Protein AF-0000000086682538 (afdb_homodimer)

Foldseek 3Di:
DWFWFLDPDQDTDIDDDDQDDEEAQKFKFQFFKFFDDLLQVVCSVVCHDVQEDPRAAGTFKGWGFTCGHYHPHDQDDGGFTKIFGFPPPHGQRSLARMGMHRPLRIEGAQPPDDSQQRRLDHQLLLQLCCQVCVPLVDAAAAEEEEELLQEANNVQNLLVCVVRRYQYEYEDAPVCVVVCVVLPHNHYDDVVVDPVLVVAAQHQEYEDADDDPVLLSVLSRHAAAHEYEYAHDAQDPVSCVSQVVRNYHYGYDDGDRGNVSVVVVSVCVNVPSGGFDEQEEAASNCVSVLNVVVVVSPGRHIYMHGYD/DWAWFLDPDQDTDIDDDDQDDEAAQKFKFQFFKFFDDLCQRVCSVVVHDVQEDPRAAGTFKGWGFTCGHYHPHDQDDGGFTKIFGFPPPHGQRSLARMGMHRPLRIEGAFPPDDSQQRRLDHQLLLQLCCQVCVPLVDAAAAEEEEELLQEANNVQNQLVCVVRNYQYEYEDAPVCVVVCVVLPHNHYDDVVVDPVLVVAAQHQEYEDADDDPVLLSVLSRHAAAHEYEYAHDAQDPVSCVSQVVRNYHYGYDDGDRGNVSVVVVSVCVNVVSGGFDEQDEAASNCVSVLNVVVVVSPGRHTYMHGYD

Structure (mmCIF, N/CA/C/O backbone):
data_AF-0000000086682538-model_v1
#
loop_
_entity.id
_entity.type
_entity.pdbx_description
1 polymer 'NADPH:quinone reductase'
#
loop_
_atom_site.group_PDB
_atom_site.id
_atom_site.type_symbol
_atom_site.label_atom_id
_atom_site.label_alt_id
_atom_site.label_comp_id
_atom_site.label_asym_id
_atom_site.label_entity_id
_atom_site.label_seq_id
_atom_site.pdbx_PDB_ins_code
_atom_site.Cartn_x
_atom_site.Cartn_y
_atom_site.Cartn_z
_atom_site.occupancy
_atom_site.B_iso_or_equiv
_atom_site.auth_seq_id
_atom_site.auth_comp_id
_atom_site.auth_asym_id
_atom_site.auth_atom_id
_atom_site.pdbx_PDB_model_num
ATOM 1 N N . MET A 1 1 ? 23.344 -2.311 16.422 1 96.94 1 MET A N 1
ATOM 2 C CA . MET A 1 1 ? 23.359 -1.083 15.633 1 96.94 1 MET A CA 1
ATOM 3 C C . MET A 1 1 ? 23.094 0.134 16.516 1 96.94 1 MET A C 1
ATOM 5 O O . MET A 1 1 ? 22.453 0.018 17.562 1 96.94 1 MET A O 1
ATOM 9 N N . ARG A 1 2 ? 23.688 1.232 16.125 1 97.44 2 ARG A N 1
ATOM 10 C CA . ARG A 1 2 ? 23.375 2.488 16.812 1 97.44 2 ARG A CA 1
ATOM 11 C C . ARG A 1 2 ? 21.938 2.92 16.547 1 97.44 2 ARG A C 1
ATOM 13 O O . ARG A 1 2 ? 21.453 2.832 15.43 1 97.44 2 ARG A O 1
ATOM 20 N N . ALA A 1 3 ? 21.156 3.385 17.578 1 97.38 3 ALA A N 1
ATOM 21 C CA . ALA A 1 3 ? 19.797 3.896 17.469 1 97.38 3 ALA A CA 1
ATOM 22 C C . ALA A 1 3 ? 19.516 4.922 18.562 1 97.38 3 ALA A C 1
ATOM 24 O O . ALA A 1 3 ? 20.266 5.012 19.547 1 97.38 3 ALA A O 1
ATOM 25 N N . ILE A 1 4 ? 18.594 5.746 18.344 1 96.12 4 ILE A N 1
ATOM 26 C CA . ILE A 1 4 ? 18.109 6.664 19.359 1 96.12 4 ILE A CA 1
ATOM 27 C C . ILE A 1 4 ? 16.781 6.156 19.922 1 96.12 4 ILE A C 1
ATOM 29 O O . ILE A 1 4 ? 15.836 5.898 19.172 1 96.12 4 ILE A O 1
ATOM 33 N N . SER A 1 5 ? 16.703 5.938 21.203 1 93 5 SER A N 1
ATOM 34 C CA . SER A 1 5 ? 15.492 5.445 21.844 1 93 5 SER A CA 1
ATOM 35 C C . SER A 1 5 ? 14.859 6.516 22.734 1 93 5 SER A C 1
ATOM 37 O O . SER A 1 5 ? 15.555 7.395 23.234 1 93 5 SER A O 1
ATOM 39 N N . LEU A 1 6 ? 13.469 6.297 22.812 1 86.88 6 LEU A N 1
ATOM 40 C CA . LEU A 1 6 ? 12.766 7.148 23.766 1 86.88 6 LEU A CA 1
ATOM 41 C C . LEU A 1 6 ? 13.102 6.754 25.203 1 86.88 6 LEU A C 1
ATOM 43 O O . LEU A 1 6 ? 13.094 5.566 25.531 1 86.88 6 LEU A O 1
ATOM 47 N N . GLY A 1 7 ? 13.781 7.441 26.031 1 73.31 7 GLY A N 1
ATOM 48 C CA . GLY A 1 7 ? 14.148 7.156 27.406 1 73.31 7 GLY A CA 1
ATOM 49 C C . GLY A 1 7 ? 13.32 7.922 28.406 1 73.31 7 GLY A C 1
ATOM 50 O O . GLY A 1 7 ? 12.43 8.688 28.031 1 73.31 7 GLY A O 1
ATOM 51 N N . ASP A 1 8 ? 13.234 7.316 29.641 1 59.53 8 ASP A N 1
ATOM 52 C CA . ASP A 1 8 ? 12.617 8.031 30.75 1 59.53 8 ASP A CA 1
ATOM 53 C C . ASP A 1 8 ? 13.352 9.336 31.047 1 59.53 8 ASP A C 1
ATOM 55 O O . ASP A 1 8 ? 14.578 9.398 30.938 1 59.53 8 ASP A O 1
ATOM 59 N N . PRO A 1 9 ? 12.312 10.047 31.531 1 53.22 9 PRO A N 1
ATOM 60 C CA . PRO A 1 9 ? 11.242 11.008 31.234 1 53.22 9 PRO A CA 1
ATOM 61 C C . PRO A 1 9 ? 11.508 11.812 29.969 1 53.22 9 PRO A C 1
ATOM 63 O O . PRO A 1 9 ? 10.609 11.977 29.141 1 53.22 9 PRO A O 1
ATOM 66 N N . ASP A 1 10 ? 12.5 12.695 29.922 1 55 10 ASP A N 1
ATOM 67 C CA . ASP A 1 10 ? 12.578 13.766 28.938 1 55 10 ASP A CA 1
ATOM 68 C C . ASP A 1 10 ? 13.617 13.438 27.859 1 55 10 ASP A C 1
ATOM 70 O O . ASP A 1 10 ? 13.953 14.297 27.031 1 55 10 ASP A O 1
ATOM 74 N N . GLY A 1 11 ? 14.164 12.148 27.703 1 76.12 11 GLY A N 1
ATOM 75 C CA . GLY A 1 11 ? 15.344 12.352 26.875 1 76.12 11 GLY A CA 1
ATOM 76 C C . GLY A 1 11 ? 15.562 11.25 25.859 1 76.12 11 GLY A C 1
ATOM 77 O O . GLY A 1 11 ? 15.055 10.133 26.031 1 76.12 11 GLY A O 1
ATOM 78 N N . LEU A 1 12 ? 15.695 11.531 24.594 1 89.62 12 LEU A N 1
ATOM 79 C CA . LEU A 1 12 ? 16.25 10.672 23.547 1 89.62 12 LEU A CA 1
ATOM 80 C C . LEU A 1 12 ? 17.656 10.211 23.938 1 89.62 12 LEU A C 1
ATOM 82 O O . LEU A 1 12 ? 18.5 11.031 24.312 1 89.62 12 LEU A O 1
ATOM 86 N N . VAL A 1 13 ? 17.844 8.883 24.016 1 91.88 13 VAL A N 1
ATOM 87 C CA . VAL A 1 13 ? 19.141 8.328 24.406 1 91.88 13 VAL A CA 1
ATOM 88 C C . VAL A 1 13 ? 19.688 7.438 23.281 1 91.88 13 VAL A C 1
ATOM 90 O O . VAL A 1 13 ? 18.938 6.68 22.672 1 91.88 13 VAL A O 1
ATOM 93 N N . GLU A 1 14 ? 20.906 7.562 23.062 1 94.31 14 GLU A N 1
ATOM 94 C CA . GLU A 1 14 ? 21.547 6.648 22.125 1 94.31 14 GLU A CA 1
ATOM 95 C C . GLU A 1 14 ? 21.719 5.258 22.734 1 94.31 14 GLU A C 1
ATOM 97 O O . GLU A 1 14 ? 22.141 5.121 23.875 1 94.31 14 GLU A O 1
ATOM 102 N N . ILE A 1 15 ? 21.312 4.25 21.984 1 94.94 15 ILE A N 1
ATOM 103 C CA . ILE A 1 15 ? 21.438 2.873 22.453 1 94.94 15 ILE A CA 1
ATOM 104 C C . ILE A 1 15 ? 22.078 2.014 21.375 1 94.94 15 ILE A C 1
ATOM 106 O O . ILE A 1 15 ? 22.219 2.443 20.219 1 94.94 15 ILE A O 1
ATOM 110 N N . THR A 1 16 ? 22.578 0.886 21.844 1 96.75 16 THR A N 1
ATOM 111 C CA . THR A 1 16 ? 22.938 -0.184 20.906 1 96.75 16 THR A CA 1
ATOM 112 C C . THR A 1 16 ? 21.781 -1.181 20.781 1 96.75 16 THR A C 1
ATOM 114 O O . THR A 1 16 ? 21.391 -1.827 21.75 1 96.75 16 THR A O 1
ATOM 117 N N . ALA A 1 17 ? 21.203 -1.236 19.641 1 95.69 17 ALA A N 1
ATOM 118 C CA . ALA A 1 17 ? 20.078 -2.131 19.391 1 95.69 17 ALA A CA 1
ATOM 119 C C . ALA A 1 17 ? 20.469 -3.264 18.438 1 95.69 17 ALA A C 1
ATOM 121 O O . ALA A 1 17 ? 21.516 -3.199 17.797 1 95.69 17 ALA A O 1
ATOM 122 N N . THR A 1 18 ? 19.703 -4.293 18.469 1 95.81 18 THR A N 1
ATOM 123 C CA . THR A 1 18 ? 19.922 -5.398 17.531 1 95.81 18 THR A CA 1
ATOM 124 C C . THR A 1 18 ? 19.609 -4.98 16.109 1 95.81 18 THR A C 1
ATOM 126 O O . THR A 1 18 ? 18.594 -4.352 15.852 1 95.81 18 THR A O 1
ATOM 129 N N . ARG A 1 19 ? 20.5 -5.215 15.211 1 97.62 19 ARG A N 1
ATOM 130 C CA . ARG A 1 19 ? 20.234 -4.984 13.797 1 97.62 19 ARG A CA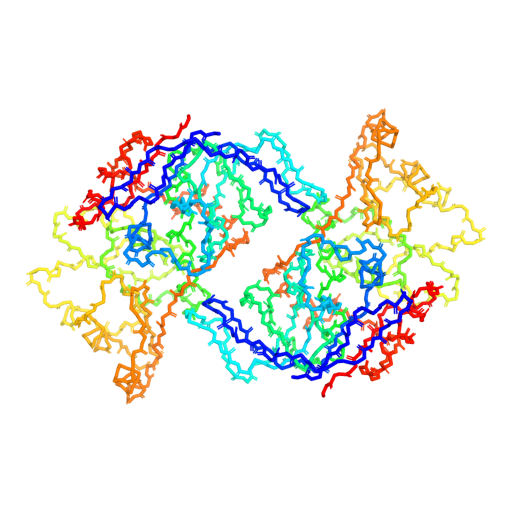 1
ATOM 131 C C . ARG A 1 19 ? 19.109 -5.887 13.297 1 97.62 19 ARG A C 1
ATOM 133 O O . ARG A 1 19 ? 19.156 -7.109 13.461 1 97.62 19 ARG A O 1
ATOM 140 N N . PRO A 1 20 ? 18.062 -5.316 12.711 1 97.56 20 PRO A N 1
ATOM 141 C CA . PRO A 1 20 ? 16.969 -6.164 12.25 1 97.56 20 PRO A CA 1
ATOM 142 C C . PRO A 1 20 ? 17.328 -6.969 11 1 97.56 20 PRO A C 1
ATOM 144 O O . PRO A 1 20 ? 18.281 -6.633 10.305 1 97.56 20 PRO A O 1
ATOM 147 N N . GLU A 1 21 ? 16.656 -8.055 10.781 1 97.94 21 GLU A N 1
ATOM 148 C CA . GLU A 1 21 ? 16.719 -8.875 9.578 1 97.94 21 GLU A CA 1
ATOM 149 C C . GLU A 1 21 ? 15.391 -8.859 8.828 1 97.94 21 GLU A C 1
ATOM 151 O O . GLU A 1 21 ? 14.328 -8.914 9.438 1 97.94 21 GLU A O 1
ATOM 156 N N . PRO A 1 22 ? 15.461 -8.734 7.57 1 98.06 22 PRO A N 1
ATOM 157 C CA . PRO A 1 22 ? 14.203 -8.656 6.832 1 98.06 22 PRO A CA 1
ATOM 158 C C . PRO A 1 22 ? 13.445 -9.984 6.801 1 98.06 22 PRO A C 1
ATOM 160 O O . PRO A 1 22 ? 14.039 -11.023 6.516 1 98.06 22 PRO A O 1
ATOM 163 N N . LEU A 1 23 ? 12.234 -9.953 7.113 1 96.44 23 LEU A N 1
ATOM 164 C CA . LEU A 1 23 ? 11.297 -11.062 6.938 1 96.44 23 LEU A CA 1
ATOM 165 C C . LEU A 1 23 ? 10.852 -11.172 5.484 1 96.44 23 LEU A C 1
ATOM 167 O O . LEU A 1 23 ? 11.211 -10.328 4.656 1 96.44 23 LEU A O 1
ATOM 171 N N . PRO A 1 24 ? 10.094 -12.289 5.098 1 95.56 24 PRO A N 1
ATOM 172 C CA . PRO A 1 24 ? 9.547 -12.336 3.74 1 95.56 24 PRO A CA 1
ATOM 173 C C . PRO A 1 24 ? 8.812 -11.047 3.361 1 95.56 24 PRO A C 1
ATOM 175 O O . PRO A 1 24 ? 8.086 -10.484 4.184 1 95.56 24 PRO A O 1
ATOM 178 N N . THR A 1 25 ? 9.055 -10.531 2.156 1 97.56 25 THR A N 1
ATOM 179 C CA . THR A 1 25 ? 8.461 -9.367 1.516 1 97.56 25 THR A CA 1
ATOM 180 C C . THR A 1 25 ? 9.031 -8.078 2.096 1 97.56 25 THR A C 1
ATOM 182 O O . THR A 1 25 ? 8.711 -6.98 1.635 1 97.56 25 THR A O 1
ATOM 185 N N . GLU A 1 26 ? 9.93 -8.18 3.068 1 98.5 26 GLU A N 1
ATOM 186 C CA . GLU A 1 26 ? 10.539 -6.992 3.654 1 98.5 26 GLU A CA 1
ATOM 187 C C . GLU A 1 26 ? 11.898 -6.699 3.029 1 98.5 26 GLU A C 1
ATOM 189 O O . GLU A 1 26 ? 12.5 -7.574 2.398 1 98.5 26 GLU A O 1
ATOM 194 N N . ILE A 1 27 ? 12.344 -5.453 3.172 1 98.88 27 ILE A N 1
ATOM 195 C CA . ILE A 1 27 ? 13.711 -5.09 2.828 1 98.88 27 ILE A CA 1
ATOM 196 C C . ILE A 1 27 ? 14.414 -4.5 4.051 1 98.88 27 ILE A C 1
ATOM 198 O O . ILE A 1 27 ? 13.766 -3.926 4.926 1 98.88 27 ILE A O 1
ATOM 202 N N . LEU A 1 28 ? 15.688 -4.723 4.109 1 98.94 28 LEU A N 1
ATOM 203 C CA . LEU A 1 28 ? 16.578 -4.047 5.051 1 98.94 28 LEU A CA 1
ATOM 204 C C . LEU A 1 28 ? 17.219 -2.828 4.406 1 98.94 28 LEU A C 1
ATOM 206 O O . LEU A 1 28 ? 17.891 -2.949 3.379 1 98.94 28 LEU A O 1
ATOM 210 N N . VAL A 1 29 ? 17.031 -1.71 4.973 1 98.94 29 VAL A N 1
ATOM 211 C CA . VAL A 1 29 ? 17.578 -0.466 4.434 1 98.94 29 VAL A CA 1
ATOM 212 C C . VAL A 1 29 ? 18.641 0.087 5.375 1 98.94 29 VAL A C 1
ATOM 214 O O . VAL A 1 29 ? 18.406 0.227 6.578 1 98.94 29 VAL A O 1
ATOM 217 N N . LYS A 1 30 ? 19.797 0.267 4.875 1 98.94 30 LYS A N 1
ATOM 218 C CA . LYS A 1 30 ? 20.766 1.106 5.566 1 98.94 30 LYS A CA 1
ATOM 219 C C . LYS A 1 30 ? 20.359 2.576 5.52 1 98.94 30 LYS A C 1
ATOM 221 O O . LYS A 1 30 ? 20.391 3.197 4.453 1 98.94 30 LYS A O 1
ATOM 226 N N . VAL A 1 31 ? 20.047 3.09 6.691 1 98.94 31 VAL A N 1
ATOM 227 C CA . VAL A 1 31 ? 19.469 4.426 6.762 1 98.94 31 VAL A CA 1
ATOM 228 C C . VAL A 1 31 ? 20.578 5.473 6.605 1 98.94 31 VAL A C 1
ATOM 230 O O . VAL A 1 31 ? 21.562 5.449 7.332 1 98.94 31 VAL A O 1
ATOM 233 N N . HIS A 1 32 ? 20.391 6.348 5.656 1 98.94 32 HIS A N 1
ATOM 234 C CA . HIS A 1 32 ? 21.312 7.465 5.484 1 98.94 32 HIS A CA 1
ATOM 235 C C . HIS A 1 32 ? 20.766 8.734 6.113 1 98.94 32 HIS A C 1
ATOM 237 O O . HIS A 1 32 ? 21.531 9.555 6.637 1 98.94 32 HIS A O 1
ATOM 243 N N . ALA A 1 33 ? 19.5 8.891 6.074 1 98.94 33 ALA A N 1
ATOM 244 C CA . ALA A 1 33 ? 18.844 10.047 6.68 1 98.94 33 ALA A CA 1
ATOM 245 C C . ALA A 1 33 ? 17.438 9.695 7.145 1 98.94 33 ALA A C 1
ATOM 247 O O . ALA A 1 33 ? 16.812 8.773 6.609 1 98.94 33 ALA A O 1
ATOM 248 N N . ALA A 1 34 ? 16.953 10.367 8.148 1 98.88 34 ALA A N 1
ATOM 249 C CA . ALA A 1 34 ? 15.609 10.219 8.703 1 98.88 34 ALA A CA 1
ATOM 250 C C . ALA A 1 34 ? 14.938 11.578 8.867 1 98.88 34 ALA A C 1
ATOM 252 O O . ALA A 1 34 ? 15.562 12.539 9.328 1 98.88 34 ALA A O 1
ATOM 253 N N . GLY A 1 35 ? 13.719 11.68 8.414 1 98.81 35 GLY A N 1
ATOM 254 C CA . GLY A 1 35 ? 12.969 12.906 8.648 1 98.81 35 GLY A CA 1
ATOM 255 C C . GLY A 1 35 ? 12.5 13.055 10.078 1 98.81 35 GLY A C 1
ATOM 256 O O . GLY A 1 35 ? 12.359 12.062 10.797 1 98.81 35 GLY A O 1
ATOM 257 N N . VAL A 1 36 ? 12.297 14.25 10.523 1 98.19 36 VAL A N 1
ATOM 258 C CA . VAL A 1 36 ? 11.781 14.562 11.852 1 98.19 36 VAL A CA 1
ATOM 259 C C . VAL A 1 36 ? 10.359 15.102 11.742 1 98.19 36 VAL A C 1
ATOM 261 O O . VAL A 1 36 ? 10.094 16.031 10.969 1 98.19 36 VAL A O 1
ATOM 264 N N . ASN A 1 37 ? 9.453 14.484 12.438 1 97.25 37 ASN A N 1
ATOM 265 C CA . ASN A 1 37 ? 8.039 14.859 12.398 1 97.25 37 ASN A CA 1
ATOM 266 C C . ASN A 1 37 ? 7.477 15.07 13.805 1 97.25 37 ASN A C 1
ATOM 268 O O . ASN A 1 37 ? 7.988 14.5 14.773 1 97.25 37 ASN A O 1
ATOM 272 N N . PRO A 1 38 ? 6.414 15.852 13.906 1 94.44 38 PRO A N 1
ATOM 273 C CA . PRO A 1 38 ? 5.777 16.031 15.219 1 94.44 38 PRO A CA 1
ATOM 274 C C . PRO A 1 38 ? 5.387 14.703 15.867 1 94.44 38 PRO A C 1
ATOM 276 O O . PRO A 1 38 ? 5.484 14.562 17.094 1 94.44 38 PRO A O 1
ATOM 279 N N . THR A 1 39 ? 4.969 13.719 15.086 1 92.81 39 THR A N 1
ATOM 280 C CA . THR A 1 39 ? 4.566 12.414 15.609 1 92.81 39 THR A CA 1
ATOM 281 C C . THR A 1 39 ? 5.738 11.734 16.312 1 92.81 39 THR A C 1
ATOM 283 O O . THR A 1 39 ? 5.539 10.859 17.156 1 92.81 39 THR A O 1
ATOM 286 N N . ASP A 1 40 ? 6.941 12.094 15.984 1 92.62 40 ASP A N 1
ATOM 287 C CA . ASP A 1 40 ? 8.117 11.516 16.625 1 92.62 40 ASP A CA 1
ATOM 288 C C . ASP A 1 40 ? 8.203 11.93 18.094 1 92.62 40 ASP A C 1
ATOM 290 O O . ASP A 1 40 ? 8.531 11.109 18.953 1 92.62 40 ASP A O 1
ATOM 294 N N . TRP A 1 41 ? 7.949 13.203 18.359 1 87.75 41 TRP A N 1
ATOM 295 C CA . TRP A 1 41 ? 8.078 13.633 19.75 1 87.75 41 TRP A CA 1
ATOM 296 C C . TRP A 1 41 ? 6.734 13.539 20.469 1 87.75 41 TRP A C 1
ATOM 298 O O . TRP A 1 41 ? 6.688 13.492 21.703 1 87.75 41 TRP A O 1
ATOM 308 N N . LYS A 1 42 ? 5.605 13.5 19.766 1 83.88 42 LYS A N 1
ATOM 309 C CA . LYS A 1 42 ? 4.316 13.297 20.406 1 83.88 42 LYS A CA 1
ATOM 310 C C . LYS A 1 42 ? 4.152 11.852 20.875 1 83.88 42 LYS A C 1
ATOM 312 O O . LYS A 1 42 ? 3.439 11.586 21.844 1 83.88 42 LYS A O 1
ATOM 317 N N . SER A 1 43 ? 4.727 10.961 20.172 1 76.31 43 SER A N 1
ATOM 318 C CA . SER A 1 43 ? 4.719 9.562 20.578 1 76.31 43 SER A CA 1
ATOM 319 C C . SER A 1 43 ? 5.484 9.367 21.891 1 76.31 43 SER A C 1
ATOM 321 O O . SER A 1 43 ? 5.25 8.398 22.609 1 76.31 43 SER A O 1
ATOM 323 N N . ARG A 1 44 ? 6.438 10.203 22.188 1 61.28 44 ARG A N 1
ATOM 324 C CA . ARG A 1 44 ? 7.207 10.195 23.422 1 61.28 44 ARG A CA 1
ATOM 325 C C . ARG A 1 44 ? 6.297 10.352 24.625 1 61.28 44 ARG A C 1
ATOM 327 O O . ARG A 1 44 ? 6.496 9.695 25.656 1 61.28 44 ARG A O 1
ATOM 334 N N . ARG A 1 45 ? 5.461 11.195 24.375 1 58.72 45 ARG A N 1
ATOM 335 C CA . ARG A 1 45 ? 4.582 11.562 25.484 1 58.72 45 ARG A CA 1
ATOM 336 C C . ARG A 1 45 ? 3.582 10.453 25.781 1 58.72 45 ARG A C 1
ATOM 338 O O . ARG A 1 45 ? 3.062 10.352 26.891 1 58.72 45 ARG A O 1
ATOM 345 N N . THR A 1 46 ? 3.418 9.75 24.781 1 58.25 46 THR A N 1
ATOM 346 C CA . THR A 1 46 ? 2.482 8.648 24.984 1 58.25 46 THR A CA 1
ATOM 347 C C . THR A 1 46 ? 3.227 7.32 25.078 1 58.25 46 THR A C 1
ATOM 349 O O . THR A 1 46 ? 2.625 6.289 25.391 1 58.25 46 THR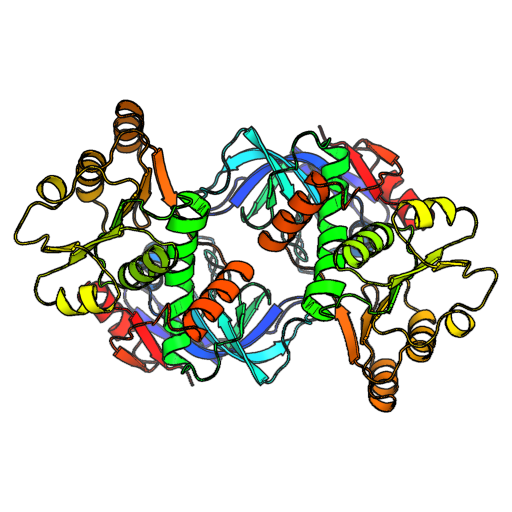 A O 1
ATOM 352 N N . ALA A 1 47 ? 4.215 7.109 26.031 1 50.53 47 ALA A N 1
ATOM 353 C CA . ALA A 1 47 ? 5.031 5.906 26.188 1 50.53 47 ALA A CA 1
ATOM 354 C C . ALA A 1 47 ? 4.832 4.961 25 1 50.53 47 ALA A C 1
ATOM 356 O O . ALA A 1 47 ? 4.184 3.92 25.125 1 50.53 47 ALA A O 1
ATOM 357 N N . GLY A 1 48 ? 5.062 5.566 23.812 1 53.66 48 GLY A N 1
ATOM 358 C CA . GLY A 1 48 ? 4.891 4.766 22.609 1 53.66 48 GLY A CA 1
ATOM 359 C C . GLY A 1 48 ? 3.551 4.059 22.547 1 53.66 48 GLY A C 1
ATOM 360 O O . GLY A 1 48 ? 2.932 3.799 23.578 1 53.66 48 GLY A O 1
ATOM 361 N N . SER A 1 49 ? 2.789 4.188 21.516 1 61.22 49 SER A N 1
ATOM 362 C CA . SER A 1 49 ? 1.533 3.467 21.344 1 61.22 49 SER A CA 1
ATOM 363 C C . SER A 1 49 ? 1.7 1.981 21.641 1 61.22 49 SER A C 1
ATOM 365 O O . SER A 1 49 ? 2.816 1.459 21.609 1 61.22 49 SER A O 1
ATOM 367 N N . LYS A 1 50 ? 0.854 1.372 22.375 1 71.81 50 LYS A N 1
ATOM 368 C CA . LYS A 1 50 ? 0.822 -0.078 22.547 1 71.81 50 LYS A CA 1
ATOM 369 C C . LYS A 1 50 ? 1.269 -0.792 21.281 1 71.81 50 LYS A C 1
ATOM 371 O O . LYS A 1 50 ? 1.511 -2 21.281 1 71.81 50 LYS A O 1
ATOM 376 N N . LEU A 1 51 ? 1.669 0.071 20.297 1 83.69 51 LEU A N 1
ATOM 377 C CA . LEU A 1 51 ? 2.018 -0.5 19 1 83.69 51 LEU A CA 1
ATOM 378 C C . LEU A 1 51 ? 3.529 -0.528 18.797 1 83.69 51 LEU A C 1
ATOM 380 O O . LEU A 1 51 ? 4.02 -1.046 17.797 1 83.69 51 LEU A O 1
ATOM 384 N N . TRP A 1 52 ? 4.301 -0.031 19.812 1 86.38 52 TRP A N 1
ATOM 385 C CA . TRP A 1 52 ? 5.746 0.054 19.625 1 86.38 52 TRP A CA 1
ATOM 386 C C . TRP A 1 52 ? 6.457 -1.033 20.438 1 86.38 52 TRP A C 1
ATOM 388 O O . TRP A 1 52 ? 5.949 -1.488 21.453 1 86.38 52 TRP A O 1
ATOM 398 N N . SER A 1 53 ? 7.582 -1.399 19.938 1 84.75 53 SER A N 1
ATOM 399 C CA . SER A 1 53 ? 8.414 -2.393 20.609 1 84.75 53 SER A CA 1
ATOM 400 C C . SER A 1 53 ? 9.266 -1.754 21.703 1 84.75 53 SER A C 1
ATOM 402 O O . SER A 1 53 ? 9.336 -0.528 21.812 1 84.75 53 SER A O 1
ATOM 404 N N . ASP A 1 54 ? 9.898 -2.592 22.516 1 85.94 54 ASP A N 1
ATOM 405 C CA . ASP A 1 54 ? 10.883 -2.186 23.5 1 85.94 54 ASP A CA 1
ATOM 406 C C . ASP A 1 54 ? 12.297 -2.572 23.062 1 85.94 54 ASP A C 1
ATOM 408 O O . ASP A 1 54 ? 12.57 -3.746 22.812 1 85.94 54 ASP A O 1
ATOM 412 N N . PRO A 1 55 ? 13.125 -1.65 23.078 1 88.94 55 PRO A N 1
ATOM 413 C CA . PRO A 1 55 ? 13.008 -0.217 23.359 1 88.94 55 PRO A CA 1
ATOM 414 C C . PRO A 1 55 ? 12.328 0.548 22.234 1 88.94 55 PRO A C 1
ATOM 416 O O . PRO A 1 55 ? 12.5 0.206 21.062 1 88.94 55 PRO A O 1
ATOM 419 N N . PRO A 1 56 ? 11.625 1.566 22.609 1 91.19 56 PRO A N 1
ATOM 420 C CA . PRO A 1 56 ? 10.961 2.369 21.578 1 91.19 56 PRO A CA 1
ATOM 421 C C . PRO A 1 56 ? 11.93 3.246 20.797 1 91.19 56 PRO A C 1
ATOM 423 O O . PRO A 1 56 ? 12.695 4.012 21.391 1 91.19 56 PRO A O 1
ATOM 426 N N . ILE A 1 57 ? 11.992 3.113 19.562 1 94 57 ILE A N 1
ATOM 427 C CA . ILE A 1 57 ? 12.828 3.902 18.656 1 94 57 ILE A CA 1
ATOM 428 C C . ILE A 1 57 ? 11.938 4.742 17.734 1 94 57 ILE A C 1
ATOM 430 O O . ILE A 1 57 ? 11.172 4.195 16.938 1 94 57 ILE A O 1
ATOM 434 N N . PRO A 1 58 ? 12.016 6.082 17.781 1 94.75 58 PRO A N 1
ATOM 435 C CA . PRO A 1 58 ? 11.156 6.945 16.969 1 94.75 58 PRO A CA 1
ATOM 436 C C . PRO A 1 58 ? 11.625 7.047 15.516 1 94.75 58 PRO A C 1
ATOM 438 O O . PRO A 1 58 ? 12.656 6.477 15.156 1 94.75 58 PRO A O 1
ATOM 441 N N . GLY A 1 59 ? 10.852 7.812 14.742 1 96.62 59 GLY A N 1
ATOM 442 C CA . GLY A 1 59 ? 11.156 8.086 13.344 1 96.62 59 GLY A CA 1
ATOM 443 C C . GLY A 1 59 ? 10.328 7.25 12.383 1 96.62 59 GLY A C 1
ATOM 444 O O . GLY A 1 59 ? 10.281 6.023 12.5 1 96.62 59 GLY A O 1
ATOM 445 N N . PHE A 1 60 ? 9.805 7.957 11.375 1 97.69 60 PHE A N 1
ATOM 446 C CA . PHE A 1 60 ? 8.922 7.273 10.445 1 97.69 60 PHE A CA 1
ATOM 447 C C . PHE A 1 60 ? 9.352 7.523 9 1 97.69 60 PHE A C 1
ATOM 449 O O . PHE A 1 60 ? 8.82 6.91 8.078 1 97.69 60 PHE A O 1
ATOM 456 N N . ASP A 1 61 ? 10.305 8.391 8.805 1 98.62 61 ASP A N 1
ATOM 457 C CA . ASP A 1 61 ? 10.836 8.711 7.484 1 98.62 61 ASP A CA 1
ATOM 458 C C . ASP A 1 61 ? 12.219 8.086 7.281 1 98.62 61 ASP A C 1
ATOM 460 O O . ASP A 1 61 ? 13.117 8.289 8.102 1 98.62 61 ASP A O 1
ATOM 464 N N . VAL A 1 62 ? 12.344 7.488 6.141 1 98.75 62 VAL A N 1
ATOM 465 C CA . VAL A 1 62 ? 13.617 6.836 5.875 1 98.75 62 VAL A CA 1
ATOM 466 C C . VAL A 1 62 ? 14.07 7.137 4.449 1 98.75 62 VAL A C 1
ATOM 468 O O . VAL A 1 62 ? 13.266 7.102 3.518 1 98.75 62 VAL A O 1
ATOM 471 N N . ALA A 1 63 ? 15.266 7.48 4.238 1 98.94 63 ALA A N 1
ATOM 472 C CA . ALA A 1 63 ? 15.969 7.406 2.957 1 98.94 63 ALA A CA 1
ATOM 473 C C . ALA A 1 63 ? 17.312 6.688 3.109 1 98.94 63 ALA A C 1
ATOM 475 O O . ALA A 1 63 ? 18.047 6.945 4.059 1 98.94 63 ALA A O 1
ATOM 476 N N . GLY A 1 64 ? 17.562 5.789 2.26 1 98.94 64 GLY A N 1
ATOM 477 C CA . GLY A 1 64 ? 18.797 5.023 2.352 1 98.94 64 GLY A CA 1
ATOM 478 C C . GLY A 1 64 ? 18.984 4.055 1.202 1 98.94 64 GLY A C 1
ATOM 479 O O . GLY A 1 64 ? 18.5 4.305 0.09 1 98.94 64 GLY A O 1
ATOM 480 N N . VAL A 1 65 ? 19.797 3.096 1.484 1 98.94 65 VAL A N 1
ATOM 481 C CA . VAL A 1 65 ? 20.156 2.117 0.466 1 98.94 65 VAL A CA 1
ATOM 482 C C . VAL A 1 65 ? 19.734 0.721 0.914 1 98.94 65 VAL A C 1
ATOM 484 O O . VAL A 1 65 ? 19.953 0.335 2.064 1 98.94 65 VAL A O 1
ATOM 487 N N . VAL A 1 66 ? 19.078 -0.039 0.007 1 98.94 66 VAL A N 1
ATOM 488 C CA . VAL A 1 66 ? 18.703 -1.418 0.31 1 98.94 66 VAL A CA 1
ATOM 489 C C . VAL A 1 66 ? 19.969 -2.25 0.54 1 98.94 66 VAL A C 1
ATOM 491 O O . VAL A 1 66 ? 20.844 -2.314 -0.327 1 98.94 66 VAL A O 1
ATOM 494 N N . GLU A 1 67 ? 20.047 -2.811 1.701 1 98.81 67 GLU A N 1
ATOM 495 C CA . GLU A 1 67 ? 21.172 -3.656 2.059 1 98.81 67 GLU A CA 1
ATOM 496 C C . GLU A 1 67 ? 20.875 -5.125 1.778 1 98.81 67 GLU A C 1
ATOM 498 O O . GLU A 1 67 ? 21.766 -5.867 1.336 1 98.81 67 GLU A O 1
ATOM 503 N N . GLU A 1 68 ? 19.719 -5.562 2.094 1 98.75 68 GLU A N 1
ATOM 504 C CA . GLU A 1 68 ? 19.234 -6.93 1.911 1 98.75 68 GLU A CA 1
ATOM 505 C C . GLU A 1 68 ? 17.734 -6.945 1.563 1 98.75 68 GLU A C 1
ATOM 507 O O . GLU A 1 68 ? 17 -6.039 1.942 1 98.75 68 GLU A O 1
ATOM 512 N N . VAL A 1 69 ? 17.359 -7.969 0.803 1 98.69 69 VAL A N 1
ATOM 513 C CA . VAL A 1 69 ? 15.938 -8.156 0.525 1 98.69 69 VAL A CA 1
ATOM 514 C C . VAL A 1 69 ? 15.477 -9.5 1.084 1 98.69 69 VAL A C 1
ATOM 516 O O . VAL A 1 69 ? 16.219 -10.477 1.072 1 98.69 69 VAL A O 1
ATOM 519 N N . GLY A 1 70 ? 14.289 -9.492 1.65 1 98.12 70 GLY A N 1
ATOM 520 C CA . GLY A 1 70 ? 13.695 -10.719 2.148 1 98.12 70 GLY A CA 1
ATOM 521 C C . GLY A 1 70 ? 13.133 -11.602 1.047 1 98.12 70 GLY A C 1
ATOM 522 O O . GLY A 1 70 ? 13.086 -11.195 -0.116 1 98.12 70 GLY A O 1
ATOM 523 N N . PHE A 1 71 ? 12.711 -12.766 1.493 1 96.5 71 PHE A N 1
ATOM 524 C CA . PHE A 1 71 ? 12.172 -13.773 0.586 1 96.5 71 PHE A CA 1
ATOM 525 C C . PHE A 1 71 ? 11 -13.227 -0.21 1 96.5 71 PHE A C 1
ATOM 527 O O . PHE A 1 71 ? 10.062 -12.672 0.364 1 96.5 71 PHE A O 1
ATOM 534 N N . GLY A 1 72 ? 11.086 -13.25 -1.609 1 97.88 72 GLY A N 1
ATOM 535 C CA . GLY A 1 72 ? 9.953 -12.922 -2.463 1 97.88 72 GLY A CA 1
ATOM 536 C C . GLY A 1 72 ? 9.992 -11.5 -2.99 1 97.88 72 GLY A C 1
ATOM 537 O O . GLY A 1 72 ? 9.195 -11.133 -3.855 1 97.88 72 GLY A O 1
ATOM 538 N N . VAL A 1 73 ? 10.922 -10.688 -2.488 1 98.62 73 VAL A N 1
ATOM 539 C CA . VAL A 1 73 ? 10.992 -9.297 -2.918 1 98.62 73 VAL A CA 1
ATOM 540 C C . VAL A 1 73 ? 11.562 -9.227 -4.332 1 98.62 73 VAL A C 1
ATOM 542 O O . VAL A 1 73 ? 12.617 -9.805 -4.613 1 98.62 73 VAL A O 1
ATOM 545 N N . THR A 1 74 ? 10.875 -8.492 -5.191 1 98.5 74 THR A N 1
ATOM 546 C CA . THR A 1 74 ? 11.375 -8.328 -6.555 1 98.5 74 THR A CA 1
ATOM 547 C C . THR A 1 74 ? 11.398 -6.852 -6.945 1 98.5 74 THR A C 1
ATOM 549 O O . THR A 1 74 ? 11.984 -6.484 -7.965 1 98.5 74 THR A O 1
ATOM 552 N N . LEU A 1 75 ? 10.82 -5.977 -6.125 1 98.19 75 LEU A N 1
ATOM 553 C CA . LEU A 1 75 ? 10.719 -4.555 -6.441 1 98.19 75 LEU A CA 1
ATOM 554 C C . LEU A 1 75 ? 12.086 -3.879 -6.336 1 98.19 75 LEU A C 1
ATOM 556 O O . LEU A 1 75 ? 12.359 -2.914 -7.055 1 98.19 75 LEU A O 1
ATOM 560 N N . PHE A 1 76 ? 12.852 -4.387 -5.422 1 98.69 76 PHE A N 1
ATOM 561 C CA . PHE A 1 76 ? 14.141 -3.77 -5.125 1 98.69 76 PHE A CA 1
ATOM 562 C C . PHE A 1 76 ? 15.242 -4.82 -5.062 1 98.69 76 PHE A C 1
ATOM 564 O O . PHE A 1 76 ? 14.961 -6.016 -4.969 1 98.69 76 PHE A O 1
ATOM 571 N N . ARG A 1 77 ? 16.469 -4.418 -5.141 1 98.25 77 ARG A N 1
ATOM 572 C CA . ARG A 1 77 ? 17.672 -5.23 -4.934 1 98.25 77 ARG A CA 1
ATOM 573 C C . ARG A 1 77 ? 18.703 -4.484 -4.094 1 98.25 77 ARG A C 1
ATOM 575 O O . ARG A 1 77 ? 18.656 -3.256 -3.994 1 98.25 77 ARG A O 1
ATOM 582 N N . PRO A 1 78 ? 19.594 -5.211 -3.414 1 98.75 78 PRO A N 1
ATOM 583 C CA . PRO A 1 78 ? 20.656 -4.516 -2.699 1 98.75 78 PRO A CA 1
ATOM 584 C C . PRO A 1 78 ? 21.375 -3.473 -3.562 1 98.75 78 PRO A C 1
ATOM 586 O O . PRO A 1 78 ? 21.672 -3.732 -4.73 1 98.75 78 PRO A O 1
ATOM 589 N N . GLY A 1 79 ? 21.562 -2.283 -3.023 1 98.81 79 GLY A N 1
ATOM 590 C CA . GLY A 1 79 ? 22.203 -1.195 -3.746 1 98.81 79 GLY A CA 1
ATOM 591 C C . GLY A 1 79 ? 21.219 -0.132 -4.211 1 98.81 79 GLY A C 1
ATOM 592 O O . GLY A 1 79 ? 21.625 0.993 -4.52 1 98.81 79 GLY A O 1
ATOM 593 N N . ASP A 1 80 ? 19.984 -0.474 -4.289 1 98.81 80 ASP A N 1
ATOM 594 C CA . ASP A 1 80 ? 18.969 0.492 -4.711 1 98.81 80 ASP A CA 1
ATOM 595 C C . ASP A 1 80 ? 18.781 1.588 -3.664 1 98.81 80 ASP A C 1
ATOM 597 O O . ASP A 1 80 ? 18.766 1.309 -2.463 1 98.81 80 ASP A O 1
ATOM 601 N N . GLU A 1 81 ? 18.656 2.875 -4.074 1 98.94 81 GLU A N 1
ATOM 602 C CA . GLU A 1 81 ? 18.297 3.982 -3.197 1 98.94 81 GLU A CA 1
ATOM 603 C C . GLU A 1 81 ? 16.781 4.09 -3.049 1 98.94 81 GLU A C 1
ATOM 605 O O . GLU A 1 81 ? 16.062 4.176 -4.043 1 98.94 81 GLU A O 1
ATOM 610 N N . VAL A 1 82 ? 16.312 4.039 -1.816 1 98.94 82 VAL A N 1
ATOM 611 C CA . VAL A 1 82 ? 14.875 4.062 -1.57 1 98.94 82 VAL A CA 1
ATOM 612 C C . VAL A 1 82 ? 14.547 5.129 -0.525 1 98.94 82 VAL A C 1
ATOM 614 O O . VAL A 1 82 ? 15.422 5.547 0.236 1 98.94 82 VAL A O 1
ATOM 617 N N . PHE A 1 83 ? 13.406 5.656 -0.51 1 98.94 83 PHE A N 1
ATOM 618 C CA . PHE A 1 83 ? 12.797 6.457 0.545 1 98.94 83 PHE A CA 1
ATOM 619 C C . PHE A 1 83 ? 11.398 5.945 0.88 1 98.94 83 PHE A C 1
ATOM 621 O O . PHE A 1 83 ? 10.734 5.336 0.038 1 98.94 83 PHE A O 1
ATOM 628 N N . GLY A 1 84 ? 11 6.059 2.098 1 98.94 84 GLY A N 1
ATOM 629 C CA . GLY A 1 84 ? 9.695 5.531 2.463 1 98.94 84 GLY A CA 1
ATOM 630 C C . GLY A 1 84 ? 9.289 5.875 3.881 1 98.94 84 GLY A C 1
ATOM 631 O O . GLY A 1 84 ? 10.023 6.559 4.598 1 98.94 84 GLY A O 1
ATOM 632 N N . MET A 1 85 ? 8.055 5.535 4.254 1 98.88 85 MET A N 1
ATOM 633 C CA . MET A 1 85 ? 7.434 5.664 5.566 1 98.88 85 MET A CA 1
ATOM 634 C C . MET A 1 85 ? 7 4.301 6.102 1 98.88 85 MET A C 1
ATOM 636 O O . MET A 1 85 ? 5.824 3.945 6.02 1 98.88 85 MET A O 1
ATOM 640 N N . PRO A 1 86 ? 7.914 3.633 6.703 1 98.06 86 PRO A N 1
ATOM 641 C CA . PRO A 1 86 ? 7.586 2.262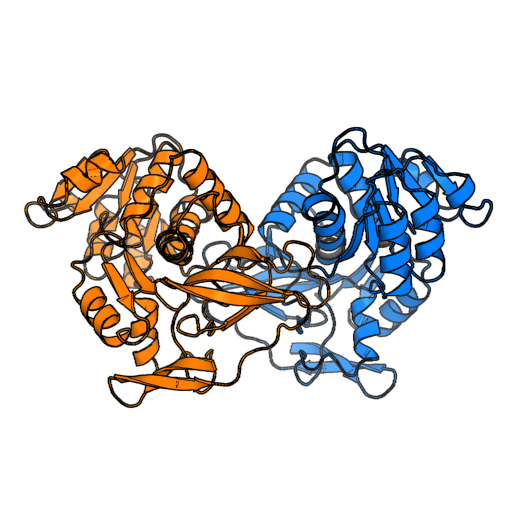 7.102 1 98.06 86 PRO A CA 1
ATOM 642 C C . PRO A 1 86 ? 6.648 2.205 8.305 1 98.06 86 PRO A C 1
ATOM 644 O O . PRO A 1 86 ? 6.719 3.061 9.195 1 98.06 86 PRO A O 1
ATOM 647 N N . TRP A 1 87 ? 5.703 1.244 8.328 1 96.5 87 TRP A N 1
ATOM 648 C CA . TRP A 1 87 ? 5.02 0.603 9.445 1 96.5 87 TRP A CA 1
ATOM 649 C C . TRP A 1 87 ? 4.047 1.566 10.117 1 96.5 87 TRP A C 1
ATOM 651 O O . TRP A 1 87 ? 3.236 1.16 10.953 1 96.5 87 TRP A O 1
ATOM 661 N N . PHE A 1 88 ? 4.051 2.918 9.758 1 95.81 88 PHE A N 1
ATOM 662 C CA . PHE A 1 88 ? 3.178 3.865 10.445 1 95.81 88 PHE A CA 1
ATOM 663 C C . PHE A 1 88 ? 1.74 3.357 10.469 1 95.81 88 PHE A C 1
ATOM 665 O O . PHE A 1 88 ? 1.212 2.928 9.438 1 95.81 88 PHE A O 1
ATOM 672 N N . PRO A 1 89 ? 1.092 3.346 11.688 1 93.44 89 PRO A N 1
ATOM 673 C CA . PRO A 1 89 ? 1.488 4.02 12.93 1 93.44 89 PRO A CA 1
ATOM 674 C C . PRO A 1 89 ? 2.236 3.096 13.891 1 93.44 89 PRO A C 1
ATOM 676 O O . PRO A 1 89 ? 2.514 3.479 15.031 1 93.44 89 PRO A O 1
ATOM 679 N N . ARG A 1 90 ? 2.576 1.89 13.508 1 92.81 90 ARG A N 1
ATOM 680 C CA . ARG A 1 90 ? 3.453 1.059 14.328 1 92.81 90 ARG A CA 1
ATOM 681 C C . ARG A 1 90 ? 4.887 1.573 14.289 1 92.81 90 ARG A C 1
ATOM 683 O O . ARG A 1 90 ? 5.195 2.52 13.562 1 92.81 90 ARG A O 1
ATOM 690 N N . GLN A 1 91 ? 5.758 0.964 15.078 1 92.44 91 GLN A N 1
ATOM 691 C CA . GLN A 1 91 ? 7.137 1.439 15.172 1 92.44 91 GLN A CA 1
ATOM 692 C C . GLN A 1 91 ? 7.914 1.121 13.898 1 92.44 91 GLN A C 1
ATOM 694 O O . GLN A 1 91 ? 8.055 -0.046 13.523 1 92.44 91 GLN A O 1
ATOM 699 N N . ALA A 1 92 ? 8.406 2.148 13.273 1 93.88 92 ALA A N 1
ATOM 700 C CA . ALA A 1 92 ? 9.344 1.983 12.164 1 93.88 92 ALA A CA 1
ATOM 701 C C . ALA A 1 92 ? 10.789 1.95 12.664 1 93.88 92 ALA A C 1
ATOM 703 O O . ALA A 1 92 ? 11.555 1.055 12.305 1 93.88 92 ALA A O 1
ATOM 704 N N . GLY A 1 93 ? 11.078 2.975 13.586 1 96.06 93 GLY A N 1
ATOM 705 C CA . GLY A 1 93 ? 12.398 3.035 14.188 1 96.06 93 GLY A CA 1
ATOM 706 C C . GLY A 1 93 ? 13.453 3.582 13.242 1 96.06 93 GLY A C 1
ATOM 707 O O . GLY A 1 93 ? 14.547 3.018 13.133 1 96.06 93 GLY A O 1
ATOM 708 N N . ALA A 1 94 ? 13.156 4.66 12.578 1 97.75 94 ALA A N 1
ATOM 709 C CA . ALA A 1 94 ? 14.039 5.211 11.555 1 97.75 94 ALA A CA 1
ATOM 710 C C . ALA A 1 94 ? 15.234 5.926 12.18 1 97.75 94 ALA A C 1
ATOM 712 O O . ALA A 1 94 ? 16.219 6.223 11.5 1 97.75 94 ALA A O 1
ATOM 713 N N . TYR A 1 95 ? 15.094 6.309 13.484 1 97.81 95 TYR A N 1
ATOM 714 C CA . TYR A 1 95 ? 16.25 6.883 14.172 1 97.81 95 TYR A CA 1
ATOM 715 C C . TYR A 1 95 ? 17.281 5.809 14.508 1 97.81 95 TYR A C 1
ATOM 717 O O . TYR A 1 95 ? 17.625 5.629 15.672 1 97.81 95 TYR A O 1
ATOM 725 N N . ALA A 1 96 ? 17.75 5.094 13.547 1 98.5 96 ALA A N 1
ATOM 726 C CA . ALA A 1 96 ? 18.672 3.975 13.672 1 98.5 96 ALA A CA 1
ATOM 727 C C . ALA A 1 96 ? 19.438 3.75 12.375 1 98.5 96 ALA A C 1
ATOM 729 O O . ALA A 1 96 ? 19.078 4.281 11.328 1 98.5 96 ALA A O 1
ATOM 730 N N . GLU A 1 97 ? 20.453 2.967 12.414 1 98.81 97 GLU A N 1
ATOM 731 C CA . GLU A 1 97 ? 21.328 2.734 11.266 1 98.81 97 GLU A CA 1
ATOM 732 C C . GLU A 1 97 ? 20.641 1.858 10.227 1 98.81 97 GLU A C 1
ATOM 734 O O . GLU A 1 97 ? 20.969 1.917 9.039 1 98.81 97 GLU A O 1
ATOM 739 N N . TYR A 1 98 ? 19.672 0.996 10.695 1 98.81 98 TYR A N 1
ATOM 740 C CA . TYR A 1 98 ? 18.969 0.093 9.797 1 98.81 98 TYR A CA 1
ATOM 741 C C . TYR A 1 98 ? 17.484 0.006 10.156 1 98.81 98 TYR A C 1
ATOM 743 O O . TYR A 1 98 ? 17.125 0.099 11.336 1 98.81 98 TYR A O 1
ATOM 751 N N . VAL A 1 99 ? 16.672 -0.2 9.195 1 98.56 99 VAL A N 1
ATOM 752 C CA . VAL A 1 99 ? 15.258 -0.504 9.398 1 98.56 99 VAL A CA 1
ATOM 753 C C . VAL A 1 99 ? 14.828 -1.624 8.461 1 98.56 99 VAL A C 1
ATOM 755 O O . VAL A 1 99 ? 15.43 -1.819 7.402 1 98.56 99 VAL A O 1
ATOM 758 N N . THR A 1 100 ? 13.875 -2.404 8.867 1 98.56 100 THR A N 1
ATOM 759 C CA . THR A 1 100 ? 13.18 -3.324 7.969 1 98.56 100 THR A CA 1
ATOM 760 C C . THR A 1 100 ? 11.703 -2.969 7.867 1 98.56 100 THR A C 1
ATOM 762 O O . THR A 1 100 ? 11.109 -2.463 8.82 1 98.56 100 THR A O 1
ATOM 765 N N . ALA A 1 101 ? 11.164 -3.145 6.766 1 98.69 101 ALA A N 1
ATOM 766 C CA . ALA A 1 101 ? 9.734 -2.998 6.523 1 98.69 101 ALA A CA 1
ATOM 767 C C . ALA A 1 101 ? 9.328 -3.648 5.203 1 98.69 101 ALA A C 1
ATOM 769 O O . ALA A 1 101 ? 10.188 -3.979 4.379 1 98.69 101 ALA A O 1
ATOM 770 N N . PRO A 1 102 ? 8.016 -3.914 5.035 1 98.62 102 PRO A N 1
ATOM 771 C CA . PRO A 1 102 ? 7.562 -4.391 3.727 1 98.62 102 PRO A CA 1
ATOM 772 C C . PRO A 1 102 ? 8.086 -3.537 2.572 1 98.62 102 PRO A C 1
ATOM 774 O O . PRO A 1 102 ? 8.148 -2.311 2.688 1 98.62 102 PRO A O 1
ATOM 777 N N . SER A 1 103 ? 8.477 -4.188 1.499 1 98.88 103 SER A N 1
ATOM 778 C CA . SER A 1 103 ? 9.078 -3.479 0.373 1 98.88 103 SER A CA 1
ATOM 779 C C . SER A 1 103 ? 8.156 -2.383 -0.147 1 98.88 103 SER A C 1
ATOM 781 O O . SER A 1 103 ? 8.617 -1.32 -0.568 1 98.88 103 SER A O 1
ATOM 783 N N . ARG A 1 104 ? 6.855 -2.59 0.046 1 98.75 104 ARG A N 1
ATOM 784 C CA . ARG A 1 104 ? 5.887 -1.679 -0.556 1 98.75 104 ARG A CA 1
ATOM 785 C C . ARG A 1 104 ? 5.578 -0.514 0.378 1 98.75 104 ARG A C 1
ATOM 787 O O . ARG A 1 104 ? 4.605 0.214 0.168 1 98.75 104 ARG A O 1
ATOM 794 N N . HIS A 1 105 ? 6.379 -0.323 1.392 1 98.88 105 HIS A N 1
ATOM 795 C CA . HIS A 1 105 ? 6.375 0.899 2.188 1 98.88 105 HIS A CA 1
ATOM 796 C C . HIS A 1 105 ? 7.414 1.893 1.677 1 98.88 105 HIS A C 1
ATOM 798 O O . HIS A 1 105 ? 7.566 2.98 2.236 1 98.88 105 HIS A O 1
ATOM 804 N N . PHE A 1 106 ? 8.094 1.51 0.591 1 98.88 106 PHE A N 1
ATOM 805 C CA . PHE A 1 106 ? 9.172 2.305 0.014 1 98.88 106 PHE A CA 1
ATOM 806 C C . PHE A 1 106 ? 8.922 2.549 -1.471 1 98.88 106 PHE A C 1
ATOM 808 O O . PHE A 1 106 ? 8.086 1.889 -2.084 1 98.88 106 PHE A O 1
ATOM 815 N N . ALA A 1 107 ? 9.602 3.477 -1.995 1 98.88 107 ALA A N 1
ATOM 816 C CA . ALA A 1 107 ? 9.766 3.715 -3.426 1 98.88 107 ALA A CA 1
ATOM 817 C C . ALA A 1 107 ? 11.219 4.047 -3.76 1 98.88 107 ALA A C 1
ATOM 819 O O . ALA A 1 107 ? 12.023 4.328 -2.863 1 98.88 107 ALA A O 1
ATOM 820 N N . ARG A 1 108 ? 11.57 3.977 -4.996 1 98.81 108 ARG A N 1
ATOM 821 C CA . ARG A 1 108 ? 12.898 4.387 -5.426 1 98.81 108 ARG A CA 1
ATOM 822 C C . ARG A 1 108 ? 13.086 5.891 -5.258 1 98.81 108 ARG A C 1
ATOM 824 O O . ARG A 1 108 ? 12.18 6.672 -5.535 1 98.81 108 ARG A O 1
ATOM 831 N N . THR A 1 109 ? 14.203 6.234 -4.77 1 98.81 109 THR A N 1
ATOM 832 C CA . THR A 1 109 ? 14.523 7.652 -4.637 1 98.81 109 THR A CA 1
ATOM 833 C C . THR A 1 109 ? 14.641 8.312 -6.008 1 98.81 109 THR A C 1
ATOM 835 O O . THR A 1 109 ? 15.258 7.754 -6.918 1 98.81 109 THR A O 1
ATOM 838 N N . PRO A 1 110 ? 13.984 9.477 -6.168 1 98.19 110 PRO A N 1
ATOM 839 C CA . PRO A 1 110 ? 14.211 10.203 -7.422 1 98.19 110 PRO A CA 1
ATOM 840 C C . PRO A 1 110 ? 15.695 10.383 -7.734 1 98.19 110 PRO A C 1
ATOM 842 O O . PRO A 1 110 ? 16.5 10.641 -6.832 1 98.19 110 PRO A O 1
ATOM 845 N N . ALA A 1 111 ? 16.031 10.297 -8.984 1 95.19 111 ALA A N 1
ATOM 846 C CA . ALA A 1 111 ? 17.422 10.375 -9.414 1 95.19 111 ALA A CA 1
ATOM 847 C C . ALA A 1 111 ? 18.047 11.695 -8.984 1 95.19 111 ALA A C 1
ATOM 849 O O . ALA A 1 111 ? 17.484 12.766 -9.203 1 95.19 111 ALA A O 1
ATOM 850 N N . GLY A 1 112 ? 19.109 11.57 -8.32 1 95.56 112 GLY A N 1
ATOM 851 C CA . GLY A 1 112 ? 19.891 12.75 -7.988 1 95.56 112 GLY A CA 1
ATOM 852 C C . GLY A 1 112 ? 19.438 13.438 -6.715 1 95.56 112 GLY A C 1
ATOM 853 O O . GLY A 1 112 ? 20.047 14.398 -6.262 1 95.56 112 GLY A O 1
ATOM 854 N N . LEU A 1 113 ? 18.375 13.047 -6.164 1 98.38 113 LEU A N 1
ATOM 855 C CA . LEU A 1 113 ? 17.891 13.641 -4.926 1 98.38 113 LEU A CA 1
ATOM 856 C C . LEU A 1 113 ? 18.734 13.203 -3.738 1 98.38 113 LEU A C 1
ATOM 858 O O . LEU A 1 113 ? 18.875 12.008 -3.475 1 98.38 113 LEU A O 1
ATOM 862 N N . PRO A 1 114 ? 19.344 14.156 -3.01 1 98.69 114 PRO A N 1
ATOM 863 C CA . PRO A 1 114 ? 20.125 13.773 -1.83 1 98.69 114 PRO A CA 1
ATOM 864 C C . PRO A 1 114 ? 19.297 13.016 -0.793 1 98.69 114 PRO A C 1
ATOM 866 O O . PRO A 1 114 ? 18.094 13.273 -0.651 1 98.69 114 PRO A O 1
ATOM 869 N N . PHE A 1 115 ? 19.922 12.133 -0.068 1 98.88 115 PHE A N 1
ATOM 870 C CA . PHE A 1 115 ? 19.234 11.336 0.937 1 98.88 115 PHE A CA 1
ATOM 871 C C . PHE A 1 115 ? 18.531 12.227 1.949 1 98.88 115 PHE A C 1
ATOM 873 O O . PHE A 1 115 ? 17.453 11.883 2.445 1 98.88 115 PHE A O 1
ATOM 880 N N . THR A 1 116 ? 19.141 13.383 2.293 1 98.88 116 THR A N 1
ATOM 881 C CA . THR A 1 116 ? 18.531 14.273 3.27 1 98.88 116 THR A CA 1
ATOM 882 C C . THR A 1 116 ? 17.203 14.82 2.744 1 98.88 116 THR A C 1
ATOM 884 O O . THR A 1 116 ? 16.203 14.867 3.477 1 98.88 116 THR A O 1
ATOM 887 N N . ASP A 1 117 ? 17.188 15.203 1.488 1 98.88 117 ASP A N 1
ATOM 888 C CA . ASP A 1 117 ? 15.945 15.672 0.881 1 98.88 117 ASP A CA 1
ATOM 889 C C . ASP A 1 117 ? 14.93 14.539 0.753 1 98.88 117 ASP A C 1
ATOM 891 O O . ASP A 1 117 ? 13.742 14.727 1.035 1 98.88 117 ASP A O 1
ATOM 895 N N . ALA A 1 118 ? 15.367 13.375 0.337 1 98.94 118 ALA A N 1
ATOM 896 C CA . ALA A 1 118 ? 14.484 12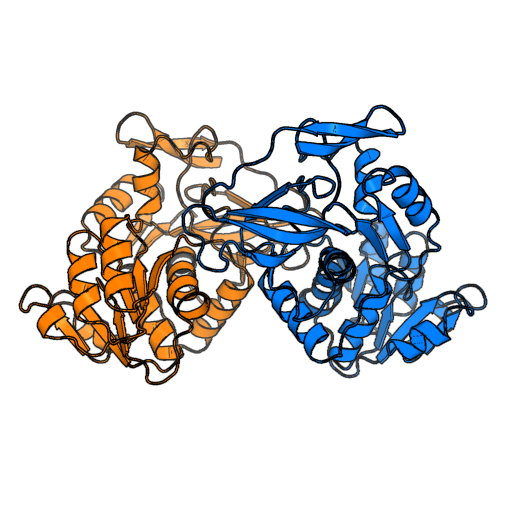.227 0.165 1 98.94 118 ALA A CA 1
ATOM 897 C C . ALA A 1 118 ? 13.82 11.836 1.484 1 98.94 118 ALA A C 1
ATOM 899 O O . ALA A 1 118 ? 12.625 11.555 1.523 1 98.94 118 ALA A O 1
ATOM 900 N N . ALA A 1 119 ? 14.57 11.883 2.566 1 98.88 119 ALA A N 1
ATOM 901 C CA . ALA A 1 119 ? 14.07 11.484 3.879 1 98.88 119 ALA A CA 1
ATOM 902 C C . ALA A 1 119 ? 13.039 12.477 4.406 1 98.88 119 ALA A C 1
ATOM 904 O O . ALA A 1 119 ? 12.258 12.156 5.305 1 98.88 119 ALA A O 1
ATOM 905 N N . ALA A 1 120 ? 13.07 13.656 3.867 1 98.88 120 ALA A N 1
ATOM 906 C CA . ALA A 1 120 ? 12.18 14.727 4.324 1 98.88 120 ALA A CA 1
ATOM 907 C C . ALA A 1 120 ? 10.797 14.594 3.697 1 98.88 120 ALA A C 1
ATOM 909 O O . ALA A 1 120 ? 9.859 15.297 4.094 1 98.88 120 ALA A O 1
ATOM 910 N N . LEU A 1 121 ? 10.555 13.641 2.807 1 98.88 121 LEU A N 1
ATOM 911 C CA . LEU A 1 121 ? 9.391 13.68 1.931 1 98.88 121 LEU A CA 1
ATOM 912 C C . LEU A 1 121 ? 8.32 12.711 2.412 1 98.88 121 LEU A C 1
ATOM 914 O O . LEU A 1 121 ? 7.129 13.031 2.389 1 98.88 121 LEU A O 1
ATOM 918 N N . PRO A 1 122 ? 8.633 11.523 2.873 1 98.88 122 PRO A N 1
ATOM 919 C CA . PRO A 1 122 ? 7.641 10.445 2.865 1 98.88 122 PRO A CA 1
ATOM 920 C C . PRO A 1 122 ? 6.406 10.781 3.703 1 98.88 122 PRO A C 1
ATOM 922 O O . PRO A 1 122 ? 5.297 10.859 3.168 1 98.88 122 PRO A O 1
ATOM 925 N N . LEU A 1 123 ? 6.543 11.031 4.973 1 98.88 123 LEU A N 1
ATOM 926 C CA . LEU A 1 123 ? 5.383 11.188 5.844 1 98.88 123 LEU A CA 1
ATOM 927 C C . LEU A 1 123 ? 4.555 12.398 5.43 1 98.88 123 LEU A C 1
ATOM 929 O O . LEU A 1 123 ? 3.332 12.305 5.301 1 98.88 123 LEU A O 1
ATOM 933 N N . VAL A 1 124 ? 5.16 13.508 5.156 1 98.88 124 VAL A N 1
ATOM 934 C CA . VAL A 1 124 ? 4.418 14.742 4.898 1 98.88 124 VAL A CA 1
ATOM 935 C C . VAL A 1 124 ? 3.762 14.664 3.52 1 98.88 124 VAL A C 1
ATOM 937 O O . VAL A 1 124 ? 2.645 15.148 3.33 1 98.88 124 VAL A O 1
ATOM 940 N N . SER A 1 125 ? 4.438 14.078 2.535 1 98.94 125 SER A N 1
ATOM 941 C CA . SER A 1 125 ? 3.852 13.984 1.202 1 98.94 125 SER A CA 1
ATOM 942 C C . SER A 1 125 ? 2.695 12.992 1.174 1 98.94 125 SER A C 1
ATOM 944 O O . SER A 1 125 ? 1.671 13.242 0.535 1 98.94 125 SER A O 1
ATOM 946 N N . LEU A 1 126 ? 2.859 11.867 1.851 1 98.94 126 LEU A N 1
ATOM 947 C CA . LEU A 1 126 ? 1.761 10.906 1.935 1 98.94 126 LEU A CA 1
ATOM 948 C C . LEU A 1 126 ? 0.576 11.508 2.684 1 98.94 126 LEU A C 1
ATOM 950 O O . LEU A 1 126 ? -0.578 11.281 2.309 1 98.94 126 LEU A O 1
ATOM 954 N N . THR A 1 127 ? 0.874 12.219 3.777 1 98.88 127 THR A N 1
ATOM 955 C CA . THR A 1 127 ? -0.195 12.891 4.508 1 98.88 127 THR A CA 1
ATOM 956 C C . THR A 1 127 ? -0.964 13.836 3.59 1 98.88 127 THR A C 1
ATOM 958 O O . THR A 1 127 ? -2.195 13.781 3.529 1 98.88 127 THR A O 1
ATOM 961 N N . ALA A 1 128 ? -0.256 14.672 2.887 1 98.94 128 ALA A N 1
ATOM 962 C CA . ALA A 1 128 ? -0.873 15.633 1.972 1 98.94 128 ALA A CA 1
ATOM 963 C C . ALA A 1 128 ? -1.647 14.914 0.869 1 98.94 128 ALA A C 1
ATOM 965 O O . ALA A 1 128 ? -2.781 15.289 0.555 1 98.94 128 ALA A O 1
ATOM 966 N N . TRP A 1 129 ? -1.014 13.906 0.278 1 98.94 129 TRP A N 1
ATOM 967 C CA . TRP A 1 129 ? -1.624 13.148 -0.807 1 98.94 129 TRP A CA 1
ATOM 968 C C . TRP A 1 129 ? -2.912 12.477 -0.342 1 98.94 129 TRP A C 1
ATOM 970 O O . TRP A 1 129 ? -3.947 12.578 -1.006 1 98.94 129 TRP A O 1
ATOM 980 N N . GLN A 1 130 ? -2.871 11.836 0.755 1 98.88 130 GLN A N 1
ATOM 981 C CA . GLN A 1 130 ? -4.023 11.094 1.254 1 98.88 130 GLN A CA 1
ATOM 982 C C . GLN A 1 130 ? -5.137 12.039 1.696 1 98.88 130 GLN A C 1
ATOM 984 O O . GLN A 1 130 ? -6.32 11.734 1.538 1 98.88 130 GLN A O 1
ATOM 989 N N . ALA A 1 131 ? -4.793 13.203 2.189 1 98.88 131 ALA A N 1
ATOM 990 C CA . ALA A 1 131 ? -5.797 14.195 2.557 1 98.88 131 ALA A CA 1
ATOM 991 C C . ALA A 1 131 ? -6.418 14.836 1.317 1 98.88 131 ALA A C 1
ATOM 993 O O . ALA A 1 131 ? -7.633 14.773 1.125 1 98.88 131 ALA A O 1
ATOM 994 N N . LEU A 1 132 ? -5.613 15.328 0.404 1 98.94 132 LEU A N 1
ATOM 995 C CA . LEU A 1 132 ? -6.09 16.188 -0.674 1 98.94 132 LEU A CA 1
ATOM 996 C C . LEU A 1 132 ? -6.555 15.352 -1.865 1 98.94 132 LEU A C 1
ATOM 998 O O . LEU A 1 132 ? -7.523 15.711 -2.537 1 98.94 132 LEU A O 1
ATOM 1002 N N . VAL A 1 133 ? -5.836 14.281 -2.145 1 98.75 133 VAL A N 1
ATOM 1003 C CA . VAL A 1 133 ? -6.125 13.508 -3.346 1 98.75 133 VAL A CA 1
ATOM 1004 C C . VAL A 1 133 ? -7.082 12.367 -3.008 1 98.75 133 VAL A C 1
ATOM 1006 O O . VAL A 1 133 ? -8.188 12.289 -3.555 1 98.75 133 VAL A O 1
ATOM 1009 N N . ASP A 1 134 ? -6.734 11.547 -2.07 1 98.56 134 ASP A N 1
ATOM 1010 C CA . ASP A 1 134 ? -7.523 10.352 -1.812 1 98.56 134 ASP A CA 1
ATOM 1011 C C . ASP A 1 134 ? -8.836 10.695 -1.107 1 98.56 134 ASP A C 1
ATOM 1013 O O . ASP A 1 134 ? -9.859 10.055 -1.349 1 98.56 134 ASP A O 1
ATOM 1017 N N . THR A 1 135 ? -8.789 11.688 -0.174 1 98.62 135 THR A N 1
ATOM 1018 C CA . THR A 1 135 ? -9.945 11.961 0.669 1 98.62 135 THR A CA 1
ATOM 1019 C C . THR A 1 135 ? -10.805 13.07 0.061 1 98.62 135 THR A C 1
ATOM 1021 O O . THR A 1 135 ? -11.984 12.867 -0.204 1 98.62 135 THR A O 1
ATOM 1024 N N . ALA A 1 136 ? -10.18 14.188 -0.268 1 98.75 136 ALA A N 1
ATOM 1025 C CA . ALA A 1 136 ? -10.945 15.336 -0.758 1 98.75 136 ALA A CA 1
ATOM 1026 C C . ALA A 1 136 ? -11.148 15.25 -2.268 1 98.75 136 ALA A C 1
ATOM 1028 O O . ALA A 1 136 ? -12.023 15.922 -2.82 1 98.75 136 ALA A O 1
ATOM 1029 N N . ASP A 1 137 ? -10.258 14.461 -2.963 1 98.38 137 ASP A N 1
ATOM 1030 C CA . ASP A 1 137 ? -10.32 14.352 -4.418 1 98.38 137 ASP A CA 1
ATOM 1031 C C . ASP A 1 137 ? -10.375 15.727 -5.074 1 98.38 137 ASP A C 1
ATOM 1033 O O . ASP A 1 137 ? -11.297 16.016 -5.84 1 98.38 137 ASP A O 1
ATOM 1037 N N . ILE A 1 138 ? -9.422 16.531 -4.707 1 98.69 138 ILE A N 1
ATOM 1038 C CA . ILE A 1 138 ? -9.43 17.906 -5.195 1 98.69 138 ILE A CA 1
ATOM 1039 C C . ILE A 1 138 ? -9.375 17.922 -6.719 1 98.69 138 ILE A C 1
ATOM 1041 O O . ILE A 1 138 ? -8.703 17.078 -7.328 1 98.69 138 ILE A O 1
ATOM 1045 N N . GLN A 1 139 ? -10.047 18.844 -7.32 1 98.5 139 GLN A N 1
ATOM 1046 C CA . GLN A 1 139 ? -10.18 19.016 -8.766 1 98.5 139 GLN A CA 1
ATOM 1047 C C . GLN A 1 139 ? -9.562 20.344 -9.227 1 98.5 139 GLN A C 1
ATOM 1049 O O . GLN A 1 139 ? -9.422 21.266 -8.43 1 98.5 139 GLN A O 1
ATOM 1054 N N . PRO A 1 140 ? -9.188 20.375 -10.531 1 98.69 140 PRO A N 1
ATOM 1055 C CA . PRO A 1 140 ? -8.672 21.656 -11.047 1 98.69 140 PRO A CA 1
ATOM 1056 C C . PRO A 1 140 ? -9.641 22.812 -10.828 1 98.69 140 PRO A C 1
ATOM 1058 O O . PRO A 1 140 ? -10.852 22.656 -11.016 1 98.69 140 PRO A O 1
ATOM 1061 N N . GLY A 1 141 ? -9.086 23.891 -10.391 1 98.62 141 GLY A N 1
ATOM 1062 C CA . GLY A 1 141 ? -9.883 25.094 -10.219 1 98.62 141 GLY A CA 1
ATOM 1063 C C . GLY A 1 141 ? -10.453 25.25 -8.82 1 98.62 141 GLY A C 1
ATOM 1064 O O . GLY A 1 141 ? -10.875 26.328 -8.43 1 98.62 141 GLY A O 1
ATOM 1065 N N . GLN A 1 142 ? -10.492 24.188 -8.039 1 98.88 142 GLN A N 1
ATOM 1066 C CA . GLN A 1 142 ? -11.008 24.266 -6.676 1 98.88 142 GLN A CA 1
ATOM 1067 C C . GLN A 1 142 ? -10.078 25.094 -5.781 1 98.88 142 GLN A C 1
ATOM 1069 O O . GLN A 1 142 ? -8.859 25.078 -5.965 1 98.88 142 GLN A O 1
ATOM 1074 N N . ARG A 1 143 ? -10.672 25.766 -4.855 1 98.88 143 ARG A N 1
ATOM 1075 C CA . ARG A 1 143 ? -9.945 26.578 -3.877 1 98.88 143 ARG A CA 1
ATOM 1076 C C . ARG A 1 143 ? -9.578 25.75 -2.648 1 98.88 143 ARG A C 1
ATOM 1078 O O . ARG A 1 143 ? -10.453 25.172 -2.004 1 98.88 143 ARG A O 1
ATOM 1085 N N . VAL A 1 144 ? -8.328 25.688 -2.354 1 98.94 144 VAL A N 1
ATOM 1086 C CA . VAL A 1 144 ? -7.812 24.906 -1.237 1 98.94 144 VAL A CA 1
ATOM 1087 C C . VAL A 1 144 ? -7.062 25.812 -0.265 1 98.94 144 VAL A C 1
ATOM 1089 O O . VAL A 1 144 ? -6.117 26.5 -0.653 1 98.94 144 VAL A O 1
ATOM 1092 N N . LEU A 1 145 ? -7.504 25.859 0.987 1 98.94 145 LEU A N 1
ATOM 1093 C CA . LEU A 1 145 ? -6.809 26.594 2.035 1 98.94 145 LEU A CA 1
ATOM 1094 C C . LEU A 1 145 ? -5.941 25.656 2.873 1 98.94 145 LEU A C 1
ATOM 1096 O O . LEU A 1 145 ? -6.441 24.688 3.457 1 98.94 145 LEU A O 1
ATOM 1100 N N . ILE A 1 146 ? -4.719 25.953 2.92 1 98.94 146 ILE A N 1
ATOM 1101 C CA . ILE A 1 146 ? -3.756 25.172 3.688 1 98.94 146 ILE A CA 1
ATOM 1102 C C . ILE A 1 146 ? -3.223 26 4.852 1 98.94 146 ILE A C 1
ATOM 1104 O O . ILE A 1 146 ? -2.551 27.016 4.637 1 98.94 146 ILE A O 1
ATOM 1108 N N . HIS A 1 147 ? -3.547 25.578 6.043 1 98.81 147 HIS A N 1
ATOM 1109 C CA . HIS A 1 147 ? -3.01 26.266 7.219 1 98.81 147 HIS A CA 1
ATOM 1110 C C . HIS A 1 147 ? -1.564 25.859 7.48 1 98.81 147 HIS A C 1
ATOM 1112 O O . HIS A 1 147 ? -1.199 24.688 7.289 1 98.81 147 HIS A O 1
ATOM 1118 N N . ALA A 1 148 ? -0.752 26.828 8.047 1 98.44 148 ALA A N 1
ATOM 1119 C CA . ALA A 1 148 ? 0.679 26.625 8.25 1 98.44 148 ALA A CA 1
ATOM 1120 C C . ALA A 1 148 ? 1.344 26.094 6.98 1 98.44 148 ALA A C 1
ATOM 1122 O O . ALA A 1 148 ? 2.039 25.078 7.012 1 98.44 148 ALA A O 1
ATOM 1123 N N . ALA A 1 149 ? 1.161 26.891 5.875 1 98.81 149 ALA A N 1
ATOM 1124 C CA . ALA A 1 149 ? 1.51 26.438 4.531 1 98.81 149 ALA A CA 1
ATOM 1125 C C . ALA A 1 149 ? 3.023 26.344 4.359 1 98.81 149 ALA A C 1
ATOM 1127 O O . ALA A 1 149 ? 3.51 25.719 3.418 1 98.81 149 ALA A O 1
ATOM 1128 N N . ALA A 1 150 ? 3.74 26.969 5.246 1 98.62 150 ALA A N 1
ATOM 1129 C CA . ALA A 1 150 ? 5.199 26.953 5.141 1 98.62 150 ALA A CA 1
ATOM 1130 C C . ALA A 1 150 ? 5.793 25.797 5.949 1 98.62 150 ALA A C 1
ATOM 1132 O O . ALA A 1 150 ? 6.996 25.547 5.883 1 98.62 150 ALA A O 1
ATOM 1133 N N . GLY A 1 151 ? 4.98 25.109 6.73 1 98.19 151 GLY A N 1
ATOM 1134 C CA . GLY A 1 151 ? 5.457 24.047 7.594 1 98.19 151 GLY A CA 1
ATOM 1135 C C . GLY A 1 151 ? 5.742 22.75 6.848 1 98.19 151 GLY A C 1
ATOM 1136 O O . GLY A 1 151 ? 5.828 22.75 5.617 1 98.19 151 GLY A O 1
ATOM 1137 N N . GLY A 1 152 ? 5.953 21.672 7.625 1 98.06 152 GLY A N 1
ATOM 1138 C CA . GLY A 1 152 ? 6.328 20.391 7.055 1 98.06 152 GLY A CA 1
ATOM 1139 C C . GLY A 1 152 ? 5.312 19.859 6.059 1 98.06 152 GLY A C 1
ATOM 1140 O O . GLY A 1 152 ? 5.609 19.719 4.871 1 98.06 152 GLY A O 1
ATOM 1141 N N . VAL A 1 153 ? 4.082 19.625 6.512 1 98.75 153 VAL A N 1
ATOM 1142 C CA . VAL A 1 153 ? 3.031 19.094 5.645 1 98.75 153 VAL A CA 1
ATOM 1143 C C . VAL A 1 153 ? 2.555 20.188 4.691 1 98.75 153 VAL A C 1
ATOM 1145 O O . VAL A 1 153 ? 2.324 19.938 3.508 1 98.75 153 VAL A O 1
ATOM 1148 N N . GLY A 1 154 ? 2.488 21.438 5.156 1 98.81 154 GLY A N 1
ATOM 1149 C CA . GLY A 1 154 ? 1.904 22.531 4.406 1 98.81 154 GLY A CA 1
ATOM 1150 C C . GLY A 1 154 ? 2.621 22.812 3.096 1 98.81 154 GLY A C 1
ATOM 1151 O O . GLY A 1 154 ? 1.983 22.953 2.053 1 98.81 154 GLY A O 1
ATOM 1152 N N . HIS A 1 155 ? 3.926 22.875 3.137 1 98.88 155 HIS A N 1
ATOM 1153 C CA . HIS A 1 155 ? 4.652 23.297 1.942 1 98.88 155 HIS A CA 1
ATOM 1154 C C . HIS A 1 155 ? 4.578 22.234 0.854 1 98.88 155 HIS A C 1
ATOM 1156 O O . HIS A 1 155 ? 4.617 22.547 -0.336 1 98.88 155 HIS A O 1
ATOM 1162 N N . VAL A 1 156 ? 4.465 20.984 1.273 1 98.88 156 VAL A N 1
ATOM 1163 C CA . VAL A 1 156 ? 4.312 19.891 0.315 1 98.88 156 VAL A CA 1
ATOM 1164 C C . VAL A 1 156 ? 2.873 19.844 -0.191 1 98.88 156 VAL A C 1
ATOM 1166 O O . VAL A 1 156 ? 2.637 19.672 -1.389 1 98.88 156 VAL A O 1
ATOM 1169 N N . ALA A 1 157 ? 1.932 20.062 0.704 1 98.94 157 ALA A N 1
ATOM 1170 C CA . ALA A 1 157 ? 0.511 20.047 0.362 1 98.94 157 ALA A CA 1
ATOM 1171 C C . ALA A 1 157 ? 0.19 21.125 -0.672 1 98.94 157 ALA A C 1
ATOM 1173 O O . ALA A 1 157 ? -0.572 20.891 -1.611 1 98.94 157 ALA A O 1
ATOM 1174 N N . ALA A 1 158 ? 0.764 22.312 -0.506 1 98.94 158 ALA A N 1
ATOM 1175 C CA . ALA A 1 158 ? 0.544 23.406 -1.453 1 98.94 158 ALA A CA 1
ATOM 1176 C C . ALA A 1 158 ? 0.971 23.016 -2.861 1 98.94 158 ALA A C 1
ATOM 1178 O O . ALA A 1 158 ? 0.24 23.234 -3.828 1 98.94 158 ALA A O 1
ATOM 1179 N N . GLN A 1 159 ? 2.109 22.375 -2.936 1 98.94 159 GLN A N 1
ATOM 1180 C CA . GLN A 1 159 ? 2.66 22 -4.234 1 98.94 159 GLN A CA 1
ATOM 1181 C C . GLN A 1 159 ? 1.861 20.859 -4.867 1 98.94 159 GLN A C 1
ATOM 1183 O O . GLN A 1 159 ? 1.63 20.859 -6.078 1 98.94 159 GLN A O 1
ATOM 1188 N N . ILE A 1 160 ? 1.406 19.875 -4.051 1 98.94 160 ILE A N 1
ATOM 1189 C CA . ILE A 1 160 ? 0.576 18.781 -4.555 1 98.94 160 ILE A CA 1
ATOM 1190 C C . ILE A 1 160 ? -0.761 19.344 -5.043 1 98.94 160 ILE A C 1
ATOM 1192 O O . ILE A 1 160 ? -1.253 18.953 -6.105 1 98.94 160 ILE A O 1
ATOM 1196 N N . ALA A 1 161 ? -1.341 20.25 -4.273 1 98.94 161 ALA A N 1
ATOM 1197 C CA . ALA A 1 161 ? -2.59 20.891 -4.691 1 98.94 161 ALA A CA 1
ATOM 1198 C C . ALA A 1 161 ? -2.414 21.625 -6.012 1 98.94 161 ALA A C 1
ATOM 1200 O O . ALA A 1 161 ? -3.26 21.531 -6.906 1 98.94 161 ALA A O 1
ATOM 1201 N N . LYS A 1 162 ? -1.29 22.344 -6.137 1 98.94 162 LYS A N 1
ATOM 1202 C CA . LYS A 1 162 ? -1.004 23.078 -7.367 1 98.94 162 LYS A CA 1
ATOM 1203 C C . LYS A 1 162 ? -0.843 22.109 -8.547 1 98.94 162 LYS A C 1
ATOM 1205 O O . LYS A 1 162 ? -1.355 22.375 -9.641 1 98.94 162 LYS A O 1
ATOM 1210 N N . ALA A 1 163 ? -0.146 21.062 -8.32 1 98.81 163 ALA A N 1
ATOM 1211 C CA . ALA A 1 163 ? 0.07 20.062 -9.367 1 98.81 163 ALA A CA 1
ATOM 1212 C C . ALA A 1 163 ? -1.254 19.469 -9.844 1 98.81 163 ALA A C 1
ATOM 1214 O O . ALA A 1 163 ? -1.355 18.984 -10.969 1 98.81 163 ALA A O 1
ATOM 1215 N N . ARG A 1 164 ? -2.277 19.547 -8.984 1 98.56 164 ARG A N 1
ATOM 1216 C CA . ARG A 1 164 ? -3.604 19.031 -9.32 1 98.56 164 ARG A CA 1
ATOM 1217 C C . ARG A 1 164 ? -4.473 20.125 -9.922 1 98.56 164 ARG A C 1
ATOM 1219 O O . ARG A 1 164 ? -5.652 19.906 -10.211 1 98.56 164 ARG A O 1
ATOM 1226 N N . GLY A 1 165 ? -3.939 21.328 -10.031 1 98.75 165 GLY A N 1
ATOM 1227 C CA . GLY A 1 165 ? -4.617 22.406 -10.719 1 98.75 165 GLY A CA 1
ATOM 1228 C C . GLY A 1 165 ? -5.469 23.266 -9.797 1 98.75 165 GLY A C 1
ATOM 1229 O O . GLY A 1 165 ? -6.297 24.047 -10.258 1 98.75 165 GLY A O 1
ATOM 1230 N N . ALA A 1 166 ? -5.297 23.141 -8.523 1 98.88 166 ALA A N 1
ATOM 1231 C CA . ALA A 1 166 ? -6.109 23.875 -7.562 1 98.88 166 ALA A CA 1
ATOM 1232 C C . ALA A 1 166 ? -5.629 25.312 -7.418 1 98.88 166 ALA A C 1
ATOM 1234 O O . ALA A 1 166 ? -4.504 25.641 -7.801 1 98.88 166 ALA A O 1
ATOM 1235 N N . TYR A 1 167 ? -6.539 26.234 -6.996 1 98.88 167 TYR A N 1
ATOM 1236 C CA . TYR A 1 167 ? -6.199 27.562 -6.492 1 98.88 167 TYR A CA 1
ATOM 1237 C C . TYR A 1 167 ? -5.883 27.516 -5 1 98.88 167 TYR A C 1
ATOM 1239 O O . TYR A 1 167 ? -6.758 27.219 -4.184 1 98.88 167 TYR A O 1
ATOM 1247 N N . VAL A 1 168 ? -4.645 27.828 -4.586 1 98.94 168 VAL A N 1
ATOM 1248 C CA . VAL A 1 168 ? -4.184 27.516 -3.238 1 98.94 168 VAL A CA 1
ATOM 1249 C C . VAL A 1 168 ? -4.066 28.812 -2.42 1 98.94 168 VAL A C 1
ATOM 1251 O O . VAL A 1 168 ? -3.389 29.75 -2.832 1 98.94 168 VAL A O 1
ATOM 1254 N N . LEU A 1 169 ? -4.766 28.891 -1.327 1 98.94 169 LEU A N 1
ATOM 1255 C CA . LEU A 1 169 ? -4.531 29.844 -0.255 1 98.94 169 LEU A CA 1
ATOM 1256 C C . LEU A 1 169 ? -3.695 29.234 0.858 1 98.94 169 LEU A C 1
ATOM 1258 O O . LEU A 1 169 ? -3.889 28.062 1.209 1 98.94 169 LEU A O 1
ATOM 1262 N N . GLY A 1 170 ? -2.752 29.953 1.361 1 98.88 170 GLY A N 1
ATOM 1263 C CA . GLY A 1 170 ? -1.9 29.438 2.42 1 98.88 170 GLY A CA 1
ATOM 1264 C C . GLY A 1 170 ? -1.664 30.438 3.537 1 98.88 170 GLY A C 1
ATOM 1265 O O . GLY A 1 170 ? -1.375 31.609 3.277 1 98.88 170 GLY A O 1
ATOM 1266 N N . THR A 1 171 ? -1.856 30 4.754 1 98.81 171 THR A N 1
ATOM 1267 C CA . THR A 1 171 ? -1.58 30.906 5.863 1 98.81 171 THR A CA 1
ATOM 1268 C C . THR A 1 171 ? -0.137 30.766 6.34 1 98.81 171 THR A C 1
ATOM 1270 O O . THR A 1 171 ? 0.387 29.641 6.406 1 98.81 171 THR A O 1
ATOM 1273 N N . ALA A 1 172 ? 0.526 31.781 6.57 1 98.44 172 ALA A N 1
ATOM 1274 C CA . ALA A 1 172 ? 1.853 31.922 7.168 1 98.44 172 ALA A CA 1
ATOM 1275 C C . ALA A 1 172 ? 2.139 33.375 7.559 1 98.44 172 ALA A C 1
ATOM 1277 O O . ALA A 1 172 ? 1.425 34.281 7.141 1 98.44 172 ALA A O 1
ATOM 1278 N N . ARG A 1 173 ? 3.125 33.562 8.398 1 97.75 173 ARG A N 1
ATOM 1279 C CA . ARG A 1 173 ? 3.564 34.906 8.672 1 97.75 173 ARG A CA 1
ATOM 1280 C C . ARG A 1 173 ? 4.082 35.594 7.406 1 97.75 173 ARG A C 1
ATOM 1282 O O . ARG A 1 173 ? 4.598 34.938 6.508 1 97.75 173 ARG A O 1
ATOM 1289 N N . ALA A 1 174 ? 4.004 36.875 7.418 1 98 174 ALA A N 1
ATOM 1290 C CA . ALA A 1 174 ? 4.355 37.656 6.242 1 98 174 ALA A CA 1
ATOM 1291 C C . ALA A 1 174 ? 5.781 37.375 5.789 1 98 174 ALA A C 1
ATOM 1293 O O . ALA A 1 174 ? 6.07 37.375 4.59 1 98 174 ALA A O 1
ATOM 1294 N N . ALA A 1 175 ? 6.656 37.125 6.684 1 97.75 175 ALA A N 1
ATOM 1295 C CA . ALA A 1 175 ? 8.062 36.875 6.391 1 97.75 175 ALA A CA 1
ATOM 1296 C C . ALA A 1 175 ? 8.234 35.656 5.496 1 97.75 175 ALA A C 1
ATOM 1298 O O . ALA A 1 175 ? 9.258 35.5 4.832 1 97.75 175 ALA A O 1
ATOM 1299 N N . LYS A 1 176 ? 7.176 34.812 5.438 1 98.25 176 LYS A N 1
ATOM 1300 C CA . LYS A 1 176 ? 7.281 33.562 4.68 1 98.25 176 LYS A CA 1
ATOM 1301 C C . LYS A 1 176 ? 6.492 33.656 3.377 1 98.25 176 LYS A C 1
ATOM 1303 O O . LYS A 1 176 ? 6.379 32.656 2.648 1 98.25 176 LYS A O 1
ATOM 1308 N N . HIS A 1 177 ? 5.957 34.812 3.008 1 98.69 177 HIS A N 1
ATOM 1309 C CA . HIS A 1 177 ? 5.047 34.906 1.872 1 98.69 177 HIS A CA 1
ATOM 1310 C C . HIS A 1 177 ? 5.789 34.719 0.552 1 98.69 177 HIS A C 1
ATOM 1312 O O . HIS A 1 177 ? 5.238 34.156 -0.398 1 98.69 177 HIS A O 1
ATOM 1318 N N . ASP A 1 178 ? 6.977 35.188 0.483 1 98.69 178 ASP A N 1
ATOM 1319 C CA . ASP A 1 178 ? 7.746 34.969 -0.74 1 98.69 178 ASP A CA 1
ATOM 1320 C C . ASP A 1 17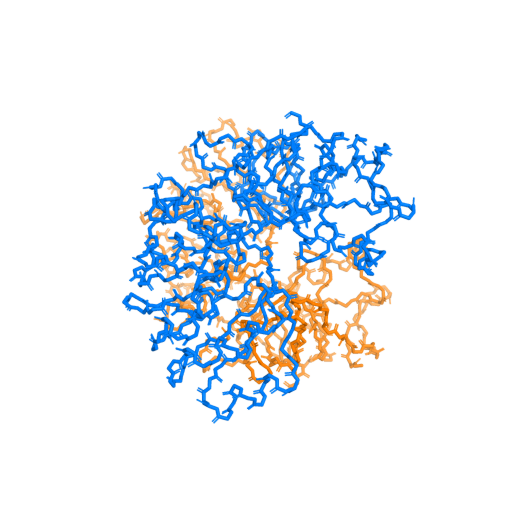8 ? 8.023 33.5 -0.964 1 98.69 178 ASP A C 1
ATOM 1322 O O . ASP A 1 178 ? 7.926 33 -2.09 1 98.69 178 ASP A O 1
ATOM 1326 N N . PHE A 1 179 ? 8.359 32.875 0.172 1 98.56 179 PHE A N 1
ATOM 1327 C CA . PHE A 1 179 ? 8.531 31.422 0.1 1 98.56 179 PHE A CA 1
ATOM 1328 C C . PHE A 1 179 ? 7.266 30.75 -0.414 1 98.56 179 PHE A C 1
ATOM 1330 O O . PHE A 1 179 ? 7.328 29.906 -1.306 1 98.56 179 PHE A O 1
ATOM 1337 N N . LEU A 1 180 ? 6.113 31.109 0.09 1 98.88 180 LEU A N 1
ATOM 1338 C CA . LEU A 1 180 ? 4.836 30.531 -0.31 1 98.88 180 LEU A CA 1
ATOM 1339 C C . LEU A 1 180 ? 4.582 30.75 -1.798 1 98.88 180 LEU A C 1
ATOM 1341 O O . LEU A 1 180 ? 4.168 29.828 -2.504 1 98.88 180 LEU A O 1
ATOM 1345 N N . ARG A 1 181 ? 4.793 31.984 -2.264 1 98.75 181 ARG A N 1
ATOM 1346 C CA . ARG A 1 181 ? 4.609 32.281 -3.684 1 98.75 181 ARG A CA 1
ATOM 1347 C C . ARG A 1 181 ? 5.543 31.422 -4.535 1 98.75 181 ARG A C 1
ATOM 1349 O O . ARG A 1 181 ? 5.152 30.938 -5.605 1 98.75 181 ARG A O 1
ATOM 1356 N N . GLY A 1 182 ? 6.73 31.188 -3.996 1 98.5 182 GLY A N 1
ATOM 1357 C CA . GLY A 1 182 ? 7.727 30.391 -4.695 1 98.5 182 GLY A CA 1
ATOM 1358 C C . GLY A 1 182 ? 7.305 28.938 -4.895 1 98.5 182 GLY A C 1
ATOM 1359 O O . GLY A 1 182 ? 7.711 28.297 -5.863 1 98.5 182 GLY A O 1
ATOM 1360 N N . ILE A 1 183 ? 6.434 28.5 -3.984 1 98.56 183 ILE A N 1
ATOM 1361 C CA . ILE A 1 183 ? 6.031 27.109 -4.102 1 98.56 183 ILE A CA 1
ATOM 1362 C C . ILE A 1 183 ? 4.617 27.016 -4.68 1 98.56 183 ILE A C 1
ATOM 1364 O O . ILE A 1 183 ? 3.979 25.969 -4.629 1 98.56 183 ILE A O 1
ATOM 1368 N N . GLY A 1 184 ? 4.105 28.062 -5.164 1 98.5 184 GLY A N 1
ATOM 1369 C CA . GLY A 1 184 ? 2.918 28.031 -6 1 98.5 184 GLY A CA 1
ATOM 1370 C C . GLY A 1 184 ? 1.67 28.5 -5.285 1 98.5 184 GLY A C 1
ATOM 1371 O O . GLY A 1 184 ? 0.583 28.516 -5.867 1 98.5 184 GLY A O 1
ATOM 1372 N N . VAL A 1 185 ? 1.792 28.938 -4.062 1 98.88 185 VAL A N 1
ATOM 1373 C CA . VAL A 1 185 ? 0.626 29.453 -3.357 1 98.88 185 VAL A CA 1
ATOM 1374 C C . VAL A 1 185 ? 0.115 30.703 -4.059 1 98.88 185 VAL A C 1
ATOM 1376 O O . VAL A 1 185 ? 0.876 31.656 -4.297 1 98.88 185 VAL A O 1
ATOM 1379 N N . ASP A 1 186 ? -1.119 30.703 -4.367 1 98.81 186 ASP A N 1
ATOM 1380 C CA . ASP A 1 186 ? -1.722 31.812 -5.113 1 98.81 186 ASP A CA 1
ATOM 1381 C C . ASP A 1 186 ? -2.012 33 -4.199 1 98.81 186 ASP A C 1
ATOM 1383 O O . ASP A 1 186 ? -1.856 34.156 -4.602 1 98.81 186 ASP A O 1
ATOM 1387 N N . GLU A 1 187 ? -2.451 32.75 -3.018 1 98.69 187 GLU A N 1
ATOM 1388 C CA . GLU A 1 187 ? -2.861 33.781 -2.08 1 98.69 187 GLU A CA 1
ATOM 1389 C C . GLU A 1 187 ? -2.307 33.5 -0.683 1 98.69 187 GLU A C 1
ATOM 1391 O O . GLU A 1 187 ? -2.965 32.875 0.14 1 98.69 187 GLU A O 1
ATOM 1396 N N . PRO A 1 188 ? -1.153 34.062 -0.42 1 98.81 188 PRO A N 1
ATOM 1397 C CA . PRO A 1 188 ? -0.664 33.969 0.959 1 98.81 188 PRO A CA 1
ATOM 1398 C C . PRO A 1 188 ? -1.462 34.875 1.917 1 98.81 188 PRO A C 1
ATOM 1400 O O . PRO A 1 188 ? -1.839 35.969 1.562 1 98.81 188 PRO A O 1
ATOM 1403 N N . ILE A 1 189 ? -1.764 34.344 3.072 1 98.81 189 ILE A N 1
ATOM 1404 C CA . ILE A 1 189 ? -2.521 35.062 4.086 1 98.81 189 ILE A CA 1
ATOM 1405 C C . ILE A 1 189 ? -1.706 35.156 5.375 1 98.81 189 ILE A C 1
ATOM 1407 O O . ILE A 1 189 ? -1.349 34.125 5.961 1 98.81 189 ILE A O 1
ATOM 1411 N N . ASP A 1 190 ? -1.402 36.375 5.832 1 98.69 190 ASP A N 1
ATOM 1412 C CA . ASP A 1 190 ? -0.746 36.562 7.125 1 98.69 190 ASP A CA 1
ATOM 1413 C C . ASP A 1 190 ? -1.747 36.438 8.273 1 98.69 190 ASP A C 1
ATOM 1415 O O . ASP A 1 190 ? -2.408 37.406 8.625 1 98.69 190 ASP A O 1
ATOM 1419 N N . TYR A 1 191 ? -1.747 35.281 8.867 1 96.75 191 TYR A N 1
ATOM 1420 C CA . TYR A 1 191 ? -2.752 34.938 9.875 1 96.75 191 TYR A CA 1
ATOM 1421 C C . TYR A 1 191 ? -2.582 35.812 11.109 1 96.75 191 TYR A C 1
ATOM 1423 O O . TYR A 1 191 ? -3.475 35.875 11.961 1 96.75 191 TYR A O 1
ATOM 1431 N N . THR A 1 192 ? -1.416 36.5 11.273 1 96.88 192 THR A N 1
ATOM 1432 C CA . THR A 1 192 ? -1.175 37.375 12.414 1 96.88 192 THR A CA 1
ATOM 1433 C C . THR A 1 192 ? -1.753 38.781 12.156 1 96.88 192 THR A C 1
ATOM 1435 O O . THR A 1 192 ? -2.006 39.531 13.102 1 96.88 192 THR A O 1
ATOM 1438 N N . ALA A 1 193 ? -1.895 39.062 10.969 1 97.69 193 ALA A N 1
ATOM 1439 C CA . ALA A 1 193 ? -2.328 40.406 10.602 1 97.69 193 ALA A CA 1
ATOM 1440 C C . ALA A 1 193 ? -3.832 40.469 10.352 1 97.69 193 ALA A C 1
ATOM 1442 O O . ALA A 1 193 ? -4.484 41.469 10.594 1 97.69 193 ALA A O 1
ATOM 1443 N N . VAL A 1 194 ? -4.383 39.406 9.797 1 97.56 194 VAL A N 1
ATOM 1444 C CA . VAL A 1 194 ? -5.805 39.375 9.469 1 97.56 194 VAL A CA 1
ATOM 1445 C C . VAL A 1 194 ? -6.402 38.062 9.938 1 97.56 194 VAL A C 1
ATOM 1447 O O . VAL A 1 194 ? -5.695 37.062 10.047 1 97.56 194 VAL A O 1
ATOM 1450 N N . ASP A 1 195 ? -7.699 38.094 10.227 1 97.31 195 ASP A N 1
ATOM 1451 C CA . ASP A 1 195 ? -8.445 36.875 10.414 1 97.31 195 ASP A CA 1
ATOM 1452 C C . ASP A 1 195 ? -8.602 36.094 9.094 1 97.31 195 ASP A C 1
ATOM 1454 O O . ASP A 1 195 ? -9.258 36.594 8.172 1 97.31 195 ASP A O 1
ATOM 1458 N N . PHE A 1 196 ? -7.977 34.906 9 1 97.88 196 PHE A N 1
ATOM 1459 C CA . PHE A 1 196 ? -8.016 34.188 7.742 1 97.88 196 PHE A CA 1
ATOM 1460 C C . PHE A 1 196 ? -9.461 33.875 7.336 1 97.88 196 PHE A C 1
ATOM 1462 O O . PHE A 1 196 ? -9.758 33.719 6.148 1 97.88 196 PHE A O 1
ATOM 1469 N N . ALA A 1 197 ? -10.375 33.75 8.336 1 97 197 ALA A N 1
ATOM 1470 C CA . ALA A 1 197 ? -11.766 33.438 8.047 1 97 197 ALA A CA 1
ATOM 1471 C C . ALA A 1 197 ? -12.469 34.594 7.371 1 97 197 ALA A C 1
ATOM 1473 O O . ALA A 1 197 ? -13.516 34.438 6.742 1 97 197 ALA A O 1
ATOM 1474 N N . ALA A 1 198 ? -11.977 35.75 7.559 1 96.12 198 ALA A N 1
ATOM 1475 C CA . ALA A 1 198 ? -12.492 36.938 6.867 1 96.12 198 ALA A CA 1
ATOM 1476 C C . ALA A 1 198 ? -11.836 37.094 5.5 1 96.12 198 ALA A C 1
ATOM 1478 O O . ALA A 1 198 ? -12.461 37.594 4.559 1 96.12 198 ALA A O 1
ATOM 1479 N N . ALA A 1 199 ? -10.633 36.688 5.41 1 97 199 ALA A N 1
ATOM 1480 C CA . ALA A 1 199 ? -9.828 36.906 4.207 1 97 199 ALA A CA 1
ATOM 1481 C C . ALA A 1 199 ? -10.133 35.844 3.15 1 97 199 ALA A C 1
ATOM 1483 O O . ALA A 1 199 ? -10.047 36.125 1.95 1 97 199 ALA A O 1
ATOM 1484 N N . ALA A 1 200 ? -10.422 34.594 3.555 1 97.31 200 ALA A N 1
ATOM 1485 C CA . ALA A 1 200 ? -10.688 33.5 2.652 1 97.31 200 ALA A CA 1
ATOM 1486 C C . ALA A 1 200 ? -12.18 33.156 2.615 1 97.31 200 ALA A C 1
ATOM 1488 O O . ALA A 1 200 ? -12.836 33.094 3.658 1 97.31 200 ALA A O 1
ATOM 1489 N N . ARG A 1 201 ? -12.727 33 1.455 1 94.81 201 ARG A N 1
ATOM 1490 C CA . ARG A 1 201 ? -14.125 32.656 1.275 1 94.81 201 ARG A CA 1
ATOM 1491 C C . ARG A 1 201 ? -14.297 31.656 0.138 1 94.81 201 ARG A C 1
ATOM 1493 O O . ARG A 1 201 ? -13.406 31.516 -0.708 1 94.81 201 ARG A O 1
ATOM 1500 N N . ASP A 1 202 ? -15.398 30.938 0.229 1 97.5 202 ASP A N 1
ATOM 1501 C CA . ASP A 1 202 ? -15.828 30.016 -0.826 1 97.5 202 ASP A CA 1
ATOM 1502 C C . ASP A 1 202 ? -14.758 28.969 -1.119 1 97.5 202 ASP A C 1
ATOM 1504 O O . ASP A 1 202 ? -14.414 28.734 -2.279 1 97.5 202 ASP A O 1
ATOM 1508 N N . VAL A 1 203 ? -14.195 28.484 -0.077 1 98.81 203 VAL A N 1
ATOM 1509 C CA . VAL A 1 203 ? -13.148 27.469 -0.176 1 98.81 203 VAL A CA 1
ATOM 1510 C C . VAL A 1 203 ? -13.773 26.094 -0.31 1 98.81 203 VAL A C 1
ATOM 1512 O O . VAL A 1 203 ? -14.773 25.781 0.346 1 98.81 203 VAL A O 1
ATOM 1515 N N . ASP A 1 204 ? -13.203 25.266 -1.187 1 98.94 204 ASP A N 1
ATOM 1516 C CA . ASP A 1 204 ? -13.719 23.922 -1.401 1 98.94 204 ASP A CA 1
ATOM 1517 C C . ASP A 1 204 ? -13.164 22.953 -0.36 1 98.94 204 ASP A C 1
ATOM 1519 O O . ASP A 1 204 ? -13.883 22.078 0.121 1 98.94 204 ASP A O 1
ATOM 1523 N N . VAL A 1 205 ? -11.906 23.078 -0.007 1 98.94 205 VAL A N 1
ATOM 1524 C CA . VAL A 1 205 ? -11.227 22.156 0.896 1 98.94 205 VAL A CA 1
ATOM 1525 C C . VAL A 1 205 ? -10.297 22.922 1.826 1 98.94 205 VAL A C 1
ATOM 1527 O O . VAL A 1 205 ? -9.562 23.812 1.381 1 98.94 205 VAL A O 1
ATOM 1530 N N . VAL A 1 206 ? -10.344 22.688 3.102 1 98.94 206 VAL A N 1
ATOM 1531 C CA . VAL A 1 206 ? -9.375 23.172 4.078 1 98.94 206 VAL A CA 1
ATOM 1532 C C . VAL A 1 206 ? -8.531 22.016 4.609 1 98.94 206 VAL A C 1
ATOM 1534 O O . VAL A 1 206 ? -9.07 20.984 5.008 1 98.94 206 VAL A O 1
ATOM 1537 N N . LEU A 1 207 ? -7.262 22.156 4.5 1 98.94 207 LEU A N 1
ATOM 1538 C CA . LEU A 1 207 ? -6.34 21.281 5.227 1 98.94 207 LEU A CA 1
ATOM 1539 C C . LEU A 1 207 ? -5.797 21.984 6.469 1 98.94 207 LEU A C 1
ATOM 1541 O O . LEU A 1 207 ? -5.023 22.938 6.359 1 98.94 207 LEU A O 1
ATOM 1545 N N . ASP A 1 208 ? -6.184 21.469 7.586 1 98.81 208 ASP A N 1
ATOM 1546 C CA . ASP A 1 208 ? -5.84 22.078 8.867 1 98.81 208 ASP A CA 1
ATOM 1547 C C . ASP A 1 208 ? -4.703 21.328 9.547 1 98.81 208 ASP A C 1
ATOM 1549 O O . ASP A 1 208 ? -4.895 20.203 10.023 1 98.81 208 ASP A O 1
ATOM 1553 N N . THR A 1 209 ? -3.568 21.953 9.656 1 98.06 209 THR A N 1
ATOM 1554 C CA . THR A 1 209 ? -2.391 21.375 10.289 1 98.06 209 THR A CA 1
ATOM 1555 C C . THR A 1 209 ? -2.127 22.016 11.648 1 98.06 209 THR A C 1
ATOM 1557 O O . THR A 1 209 ? -1.042 21.859 12.211 1 98.06 209 THR A O 1
ATOM 1560 N N . ILE A 1 210 ? -3.074 22.781 12.172 1 96.81 210 ILE A N 1
ATOM 1561 C CA . ILE A 1 210 ? -2.867 23.547 13.391 1 96.81 210 ILE A CA 1
ATOM 1562 C C . ILE A 1 210 ? -3.797 23.031 14.492 1 96.81 210 ILE A C 1
ATOM 1564 O O . ILE A 1 210 ? -3.35 22.734 15.602 1 96.81 210 ILE A O 1
ATOM 1568 N N . GLY A 1 211 ? -5.059 22.953 14.227 1 96 211 GLY A N 1
ATOM 1569 C CA . GLY A 1 211 ? -6.051 22.516 15.195 1 96 211 GLY A CA 1
ATOM 1570 C C . GLY A 1 211 ? -6.562 23.656 16.062 1 96 211 GLY A C 1
ATOM 1571 O O . GLY A 1 211 ? -6.512 24.812 15.672 1 96 211 GLY A O 1
ATOM 1572 N N . GLY A 1 212 ? -7.148 23.266 17.234 1 95.06 212 GLY A N 1
ATOM 1573 C CA . GLY A 1 212 ? -7.695 24.25 18.141 1 95.06 212 GLY A CA 1
ATOM 1574 C C . GLY A 1 212 ? -8.82 25.078 17.531 1 95.06 212 GLY A C 1
ATOM 1575 O O . GLY A 1 212 ? -9.742 24.516 16.938 1 95.06 212 GLY A O 1
ATOM 1576 N N . ASP A 1 213 ? -8.742 26.375 17.688 1 95.06 213 ASP A N 1
ATOM 1577 C CA . ASP A 1 213 ? -9.828 27.25 17.25 1 95.06 213 ASP A CA 1
ATOM 1578 C C . ASP A 1 213 ? -9.852 27.391 15.734 1 95.06 213 ASP A C 1
ATOM 1580 O O . ASP A 1 213 ? -10.812 27.891 15.164 1 95.06 213 ASP A O 1
ATOM 1584 N N . TYR A 1 214 ? -8.836 26.922 15.078 1 97.56 214 TYR A N 1
ATOM 1585 C CA . TYR A 1 214 ? -8.812 26.969 13.617 1 97.56 214 TYR A CA 1
ATOM 1586 C C . TYR A 1 214 ? -9.93 26.109 13.031 1 97.56 214 TYR A C 1
ATOM 1588 O O . TYR A 1 214 ? -10.43 26.391 11.945 1 97.56 214 TYR A O 1
ATOM 1596 N N . ALA A 1 215 ? -10.273 25.078 13.711 1 97.56 215 ALA A N 1
ATOM 1597 C CA . ALA A 1 215 ? -11.266 24.141 13.195 1 97.56 215 ALA A CA 1
ATOM 1598 C C . ALA A 1 215 ? -12.594 24.828 12.938 1 97.56 215 ALA A C 1
ATOM 1600 O O . ALA A 1 215 ? -13.062 24.891 11.797 1 97.56 215 ALA A O 1
ATOM 1601 N N . GLU A 1 216 ? -13.148 25.453 13.93 1 96.44 216 GLU A N 1
ATOM 1602 C CA . GLU A 1 216 ? -14.445 26.125 13.789 1 96.44 216 GLU A CA 1
ATOM 1603 C C . GLU A 1 216 ? -14.375 27.281 12.805 1 96.44 216 GLU A C 1
ATOM 1605 O O . GLU A 1 216 ? -15.297 27.484 12.016 1 96.44 216 GLU A O 1
ATOM 1610 N N . ARG A 1 217 ? -13.312 28.031 12.891 1 97.62 217 ARG A N 1
ATOM 1611 C CA . ARG A 1 217 ? -13.133 29.156 11.977 1 97.62 217 ARG A CA 1
ATOM 1612 C C . ARG A 1 217 ? -13.016 28.672 10.531 1 97.62 217 ARG A C 1
ATOM 1614 O O . ARG A 1 217 ? -13.5 29.328 9.609 1 97.62 217 ARG A O 1
ATOM 1621 N N . SER A 1 218 ? -12.375 27.516 10.32 1 98.5 218 SER A N 1
ATOM 1622 C CA . SER A 1 218 ? -12.203 26.953 8.984 1 98.5 218 SER A CA 1
ATOM 1623 C C . SER A 1 218 ? -13.539 26.531 8.391 1 98.5 218 SER A C 1
ATOM 1625 O O . SER A 1 218 ? -13.734 26.594 7.176 1 98.5 218 SER A O 1
ATOM 1627 N N . LEU A 1 219 ? -14.477 26.094 9.227 1 98.06 219 LEU A N 1
ATOM 1628 C CA . LEU A 1 219 ? -15.797 25.734 8.734 1 98.06 219 LEU A CA 1
ATOM 1629 C C . LEU A 1 219 ? -16.484 26.938 8.102 1 98.06 219 LEU A C 1
ATOM 1631 O O . LEU A 1 219 ? -17.266 26.797 7.156 1 98.06 219 LEU A O 1
ATOM 1635 N N . ARG A 1 220 ? -16.141 28.125 8.562 1 96.81 220 ARG A N 1
ATOM 1636 C CA . ARG A 1 220 ? -16.812 29.344 8.117 1 96.81 220 ARG A CA 1
ATOM 1637 C C . ARG A 1 220 ? -16.344 29.734 6.723 1 96.81 220 ARG A C 1
ATOM 1639 O O . ARG A 1 220 ? -17.062 30.453 6.004 1 96.81 220 ARG A O 1
ATOM 1646 N N . VAL A 1 221 ? -15.203 29.297 6.398 1 98.12 221 VAL A N 1
ATOM 1647 C CA . VAL A 1 221 ? -14.641 29.734 5.125 1 98.12 221 VAL A CA 1
ATOM 1648 C C . VAL A 1 221 ? -15.109 28.812 4.008 1 98.12 221 VAL A C 1
ATOM 1650 O O . VAL A 1 221 ? -15.016 29.141 2.826 1 98.12 221 VAL A O 1
ATOM 1653 N N . LEU A 1 222 ? -15.602 27.625 4.336 1 98.75 222 LEU A N 1
ATOM 1654 C CA . LEU A 1 222 ? -15.945 26.594 3.365 1 98.75 222 LEU A CA 1
ATOM 1655 C C . LEU A 1 222 ? -17.281 26.906 2.699 1 98.75 222 LEU A C 1
ATOM 1657 O O . LEU A 1 222 ? -18.219 27.359 3.357 1 98.75 222 LEU A O 1
ATOM 1661 N N . ARG A 1 223 ? -17.406 26.688 1.457 1 98.12 223 ARG A N 1
ATOM 1662 C CA . ARG A 1 223 ? -18.703 26.734 0.772 1 98.12 223 ARG A CA 1
ATOM 1663 C C . ARG A 1 223 ? -19.531 25.484 1.09 1 98.12 223 ARG A C 1
ATOM 1665 O O . ARG A 1 223 ? -18.984 24.484 1.552 1 98.12 223 ARG A O 1
ATOM 1672 N N . PRO A 1 224 ? -20.875 25.609 0.778 1 96.75 224 PRO A N 1
ATOM 1673 C CA . PRO A 1 224 ? -21.672 24.391 0.95 1 96.75 224 PRO A CA 1
ATOM 1674 C C . PRO A 1 224 ? -21.109 23.203 0.169 1 96.75 224 PRO A C 1
ATOM 1676 O O . PRO A 1 224 ? -20.703 23.344 -0.987 1 96.75 224 PRO A O 1
ATOM 1679 N N . GLY A 1 225 ? -21 22.078 0.837 1 97.94 225 GLY A N 1
ATOM 1680 C CA . GLY A 1 225 ? -20.453 20.891 0.218 1 97.94 225 GLY A CA 1
ATOM 1681 C C . GLY A 1 225 ? -18.953 20.766 0.359 1 97.94 225 GLY A C 1
ATOM 1682 O O . GLY A 1 225 ? -18.359 19.781 -0.073 1 97.94 225 GLY A O 1
ATOM 1683 N N . GLY A 1 226 ? -18.344 21.766 1.001 1 98.75 226 GLY A N 1
ATOM 1684 C CA . GLY A 1 226 ? -16.891 21.781 1.174 1 98.75 226 GLY A CA 1
ATOM 1685 C C . GLY A 1 226 ? -16.406 20.734 2.168 1 98.75 226 GLY A C 1
ATOM 1686 O O . GLY A 1 226 ? -17.219 20.078 2.828 1 98.75 226 GLY A O 1
ATOM 1687 N N . THR A 1 227 ? -15.117 20.562 2.246 1 98.88 227 THR A N 1
ATOM 1688 C CA . THR A 1 227 ? -14.5 19.531 3.082 1 98.88 227 THR A CA 1
ATOM 1689 C C . THR A 1 227 ? -13.453 20.141 4.008 1 98.88 227 THR A C 1
ATOM 1691 O O . THR A 1 227 ? -12.578 20.875 3.557 1 98.88 227 THR A O 1
ATOM 1694 N N . TYR A 1 228 ? -13.609 19.891 5.281 1 98.88 228 TYR A N 1
ATOM 1695 C CA . TYR A 1 228 ? -12.609 20.203 6.297 1 98.88 228 TYR A CA 1
ATOM 1696 C C . TYR A 1 228 ? -11.797 18.969 6.668 1 98.88 228 TYR A C 1
ATOM 1698 O O . TYR A 1 228 ? -12.359 17.969 7.125 1 98.88 228 TYR A O 1
ATOM 1706 N N . LEU A 1 229 ? -10.484 19.047 6.508 1 98.94 229 LEU A N 1
ATOM 1707 C CA . LEU A 1 229 ? -9.594 17.938 6.84 1 98.94 229 LEU A CA 1
ATOM 1708 C C . LEU A 1 229 ? -8.602 18.344 7.922 1 98.94 229 LEU A C 1
ATOM 1710 O O . LEU A 1 229 ? -7.859 19.312 7.754 1 98.94 229 LEU A O 1
ATOM 1714 N N . SER A 1 230 ? -8.586 17.641 9.023 1 98.75 230 SER A N 1
ATOM 1715 C CA . SER A 1 230 ? -7.59 17.812 10.078 1 98.75 230 SER A CA 1
ATOM 1716 C C . SER A 1 230 ? -6.539 16.703 10.031 1 98.75 230 SER A C 1
ATOM 1718 O O . SER A 1 230 ? -6.855 15.555 9.711 1 98.75 230 SER A O 1
ATOM 1720 N N . ILE A 1 231 ? -5.293 17.062 10.359 1 98.19 231 ILE A N 1
ATOM 1721 C CA . ILE A 1 231 ? -4.258 16.047 10.508 1 98.19 231 ILE A CA 1
ATOM 1722 C C . ILE A 1 231 ? -3.609 16.156 11.883 1 98.19 231 ILE A C 1
ATOM 1724 O O . ILE A 1 231 ? -2.543 15.578 12.125 1 98.19 231 ILE A O 1
ATOM 1728 N N . VAL A 1 232 ? -4.176 16.859 12.828 1 95.38 232 VAL A N 1
ATOM 1729 C CA . VAL A 1 232 ? -3.562 17.078 14.133 1 95.38 232 VAL A CA 1
ATOM 1730 C C . VAL A 1 232 ? -4.527 16.656 15.234 1 95.38 232 VAL A C 1
ATOM 1732 O O . VAL A 1 232 ? -4.102 16.203 16.297 1 95.38 232 VAL A O 1
ATOM 1735 N N . ALA A 1 233 ? -5.797 16.906 14.977 1 91 233 ALA A N 1
ATOM 1736 C CA . ALA A 1 233 ? -6.789 16.562 15.992 1 91 233 ALA A CA 1
ATOM 1737 C C . ALA A 1 233 ? -7.98 15.844 15.375 1 91 233 ALA A C 1
ATOM 1739 O O . ALA A 1 233 ? -8.422 16.188 14.273 1 91 233 ALA A O 1
ATOM 1740 N N . GLY A 1 234 ? -8.531 14.938 16.125 1 94.19 234 GLY A N 1
ATOM 1741 C CA . GLY A 1 234 ? -9.742 14.258 15.703 1 94.19 234 GLY A CA 1
ATOM 1742 C C . GLY A 1 234 ? -10.953 15.18 15.641 1 94.19 234 GLY A C 1
ATOM 1743 O O . GLY A 1 234 ? -10.914 16.297 16.156 1 94.19 234 GLY A O 1
ATOM 1744 N N . ILE A 1 235 ? -11.992 14.688 14.93 1 96.75 235 ILE A N 1
ATOM 1745 C CA . ILE A 1 235 ? -13.242 15.43 14.836 1 96.75 235 ILE A CA 1
ATOM 1746 C C . ILE A 1 235 ? -14.141 15.055 16.016 1 96.75 235 ILE A C 1
ATOM 1748 O O . ILE A 1 235 ? -14.68 13.945 16.078 1 96.75 235 ILE A O 1
ATOM 1752 N N . ASP A 1 236 ? -14.328 15.938 16.938 1 95.69 236 ASP A N 1
ATOM 1753 C CA . ASP A 1 236 ? -15.203 15.633 18.062 1 95.69 236 ASP A CA 1
ATOM 1754 C C . ASP A 1 236 ? -16.672 15.836 17.688 1 95.69 236 ASP A C 1
ATOM 1756 O O . ASP A 1 236 ? -16.984 16.281 16.594 1 95.69 236 ASP A O 1
ATOM 1760 N N . ASP A 1 237 ? -17.562 15.547 18.594 1 96 237 ASP A N 1
ATOM 1761 C CA . ASP A 1 237 ? -19 15.578 18.312 1 96 237 ASP A CA 1
ATOM 1762 C C . ASP A 1 237 ? -19.469 17 17.984 1 96 237 ASP A C 1
ATOM 1764 O O . ASP A 1 237 ? -20.312 17.188 17.109 1 96 237 ASP A O 1
ATOM 1768 N N . GLY A 1 238 ? -18.938 17.922 18.688 1 96.62 238 GLY A N 1
ATOM 1769 C CA . GLY A 1 238 ? -19.312 19.312 18.438 1 96.62 238 GLY A CA 1
ATOM 1770 C C . GLY A 1 238 ? -18.953 19.781 17.047 1 96.62 238 GLY A C 1
ATOM 1771 O O . GLY A 1 238 ? -19.781 20.344 16.344 1 96.62 238 GLY A O 1
ATOM 1772 N N . LEU A 1 239 ? -17.703 19.531 16.688 1 97.25 239 LEU A N 1
ATOM 1773 C CA . LEU A 1 239 ? -17.234 19.922 15.367 1 97.25 239 LEU A CA 1
ATOM 1774 C C . LEU A 1 239 ? -18 19.172 14.281 1 97.25 239 LEU A C 1
ATOM 1776 O O . LEU A 1 239 ? -18.344 19.734 13.242 1 97.25 239 LEU A O 1
ATOM 1780 N N . SER A 1 240 ? -18.203 17.891 14.516 1 97.31 240 SER A N 1
ATOM 1781 C CA . SER A 1 240 ? -18.969 17.078 13.586 1 97.31 240 SER A CA 1
ATOM 1782 C C . SER A 1 240 ? -20.359 17.641 13.367 1 97.31 240 SER A C 1
ATOM 1784 O O . SER A 1 240 ? -20.828 17.75 12.234 1 97.31 240 SER A O 1
ATOM 1786 N N . ALA A 1 241 ? -21.016 18 14.398 1 97.62 241 ALA A N 1
ATOM 1787 C CA . ALA A 1 241 ? -22.359 18.562 14.328 1 97.62 241 ALA A CA 1
ATOM 1788 C C . ALA A 1 241 ? -22.359 19.906 13.594 1 97.62 241 ALA A C 1
ATOM 1790 O O . ALA A 1 241 ? -23.234 20.172 12.773 1 97.62 241 ALA A O 1
ATOM 1791 N N . ALA A 1 242 ? -21.422 20.688 13.914 1 97.62 242 ALA A N 1
ATOM 1792 C CA . ALA A 1 242 ? -21.297 22 13.281 1 97.62 242 ALA A CA 1
ATOM 1793 C C . ALA A 1 242 ? -21.109 21.875 11.773 1 97.62 242 ALA A C 1
ATOM 1795 O O . ALA A 1 242 ? -21.703 22.609 10.992 1 97.62 242 ALA A O 1
ATOM 1796 N N . ALA A 1 243 ? -20.266 20.938 11.359 1 98.38 243 ALA A N 1
ATOM 1797 C CA . ALA A 1 243 ? -20.016 20.688 9.938 1 98.38 243 ALA A CA 1
ATOM 1798 C C . ALA A 1 243 ? -21.281 20.203 9.242 1 98.38 243 ALA A C 1
ATOM 1800 O O . ALA A 1 243 ? -21.672 20.703 8.188 1 98.38 243 ALA A O 1
ATOM 1801 N N . SER A 1 244 ? -21.906 19.234 9.914 1 97.5 244 SER A N 1
ATOM 1802 C CA . SER A 1 244 ? -23.109 18.641 9.344 1 97.5 244 SER A CA 1
ATOM 1803 C C . SER A 1 244 ? -24.203 19.688 9.172 1 97.5 244 SER A C 1
ATOM 1805 O O . SER A 1 244 ? -24.922 19.688 8.156 1 97.5 244 SER A O 1
ATOM 1807 N N . ALA A 1 245 ? -24.359 20.516 10.102 1 97.44 245 ALA A N 1
ATOM 1808 C CA . ALA A 1 245 ? -25.375 21.562 10.078 1 97.44 245 ALA A CA 1
ATOM 1809 C C . ALA A 1 245 ? -25.172 22.484 8.891 1 97.44 245 ALA A C 1
ATOM 1811 O O . ALA A 1 245 ? -26.141 23.078 8.391 1 97.44 245 ALA A O 1
ATOM 1812 N N . ARG A 1 246 ? -24.031 22.578 8.438 1 96.81 246 ARG A N 1
ATOM 1813 C CA . ARG A 1 246 ? -23.703 23.469 7.336 1 96.81 246 ARG A CA 1
ATOM 1814 C C . ARG A 1 246 ? -23.578 22.703 6.023 1 96.81 246 ARG A C 1
ATOM 1816 O O . ARG A 1 246 ? -23.188 23.281 5.004 1 96.81 246 ARG A O 1
ATOM 1823 N N . GLY A 1 247 ? -23.781 21.359 6.07 1 97.88 247 GLY A N 1
ATOM 1824 C CA . GLY A 1 247 ? -23.672 20.531 4.883 1 97.88 247 GLY A CA 1
ATOM 1825 C C . GLY A 1 247 ? -22.234 20.281 4.465 1 97.88 247 GLY A C 1
ATOM 1826 O O . GLY A 1 247 ? -21.953 20.125 3.275 1 97.88 247 GLY A O 1
ATOM 1827 N N . LEU A 1 248 ? -21.328 20.375 5.402 1 98.62 248 LEU A N 1
ATOM 1828 C CA . LEU A 1 248 ? -19.906 20.188 5.137 1 98.62 248 LEU A CA 1
ATOM 1829 C C . LEU A 1 248 ? -19.469 18.781 5.531 1 98.62 248 LEU A C 1
ATOM 1831 O O . LEU A 1 248 ? -20.125 18.125 6.328 1 98.62 248 LEU A O 1
ATOM 1835 N N . ARG A 1 249 ? -18.438 18.312 4.914 1 97.81 249 ARG A N 1
ATOM 1836 C CA . ARG A 1 249 ? -17.75 17.109 5.359 1 97.81 249 ARG A CA 1
ATOM 1837 C C . ARG A 1 249 ? -16.562 17.453 6.25 1 97.81 249 ARG A C 1
ATOM 1839 O O . ARG A 1 249 ? -15.781 18.359 5.934 1 97.81 249 ARG A O 1
ATOM 1846 N N . ALA A 1 250 ? -16.422 16.844 7.406 1 98.62 250 ALA A N 1
ATOM 1847 C CA . ALA A 1 250 ? -15.266 16.984 8.289 1 98.62 250 ALA A CA 1
ATOM 1848 C C . ALA A 1 250 ? -14.633 15.625 8.594 1 98.62 250 ALA A C 1
ATOM 1850 O O . ALA A 1 250 ? -15.336 14.672 8.922 1 98.62 250 ALA A O 1
ATOM 1851 N N . ALA A 1 251 ? -13.305 15.57 8.461 1 98.44 251 ALA A N 1
ATOM 1852 C CA . ALA A 1 251 ? -12.648 14.297 8.742 1 98.44 251 ALA A CA 1
ATOM 1853 C C . ALA A 1 251 ? -11.234 14.508 9.266 1 98.44 251 ALA A C 1
ATOM 1855 O O . ALA A 1 251 ? -10.609 15.539 8.992 1 98.44 251 ALA A O 1
ATOM 1856 N N . PHE A 1 252 ? -10.789 13.648 10.086 1 98.56 252 PHE A N 1
ATOM 1857 C CA . PHE A 1 252 ? -9.398 13.523 10.5 1 98.56 252 PHE A CA 1
ATOM 1858 C C . PHE A 1 252 ? -8.68 12.453 9.68 1 98.56 252 PHE A C 1
ATOM 1860 O O . PHE A 1 252 ? -9.18 11.336 9.539 1 98.56 252 PHE A O 1
ATOM 1867 N N . VAL A 1 253 ? -7.535 12.797 9.125 1 98.69 253 VAL A N 1
ATOM 1868 C CA . VAL A 1 253 ? -6.781 11.891 8.273 1 98.69 253 VAL A CA 1
ATOM 1869 C C . VAL A 1 253 ? -5.516 11.438 8.992 1 98.69 253 VAL A C 1
ATOM 1871 O O . VAL A 1 253 ? -4.684 12.266 9.375 1 98.69 253 VAL A O 1
ATOM 1874 N N . LEU A 1 254 ? -5.348 10.156 9.234 1 98.31 254 LEU A N 1
ATOM 1875 C CA . LEU A 1 254 ? -4.094 9.57 9.695 1 98.31 254 LEU A CA 1
ATOM 1876 C C . LEU A 1 254 ? -3.408 8.797 8.578 1 98.31 254 LEU A C 1
ATOM 1878 O O . LEU A 1 254 ? -3.982 7.852 8.031 1 98.31 254 LEU A O 1
ATOM 1882 N N . VAL A 1 255 ? -2.262 9.18 8.289 1 98.5 255 VAL A N 1
ATOM 1883 C CA . VAL A 1 255 ? -1.534 8.742 7.102 1 98.5 255 VAL A CA 1
ATOM 1884 C C . VAL A 1 255 ? -1.176 7.262 7.234 1 98.5 255 VAL A C 1
ATOM 1886 O O . VAL A 1 255 ? -1.013 6.754 8.344 1 98.5 255 VAL A O 1
ATOM 1889 N N . GLU A 1 256 ? -1.099 6.582 6.098 1 98.62 256 GLU A N 1
ATOM 1890 C CA . GLU A 1 256 ? -0.671 5.191 5.98 1 98.62 256 GLU A CA 1
ATOM 1891 C C . GLU A 1 256 ? 0.453 5.043 4.961 1 98.62 256 GLU A C 1
ATOM 1893 O O . GLU A 1 256 ? 0.541 5.824 4.008 1 98.62 256 GLU A O 1
ATOM 1898 N N . PRO A 1 257 ? 1.367 3.984 5.191 1 98.62 257 PRO A N 1
ATOM 1899 C CA . PRO A 1 257 ? 2.32 3.674 4.121 1 98.62 257 PRO A CA 1
ATOM 1900 C C . PRO A 1 257 ? 1.637 3.363 2.793 1 98.62 257 PRO A C 1
ATOM 1902 O O . PRO A 1 257 ? 0.564 2.754 2.773 1 98.62 257 PRO A O 1
ATOM 1905 N N . ASP A 1 258 ? 2.248 3.822 1.745 1 98.62 258 ASP A N 1
ATOM 1906 C CA . ASP A 1 258 ? 1.616 3.682 0.436 1 98.62 258 ASP A CA 1
ATOM 1907 C C . ASP A 1 258 ? 2.652 3.756 -0.683 1 98.62 258 ASP A C 1
ATOM 1909 O O . ASP A 1 258 ? 3.045 4.848 -1.102 1 98.62 258 ASP A O 1
ATOM 1913 N N . HIS A 1 259 ? 3.033 2.588 -1.227 1 98.69 259 HIS A N 1
ATOM 1914 C CA . HIS A 1 259 ? 4.02 2.516 -2.299 1 98.69 259 HIS A CA 1
ATOM 1915 C C . HIS A 1 259 ? 3.549 3.279 -3.533 1 98.69 259 HIS A C 1
ATOM 1917 O O . HIS A 1 259 ? 4.328 4.008 -4.152 1 98.69 259 HIS A O 1
ATOM 1923 N N . GLY A 1 260 ? 2.287 3.088 -3.949 1 98.12 260 GLY A N 1
ATOM 1924 C CA . GLY A 1 260 ? 1.751 3.754 -5.125 1 98.12 260 GLY A CA 1
ATOM 1925 C C . GLY A 1 260 ? 1.84 5.266 -5.047 1 98.12 260 GLY A C 1
ATOM 1926 O O . GLY A 1 260 ? 2.297 5.914 -5.992 1 98.12 260 GLY A O 1
ATOM 1927 N N . ALA A 1 261 ? 1.457 5.777 -3.895 1 98.69 261 ALA A N 1
ATOM 1928 C CA . ALA A 1 261 ? 1.495 7.23 -3.729 1 98.69 261 ALA A CA 1
ATOM 1929 C C . ALA A 1 261 ? 2.932 7.738 -3.688 1 98.69 261 ALA A C 1
ATOM 1931 O O . ALA A 1 261 ? 3.232 8.812 -4.215 1 98.69 261 ALA A O 1
ATOM 1932 N N . LEU A 1 262 ? 3.855 7 -3.045 1 98.81 262 LEU A N 1
ATOM 1933 C CA . LEU A 1 262 ? 5.254 7.41 -3.02 1 98.81 262 LEU A CA 1
ATOM 1934 C C . LEU A 1 262 ? 5.836 7.445 -4.43 1 98.81 262 LEU A C 1
ATOM 1936 O O . LEU A 1 262 ? 6.676 8.297 -4.738 1 98.81 262 LEU A O 1
ATOM 1940 N N . THR A 1 263 ? 5.438 6.512 -5.234 1 98.62 263 THR A N 1
ATOM 1941 C CA . THR A 1 263 ? 5.891 6.492 -6.621 1 98.62 263 THR A CA 1
ATOM 1942 C C . THR A 1 263 ? 5.398 7.727 -7.367 1 98.62 263 THR A C 1
ATOM 1944 O O . THR A 1 263 ? 6.145 8.328 -8.141 1 98.62 263 THR A O 1
ATOM 1947 N N . GLU A 1 264 ? 4.141 8.109 -7.109 1 98.56 264 GLU A N 1
ATOM 1948 C CA . GLU A 1 264 ? 3.605 9.336 -7.699 1 98.56 264 GLU A CA 1
ATOM 1949 C C . GLU A 1 264 ? 4.352 10.562 -7.195 1 98.56 264 GLU A C 1
ATOM 1951 O O . GLU A 1 264 ? 4.617 11.492 -7.957 1 98.56 264 GLU A O 1
ATOM 1956 N N . ILE A 1 265 ? 4.66 10.562 -5.949 1 98.75 265 ILE A N 1
ATOM 1957 C CA . ILE A 1 265 ? 5.402 11.664 -5.344 1 98.75 265 ILE A CA 1
ATOM 1958 C C . ILE A 1 265 ? 6.785 11.766 -5.984 1 98.75 265 ILE A C 1
ATOM 1960 O O . ILE A 1 265 ? 7.246 12.867 -6.309 1 98.75 265 ILE A O 1
ATOM 1964 N N . ALA A 1 266 ? 7.449 10.641 -6.148 1 98.88 266 ALA A N 1
ATOM 1965 C CA . ALA A 1 266 ? 8.75 10.617 -6.812 1 98.88 266 ALA A CA 1
ATOM 1966 C C . ALA A 1 266 ? 8.664 11.219 -8.211 1 98.88 266 ALA A C 1
ATOM 1968 O O . ALA A 1 266 ? 9.539 11.984 -8.625 1 98.88 266 ALA A O 1
ATOM 1969 N N . ALA A 1 267 ? 7.633 10.883 -8.906 1 98.69 267 ALA A N 1
ATOM 1970 C CA . ALA A 1 267 ? 7.441 11.406 -10.258 1 98.69 267 ALA A CA 1
ATOM 1971 C C . ALA A 1 267 ? 7.262 12.922 -10.242 1 98.69 267 ALA A C 1
ATOM 1973 O O . ALA A 1 267 ? 7.762 13.617 -11.125 1 98.69 267 ALA A O 1
ATOM 1974 N N . LEU A 1 268 ? 6.496 13.438 -9.297 1 98.81 268 LEU A N 1
ATOM 1975 C CA . LEU A 1 268 ? 6.332 14.883 -9.156 1 98.81 268 LEU A CA 1
ATOM 1976 C C . LEU A 1 268 ? 7.68 15.562 -8.938 1 98.81 268 LEU A C 1
ATOM 1978 O O . LEU A 1 268 ? 7.938 16.625 -9.508 1 98.81 268 LEU A O 1
ATOM 1982 N N . VAL A 1 269 ? 8.516 14.945 -8.117 1 98.81 269 VAL A N 1
ATOM 1983 C CA . VAL A 1 269 ? 9.836 15.492 -7.832 1 98.81 269 VAL A CA 1
ATOM 1984 C C . VAL A 1 269 ? 10.68 15.5 -9.102 1 98.81 269 VAL A C 1
ATOM 1986 O O . VAL A 1 269 ? 11.32 16.5 -9.43 1 98.81 269 VAL A O 1
ATOM 1989 N N . GLU A 1 270 ? 10.648 14.461 -9.828 1 98.44 270 GLU A N 1
ATOM 1990 C CA . GLU A 1 270 ? 11.453 14.312 -11.039 1 98.44 270 GLU A CA 1
ATOM 1991 C C . GLU A 1 270 ? 11.047 15.328 -12.102 1 98.44 270 GLU A C 1
ATOM 1993 O O . GLU A 1 270 ? 11.891 15.828 -12.844 1 98.44 270 GLU A O 1
ATOM 1998 N N . ARG A 1 271 ? 9.781 15.664 -12.125 1 97.44 271 ARG A N 1
ATOM 1999 C CA . ARG A 1 271 ? 9.297 16.594 -13.141 1 97.44 271 ARG A CA 1
ATOM 2000 C C . ARG A 1 271 ? 9.406 18.047 -12.664 1 97.44 271 ARG A C 1
ATOM 2002 O O . ARG A 1 271 ? 9.102 18.969 -13.406 1 97.44 271 ARG A O 1
ATOM 2009 N N . GLY A 1 272 ? 9.758 18.234 -11.406 1 97.62 272 GLY A N 1
ATOM 2010 C CA . GLY A 1 272 ? 9.961 19.578 -10.875 1 97.62 272 GLY A CA 1
ATOM 2011 C C . GLY A 1 272 ? 8.703 20.188 -10.297 1 97.62 272 GLY A C 1
ATOM 2012 O O . GLY A 1 272 ? 8.703 21.359 -9.883 1 97.62 272 GLY A O 1
ATOM 2013 N N . ASP A 1 273 ? 7.664 19.406 -10.18 1 98.56 273 ASP A N 1
ATOM 2014 C CA . ASP A 1 273 ? 6.387 19.891 -9.672 1 98.56 273 ASP A CA 1
ATOM 2015 C C . ASP A 1 273 ? 6.344 19.844 -8.148 1 98.56 273 ASP A C 1
ATOM 2017 O O . ASP A 1 273 ? 5.441 20.422 -7.531 1 98.56 273 ASP A O 1
ATOM 2021 N N . LEU A 1 274 ? 7.309 19.203 -7.535 1 98.81 274 LEU A N 1
ATOM 2022 C CA . LEU A 1 274 ? 7.41 19.125 -6.082 1 98.81 274 LEU A CA 1
ATOM 2023 C C . LEU A 1 274 ? 8.867 19.188 -5.633 1 98.81 274 LEU A C 1
ATOM 2025 O O . LEU A 1 274 ? 9.711 18.422 -6.113 1 98.81 274 LEU A O 1
ATOM 2029 N N . THR A 1 275 ? 9.117 20.141 -4.828 1 98.5 275 THR A N 1
ATOM 2030 C CA . THR A 1 275 ? 10.414 20.266 -4.184 1 98.5 275 THR A CA 1
ATOM 2031 C C . THR A 1 275 ? 10.266 20.312 -2.666 1 98.5 275 THR A C 1
ATOM 2033 O O . THR A 1 275 ? 9.352 20.969 -2.148 1 98.5 275 THR A O 1
ATOM 2036 N N . VAL A 1 276 ? 11.133 19.594 -1.971 1 98.62 276 VAL A N 1
ATOM 2037 C CA . VAL A 1 276 ? 11.086 19.609 -0.513 1 98.62 276 VAL A CA 1
ATOM 2038 C C . VAL A 1 276 ? 12.078 20.641 0.021 1 98.62 276 VAL A C 1
ATOM 2040 O O . VAL A 1 276 ? 13.172 20.812 -0.529 1 98.62 276 VAL A O 1
ATOM 2043 N N . THR A 1 277 ? 11.672 21.375 0.999 1 98.75 277 THR A N 1
ATOM 2044 C CA . THR A 1 277 ? 12.539 22.328 1.687 1 98.75 277 THR A CA 1
ATOM 2045 C C . THR A 1 277 ? 13.031 21.75 3.01 1 98.75 277 THR A C 1
ATOM 2047 O O . THR A 1 277 ? 12.227 21.359 3.859 1 98.75 277 THR A O 1
ATOM 2050 N N . VAL A 1 278 ? 14.312 21.641 3.135 1 98.81 278 VAL A N 1
ATOM 2051 C CA . VAL A 1 278 ? 14.938 21.188 4.375 1 98.81 278 VAL A CA 1
ATOM 2052 C C . VAL A 1 278 ? 15.523 22.391 5.125 1 98.81 278 VAL A C 1
ATOM 2054 O O . VAL A 1 278 ? 16.438 23.047 4.629 1 98.81 278 VAL A O 1
ATOM 2057 N N . ASP A 1 279 ? 14.984 22.609 6.273 1 98.62 279 ASP A N 1
ATOM 2058 C CA . ASP A 1 279 ? 15.383 23.75 7.098 1 98.62 279 ASP A CA 1
ATOM 2059 C C . ASP A 1 279 ? 16.75 23.5 7.742 1 98.62 279 ASP A C 1
ATOM 2061 O O . ASP A 1 279 ? 17.594 24.406 7.785 1 98.62 279 ASP A O 1
ATOM 2065 N N . ALA A 1 280 ? 16.984 22.328 8.242 1 98.56 280 ALA A N 1
ATOM 2066 C CA . ALA A 1 280 ? 18.25 21.984 8.891 1 98.56 280 ALA A CA 1
ATOM 2067 C C . ALA A 1 280 ? 18.5 20.484 8.836 1 98.56 280 ALA A C 1
ATOM 2069 O O . ALA A 1 280 ? 17.562 19.688 8.812 1 98.56 280 ALA A O 1
ATOM 2070 N N . VAL A 1 281 ? 19.75 20.125 8.75 1 98.81 281 VAL A N 1
ATOM 2071 C CA . VAL A 1 281 ? 20.234 18.75 8.875 1 98.81 281 VAL A CA 1
ATOM 2072 C C . VAL A 1 281 ? 21.109 18.625 10.117 1 98.81 281 VAL A C 1
ATOM 2074 O O . VAL A 1 281 ? 22.047 19.406 10.305 1 98.81 281 VAL A O 1
ATOM 2077 N N . LEU A 1 282 ? 20.75 17.781 10.977 1 98.69 282 LEU A N 1
ATOM 2078 C CA . LEU A 1 282 ? 21.531 17.516 12.188 1 98.69 282 LEU A CA 1
ATOM 2079 C C . LEU A 1 282 ? 22.016 16.078 12.227 1 98.69 282 LEU A C 1
ATOM 2081 O O . LEU A 1 282 ? 21.422 15.195 11.586 1 98.69 282 LEU A O 1
ATOM 2085 N N . PRO A 1 283 ? 23.109 15.82 12.961 1 98.31 283 PRO A N 1
ATOM 2086 C CA . PRO A 1 283 ? 23.484 14.414 13.141 1 98.31 283 PRO A CA 1
ATOM 2087 C C . PRO A 1 283 ? 22.484 13.633 13.984 1 98.31 283 PRO A C 1
ATOM 2089 O O . PRO A 1 283 ? 21.797 14.219 14.82 1 98.31 283 PRO A O 1
ATOM 2092 N N . LEU A 1 284 ? 22.438 12.359 13.789 1 98.12 284 LEU A N 1
ATOM 2093 C CA . LEU A 1 284 ? 21.547 11.469 14.523 1 98.12 284 LEU A CA 1
ATOM 2094 C C . LEU A 1 284 ? 21.672 11.688 16.031 1 98.12 284 LEU A C 1
ATOM 2096 O O . LEU A 1 284 ? 20.672 11.672 16.75 1 98.12 284 LEU A O 1
ATOM 2100 N N . ALA A 1 285 ? 22.844 11.969 16.5 1 95.75 285 ALA A N 1
ATOM 2101 C CA . ALA A 1 285 ? 23.125 12.148 17.922 1 95.75 285 ALA A CA 1
ATOM 2102 C C . ALA A 1 285 ? 22.391 13.375 18.469 1 95.75 285 ALA A C 1
ATOM 2104 O O . ALA A 1 285 ? 22.203 13.492 19.688 1 95.75 285 ALA A O 1
ATOM 2105 N N . ASP A 1 286 ? 22.016 14.273 17.594 1 96.44 286 ASP A N 1
ATOM 2106 C CA . ASP A 1 286 ? 21.344 15.5 18.016 1 96.44 286 ASP A CA 1
ATOM 2107 C C . ASP A 1 286 ? 19.844 15.414 17.797 1 96.44 286 ASP A C 1
ATOM 2109 O O . ASP A 1 286 ? 19.188 16.422 17.516 1 96.44 286 ASP A O 1
ATOM 2113 N N . ALA A 1 287 ? 19.312 14.227 17.844 1 96.5 287 ALA A N 1
ATOM 2114 C CA . ALA A 1 287 ? 17.875 14.016 17.656 1 96.5 287 ALA A CA 1
ATOM 2115 C C . ALA A 1 287 ? 17.062 14.844 18.656 1 96.5 287 ALA A C 1
ATOM 2117 O O . ALA A 1 287 ? 16 15.375 18.312 1 96.5 287 ALA A O 1
ATOM 2118 N N . ALA A 1 288 ? 17.531 14.93 19.875 1 93.94 288 ALA A N 1
ATOM 2119 C CA . ALA A 1 288 ? 16.828 15.719 20.891 1 93.94 288 ALA A CA 1
ATOM 2120 C C . ALA A 1 288 ? 16.734 17.188 20.469 1 93.94 288 ALA A C 1
ATOM 2122 O O . ALA A 1 288 ? 15.695 17.812 20.625 1 93.94 288 ALA A O 1
ATOM 2123 N N . LYS A 1 289 ? 17.828 17.656 20.031 1 95 289 LYS A N 1
ATOM 2124 C CA . LYS A 1 289 ? 17.859 19.031 19.547 1 95 289 LYS A CA 1
ATOM 2125 C C . LYS A 1 289 ? 16.906 19.219 18.375 1 95 289 LYS A C 1
ATOM 2127 O O . LYS A 1 289 ? 16.203 20.234 18.281 1 95 289 LYS A O 1
ATOM 2132 N N . ALA A 1 290 ? 16.891 18.281 17.484 1 96.38 290 ALA A N 1
ATOM 2133 C CA . ALA A 1 290 ? 15.977 18.344 16.344 1 96.38 290 ALA A CA 1
ATOM 2134 C C . ALA A 1 290 ? 14.523 18.406 16.812 1 96.38 290 ALA A C 1
ATOM 2136 O O . ALA A 1 290 ? 13.719 19.156 16.266 1 96.38 290 ALA A O 1
ATOM 2137 N N . HIS A 1 291 ? 14.211 17.578 17.828 1 94.94 291 HIS A N 1
ATOM 2138 C CA . HIS A 1 291 ? 12.859 17.609 18.391 1 94.94 291 HIS A CA 1
ATOM 2139 C C . HIS A 1 291 ? 12.531 18.969 18.984 1 94.94 291 HIS A C 1
ATOM 2141 O O . HIS A 1 291 ? 11.422 19.484 18.812 1 94.94 291 HIS A O 1
ATOM 2147 N N . GLU A 1 292 ? 13.445 19.547 19.656 1 94 292 GLU A N 1
ATOM 2148 C CA . GLU A 1 292 ? 13.258 20.875 20.25 1 94 292 GLU A CA 1
ATOM 2149 C C . GLU A 1 292 ? 13 21.922 19.172 1 94 292 GLU A C 1
ATOM 2151 O O . GLU A 1 292 ? 12.094 22.75 19.312 1 94 292 GLU A O 1
ATOM 2156 N N . LEU A 1 293 ? 13.852 21.844 18.172 1 95.44 293 LEU A N 1
ATOM 2157 C CA . LEU A 1 293 ? 13.68 22.781 17.062 1 95.44 293 LEU A CA 1
ATOM 2158 C C . LEU A 1 293 ? 12.305 22.609 16.422 1 95.44 293 LEU A C 1
ATOM 2160 O O . LEU A 1 293 ? 11.617 23.594 16.156 1 95.44 293 LEU A O 1
ATOM 2164 N N . GLY A 1 294 ? 11.891 21.406 16.172 1 94.81 294 GLY A N 1
ATOM 2165 C CA . GLY A 1 294 ? 10.586 21.125 15.594 1 94.81 294 GLY A CA 1
ATOM 2166 C C . GLY A 1 294 ? 9.43 21.609 16.453 1 94.81 294 GLY A C 1
ATOM 2167 O O . GLY A 1 294 ? 8.469 22.188 15.953 1 94.81 294 GLY A O 1
ATOM 2168 N N . ALA A 1 295 ? 9.578 21.422 17.734 1 92.25 295 ALA A N 1
ATOM 2169 C CA . ALA A 1 295 ? 8.508 21.734 18.672 1 92.25 295 ALA A CA 1
ATOM 2170 C C . ALA A 1 295 ? 8.328 23.25 18.812 1 92.25 295 ALA A C 1
ATOM 2172 O O . ALA A 1 295 ? 7.316 23.719 19.344 1 92.25 295 ALA A O 1
ATOM 2173 N N . SER A 1 296 ? 9.266 23.969 18.312 1 91.81 296 SER A N 1
ATOM 2174 C CA . SER A 1 296 ? 9.172 25.422 18.359 1 91.81 296 SER A CA 1
ATOM 2175 C C . SER A 1 296 ? 8.172 25.938 17.328 1 91.81 296 SER A C 1
ATOM 2177 O O . SER A 1 296 ? 7.754 27.094 17.391 1 91.81 296 SER A O 1
ATOM 2179 N N . ASN A 1 297 ? 7.84 25.125 16.312 1 90.38 297 ASN A N 1
ATOM 2180 C CA . ASN A 1 297 ? 6.898 25.438 15.242 1 90.38 297 ASN A CA 1
ATOM 2181 C C . ASN A 1 297 ? 7.367 26.625 14.406 1 90.38 297 ASN A C 1
ATOM 2183 O O . ASN A 1 297 ? 6.551 27.422 13.945 1 90.38 297 ASN A O 1
ATOM 2187 N N . ARG A 1 298 ? 8.648 26.766 14.273 1 90.25 298 ARG A N 1
ATOM 2188 C CA . ARG A 1 298 ? 9.211 27.875 13.516 1 90.25 298 ARG A CA 1
ATOM 2189 C C . ARG A 1 298 ? 9.922 27.391 12.258 1 90.25 298 ARG A C 1
ATOM 2191 O O . ARG A 1 298 ? 10.375 28.188 11.445 1 90.25 298 ARG A O 1
ATOM 2198 N N . THR A 1 299 ? 9.961 26.141 12.117 1 93.81 299 THR A N 1
ATOM 2199 C CA . THR A 1 299 ? 10.695 25.531 11.016 1 93.81 299 THR A CA 1
ATOM 2200 C C . THR A 1 299 ? 9.992 25.781 9.688 1 93.81 299 THR A C 1
ATOM 2202 O O . THR A 1 299 ? 8.766 25.672 9.602 1 93.81 299 THR A O 1
ATOM 2205 N N . THR A 1 300 ? 10.688 26.219 8.695 1 97.62 300 THR A N 1
ATOM 2206 C CA . THR A 1 300 ? 10.195 26.219 7.316 1 97.62 300 THR A CA 1
ATOM 2207 C C . THR A 1 300 ? 10.555 24.922 6.605 1 97.62 300 THR A C 1
ATOM 2209 O O . THR A 1 300 ? 11.734 24.641 6.371 1 97.62 300 THR A O 1
ATOM 2212 N N . GLY A 1 301 ? 9.57 24.188 6.246 1 98.19 301 GLY A N 1
ATOM 2213 C CA . GLY A 1 301 ? 9.805 22.875 5.672 1 98.19 301 GLY A CA 1
ATOM 2214 C C . GLY A 1 301 ? 10.117 21.828 6.711 1 98.19 301 GLY A C 1
ATOM 2215 O O . GLY A 1 301 ? 9.367 21.641 7.672 1 98.19 301 GLY A O 1
ATOM 2216 N N . LYS A 1 302 ? 11.25 21.125 6.508 1 98.75 302 LYS A N 1
ATOM 2217 C CA . LYS A 1 302 ? 11.492 19.906 7.262 1 98.75 302 LYS A CA 1
ATOM 2218 C C . LYS A 1 302 ? 12.828 19.969 7.996 1 98.75 302 LYS A C 1
ATOM 2220 O O . LYS A 1 302 ? 13.719 20.719 7.609 1 98.75 302 LYS A O 1
ATOM 2225 N N . LEU A 1 303 ? 12.914 19.219 9.07 1 98.81 303 LEU A N 1
ATOM 2226 C CA . LEU A 1 303 ? 14.172 18.875 9.727 1 98.81 303 LEU A CA 1
ATOM 2227 C C . LEU A 1 303 ? 14.562 17.438 9.422 1 98.81 303 LEU A C 1
ATOM 2229 O O . LEU A 1 303 ? 13.703 16.562 9.273 1 98.81 303 LEU A O 1
ATOM 2233 N N . VAL A 1 304 ? 15.844 17.172 9.289 1 98.88 304 VAL A N 1
ATOM 2234 C CA . VAL A 1 304 ? 16.328 15.852 8.93 1 98.88 304 VAL A CA 1
ATOM 2235 C C . VAL A 1 304 ? 17.516 15.469 9.812 1 98.88 304 VAL A C 1
ATOM 2237 O O . VAL A 1 304 ? 18.297 16.328 10.227 1 98.88 304 VAL A O 1
ATOM 2240 N N . LEU A 1 305 ? 17.578 14.227 10.148 1 98.88 305 LEU A N 1
ATOM 2241 C CA . LEU A 1 305 ? 18.734 13.664 10.836 1 98.88 305 LEU A CA 1
ATOM 2242 C C . LEU A 1 305 ? 19.625 12.898 9.859 1 98.88 305 LEU A C 1
ATOM 2244 O O . LEU A 1 305 ? 19.141 12.023 9.133 1 98.88 305 LEU A O 1
ATOM 2248 N N . ARG A 1 306 ? 20.844 13.25 9.812 1 98.75 306 ARG A N 1
ATOM 2249 C CA . ARG A 1 306 ? 21.812 12.453 9.086 1 98.75 306 ARG A CA 1
ATOM 2250 C C . ARG A 1 306 ? 22.266 11.242 9.906 1 98.75 306 ARG A C 1
ATOM 2252 O O . ARG A 1 306 ? 22.766 11.398 11.023 1 98.75 306 ARG A O 1
ATOM 2259 N N . VAL A 1 307 ? 22.156 10.062 9.422 1 98.44 307 VAL A N 1
ATOM 2260 C CA . VAL A 1 307 ? 22.422 8.828 10.156 1 98.44 307 VAL A CA 1
ATOM 2261 C C . VAL A 1 307 ? 23.766 8.25 9.703 1 98.44 307 VAL A C 1
ATOM 2263 O O . VAL A 1 307 ? 24.594 7.852 10.523 1 98.44 307 VAL A O 1
ATOM 2266 N N . SER A 1 308 ? 24.031 8.07 8.414 1 90.94 308 SER A N 1
ATOM 2267 C CA . SER A 1 308 ? 25.297 7.617 7.863 1 90.94 308 SER A CA 1
ATOM 2268 C C . SER A 1 308 ? 25.625 8.344 6.562 1 90.94 308 SER A C 1
ATOM 2270 O O . SER A 1 308 ? 24.734 8.891 5.906 1 90.94 308 SER A O 1
ATOM 2272 N N . MET B 1 1 ? -16.516 -14.492 18.062 1 96.88 1 MET B N 1
ATOM 2273 C CA . MET B 1 1 ? -16.938 -14.688 16.672 1 96.88 1 MET B CA 1
ATOM 2274 C C . MET B 1 1 ? -16.578 -16.094 16.188 1 96.88 1 MET B C 1
ATOM 2276 O O . MET B 1 1 ? -15.648 -16.703 16.703 1 96.88 1 MET B O 1
ATOM 2280 N N . ARG B 1 2 ? -17.406 -16.594 15.312 1 97.44 2 ARG B N 1
ATOM 2281 C CA . ARG B 1 2 ? -17.094 -17.875 14.68 1 97.44 2 ARG B CA 1
ATOM 2282 C C . ARG B 1 2 ? -15.875 -17.75 13.781 1 97.44 2 ARG B C 1
ATOM 2284 O O . ARG B 1 2 ? -15.742 -16.781 13.039 1 97.44 2 ARG B O 1
ATOM 2291 N N . ALA B 1 3 ? -14.906 -18.719 13.812 1 97.38 3 ALA B N 1
ATOM 2292 C CA . ALA B 1 3 ? -13.719 -18.781 12.961 1 97.38 3 ALA B CA 1
ATOM 2293 C C . ALA B 1 3 ? -13.281 -20.219 12.75 1 97.38 3 ALA B C 1
ATOM 2295 O O . ALA B 1 3 ? -13.703 -21.125 13.484 1 97.38 3 ALA B O 1
ATOM 2296 N N . ILE B 1 4 ? -12.602 -20.453 11.719 1 96.12 4 ILE B N 1
ATOM 2297 C CA . ILE B 1 4 ? -11.969 -21.75 11.477 1 96.12 4 ILE B CA 1
ATOM 2298 C C . ILE B 1 4 ? -10.477 -21.656 11.789 1 96.12 4 ILE B C 1
ATOM 2300 O O . ILE B 1 4 ? -9.773 -20.797 11.258 1 96.12 4 ILE B O 1
ATOM 2304 N N . SER B 1 5 ? -10 -22.469 12.68 1 92.5 5 SER B N 1
ATOM 2305 C CA . SER B 1 5 ? -8.586 -22.469 13.062 1 92.5 5 SER B CA 1
ATOM 2306 C C . SER B 1 5 ? -7.891 -23.734 12.578 1 92.5 5 SER B C 1
ATOM 2308 O O . SER B 1 5 ? -8.523 -24.797 12.438 1 92.5 5 SER B O 1
ATOM 2310 N N . LEU B 1 6 ? -6.527 -23.469 12.375 1 85.75 6 LEU B N 1
ATOM 2311 C CA . LEU B 1 6 ? -5.711 -24.641 12.078 1 85.75 6 LEU B CA 1
ATOM 2312 C C . LEU B 1 6 ? -5.543 -25.516 13.312 1 85.75 6 LEU B C 1
ATOM 2314 O O . LEU B 1 6 ? -5.266 -25.016 14.398 1 85.75 6 LEU B O 1
ATOM 2318 N N . GLY B 1 7 ? -6.059 -26.688 13.508 1 73.19 7 GLY B N 1
ATOM 2319 C CA . GLY B 1 7 ? -5.961 -27.594 14.641 1 73.19 7 GLY B CA 1
ATOM 2320 C C . GLY B 1 7 ? -4.969 -28.719 14.43 1 73.19 7 GLY B C 1
ATOM 2321 O O . GLY B 1 7 ? -4.387 -28.844 13.352 1 73.19 7 GLY B O 1
ATOM 2322 N N . ASP B 1 8 ? -4.43 -29.172 15.641 1 58.75 8 ASP B N 1
ATOM 2323 C CA . ASP B 1 8 ? -3.619 -30.391 15.617 1 58.75 8 ASP B CA 1
ATOM 2324 C C . ASP B 1 8 ? -4.434 -31.578 15.133 1 58.75 8 ASP B C 1
ATOM 2326 O O . ASP B 1 8 ? -5.621 -31.703 15.438 1 58.75 8 ASP B O 1
ATOM 2330 N N . PRO B 1 9 ? -3.523 -32.312 14.562 1 53.31 9 PRO B N 1
ATOM 2331 C CA . PRO B 1 9 ? -2.668 -32.531 13.391 1 53.31 9 PRO B CA 1
ATOM 2332 C C . PRO B 1 9 ? -3.299 -32 12.102 1 53.31 9 PRO B C 1
ATOM 2334 O O . PRO B 1 9 ? -2.646 -31.297 11.328 1 53.31 9 PRO B O 1
ATOM 2337 N N . ASP B 1 10 ? -4.25 -32.656 11.453 1 55.25 10 ASP B N 1
ATOM 2338 C CA . ASP B 1 10 ? -4.641 -32.5 10.055 1 55.25 10 ASP B CA 1
ATOM 2339 C C . ASP B 1 10 ? -5.941 -31.703 9.922 1 55.25 10 ASP B C 1
ATOM 2341 O O . ASP B 1 10 ? -6.527 -31.641 8.844 1 55.25 10 ASP B O 1
ATOM 2345 N N . GLY B 1 11 ? -6.441 -30.953 11.016 1 76.25 11 GLY B N 1
ATOM 2346 C CA . GLY B 1 11 ? -7.824 -30.641 10.688 1 76.25 11 GLY B CA 1
ATOM 2347 C C . GLY B 1 11 ? -8.203 -29.203 11.008 1 76.25 11 GLY B C 1
ATOM 2348 O O . GLY B 1 11 ? -7.531 -28.547 11.805 1 76.25 11 GLY B O 1
ATOM 2349 N N . LEU B 1 12 ? -8.852 -28.469 10.125 1 89.56 12 LEU B N 1
ATOM 2350 C CA . LEU B 1 12 ? -9.555 -27.203 10.344 1 89.56 12 LEU B CA 1
ATOM 2351 C C . LEU B 1 12 ? -10.703 -27.391 11.336 1 89.56 12 LEU B C 1
ATOM 2353 O O . LEU B 1 12 ? -11.508 -28.312 11.188 1 89.56 12 LEU B O 1
ATOM 2357 N N . VAL B 1 13 ? -10.648 -26.641 12.438 1 91.69 13 VAL B N 1
ATOM 2358 C CA . VAL B 1 13 ? -11.672 -26.75 13.477 1 91.69 13 VAL B CA 1
ATOM 2359 C C . VAL B 1 13 ? -12.383 -25.422 13.656 1 91.69 13 VAL B C 1
ATOM 2361 O O . VAL B 1 13 ? -11.742 -24.359 13.641 1 91.69 13 VAL B O 1
ATOM 2364 N N . GLU B 1 14 ? -13.641 -25.484 13.797 1 94.31 14 GLU B N 1
ATOM 2365 C CA . GLU B 1 14 ? -14.398 -24.281 14.133 1 94.31 14 GLU B CA 1
ATOM 2366 C C . GLU B 1 14 ? -14.156 -23.859 15.578 1 94.31 14 GLU B C 1
ATOM 2368 O O . GLU B 1 14 ? -14.195 -24.703 16.484 1 94.31 14 GLU B O 1
ATOM 2373 N N . ILE B 1 15 ? -13.867 -22.609 15.781 1 94.94 15 ILE B N 1
ATOM 2374 C CA . ILE B 1 15 ? -13.641 -22.094 17.125 1 94.94 15 ILE B CA 1
ATOM 2375 C C . ILE B 1 15 ? -14.453 -20.812 17.344 1 94.94 15 ILE B C 1
ATOM 2377 O O . ILE B 1 15 ? -14.977 -20.25 16.375 1 94.94 15 ILE B O 1
ATOM 2381 N N . THR B 1 16 ? -14.617 -20.516 18.594 1 96.69 16 THR B N 1
ATOM 2382 C CA . THR B 1 16 ? -15.078 -19.188 18.969 1 96.69 16 THR B CA 1
ATOM 2383 C C . THR B 1 16 ? -13.898 -18.281 19.297 1 96.69 16 THR B C 1
ATOM 2385 O O . THR B 1 16 ? -13.148 -18.531 20.234 1 96.69 16 THR B O 1
ATOM 2388 N N . ALA B 1 17 ? -13.664 -17.312 18.484 1 95.62 17 ALA B N 1
ATOM 2389 C CA . ALA B 1 17 ? -12.555 -16.391 18.688 1 95.62 17 ALA B CA 1
ATOM 2390 C C . ALA B 1 17 ? -13.047 -15.008 19.109 1 95.62 17 ALA B C 1
ATOM 2392 O O . ALA B 1 17 ? -14.242 -14.711 18.984 1 95.62 17 ALA B O 1
ATOM 2393 N N . THR B 1 18 ? -12.18 -14.25 19.656 1 95.75 18 THR B N 1
ATOM 2394 C CA . THR B 1 18 ? -12.516 -12.875 20.016 1 95.75 18 THR B CA 1
ATOM 2395 C C . THR B 1 18 ? -12.703 -12.016 18.766 1 95.75 18 THR B C 1
ATOM 2397 O O . THR B 1 18 ? -11.898 -12.078 17.844 1 95.75 18 THR B O 1
ATOM 2400 N N . ARG B 1 19 ? -13.781 -11.32 18.688 1 97.56 19 ARG B N 1
ATOM 2401 C CA . ARG B 1 19 ? -13.977 -10.359 17.609 1 97.56 19 ARG B CA 1
ATOM 2402 C C . ARG B 1 19 ? -12.93 -9.25 17.672 1 97.56 19 ARG B C 1
ATOM 2404 O O . ARG B 1 19 ? -12.766 -8.594 18.703 1 97.56 19 ARG B O 1
ATOM 2411 N N . PRO B 1 20 ? -12.203 -9.031 16.578 1 97.56 20 PRO B N 1
ATOM 2412 C CA . PRO B 1 20 ? -11.18 -7.984 16.625 1 97.56 20 PRO B CA 1
ATOM 2413 C C . PRO B 1 20 ? -11.781 -6.578 16.594 1 97.56 20 PRO B C 1
ATOM 2415 O O . PRO B 1 20 ? -12.938 -6.402 16.219 1 97.56 20 PRO B O 1
ATOM 2418 N N . GLU B 1 21 ? -11.055 -5.621 17.078 1 98 21 GLU B N 1
ATOM 2419 C CA . GLU B 1 21 ? -11.359 -4.195 17.016 1 98 21 GLU B CA 1
ATOM 2420 C C . GLU B 1 21 ? -10.328 -3.449 16.172 1 98 21 GLU B C 1
ATOM 2422 O O . GLU B 1 21 ? -9.133 -3.725 16.25 1 98 21 GLU B O 1
ATOM 2427 N N . PRO B 1 22 ? -10.781 -2.6 15.359 1 98.19 22 PRO B N 1
ATOM 2428 C CA . PRO B 1 22 ? -9.82 -1.919 14.484 1 98.19 22 PRO B CA 1
ATOM 2429 C C . PRO B 1 22 ? -8.93 -0.938 15.25 1 98.19 22 PRO B C 1
ATOM 2431 O O . PRO B 1 22 ? -9.43 -0.139 16.047 1 98.19 22 PRO B O 1
ATOM 2434 N N . LEU B 1 23 ? -7.688 -1.021 15.047 1 96.69 23 LEU B N 1
ATOM 2435 C CA . LEU B 1 23 ? -6.699 -0.046 15.5 1 96.69 23 LEU B CA 1
ATOM 2436 C C . LEU B 1 23 ? -6.699 1.185 14.602 1 96.69 23 LEU B C 1
ATOM 2438 O O . LEU B 1 23 ? -7.402 1.218 13.586 1 96.69 23 LEU B O 1
ATOM 2442 N N . PRO B 1 24 ? -5.945 2.297 15 1 96 24 PRO B N 1
ATOM 2443 C CA . PRO B 1 24 ? -5.824 3.424 14.07 1 96 24 PRO B CA 1
ATOM 2444 C C . PRO B 1 24 ? -5.418 2.988 12.664 1 96 24 PRO B C 1
ATOM 2446 O O . PRO B 1 24 ? -4.566 2.107 12.508 1 96 24 PRO B O 1
ATOM 2449 N N . THR B 1 25 ? -6.078 3.537 11.633 1 97.75 25 THR B N 1
ATOM 2450 C CA . THR B 1 25 ? -5.867 3.355 10.203 1 97.75 25 THR B CA 1
ATOM 2451 C C . THR B 1 25 ? -6.418 2.01 9.742 1 97.75 25 THR B C 1
ATOM 2453 O O . THR B 1 25 ? -6.395 1.698 8.547 1 97.75 25 THR B O 1
ATOM 2456 N N . GLU B 1 26 ? -6.961 1.218 10.648 1 98.56 26 GLU B N 1
ATOM 2457 C CA . GLU B 1 26 ? -7.531 -0.073 10.266 1 98.56 26 GLU B CA 1
ATOM 2458 C C . GLU B 1 26 ? -9.039 0.023 10.086 1 98.56 26 GLU B C 1
ATOM 2460 O O . GLU B 1 26 ? -9.672 0.979 10.547 1 98.56 26 GLU B O 1
ATOM 2465 N N . ILE B 1 27 ? -9.586 -0.954 9.367 1 98.88 27 ILE B N 1
ATOM 2466 C CA . ILE B 1 27 ? -11.039 -1.118 9.297 1 98.88 27 ILE B CA 1
ATOM 2467 C C . ILE B 1 27 ? -11.422 -2.516 9.781 1 98.88 27 ILE B C 1
ATOM 2469 O O . ILE B 1 27 ? -10.633 -3.455 9.672 1 98.88 27 ILE B O 1
ATOM 2473 N N . LEU B 1 28 ? -12.578 -2.598 10.367 1 98.94 28 LEU B N 1
ATOM 2474 C CA . LEU B 1 28 ? -13.234 -3.863 10.672 1 98.94 28 LEU B CA 1
ATOM 2475 C C . LEU B 1 28 ? -14.211 -4.25 9.57 1 98.94 28 LEU B C 1
ATOM 2477 O O . LEU B 1 28 ? -15.133 -3.49 9.25 1 98.94 28 LEU B O 1
ATOM 2481 N N . VAL B 1 29 ? -14.023 -5.367 9 1 98.94 29 VAL B N 1
ATOM 2482 C CA . VAL B 1 29 ? -14.867 -5.836 7.906 1 98.94 29 VAL B CA 1
ATOM 2483 C C . VAL B 1 29 ? -15.672 -7.047 8.359 1 98.94 29 VAL B C 1
ATOM 2485 O O . VAL B 1 29 ? -15.117 -8.008 8.891 1 98.94 29 VAL B O 1
ATOM 2488 N N . LYS B 1 30 ? -16.938 -6.957 8.273 1 98.94 30 LYS B N 1
ATOM 2489 C CA . LYS B 1 30 ? -17.781 -8.156 8.336 1 98.94 30 LYS B CA 1
ATOM 2490 C C . LYS B 1 30 ? -17.609 -9.008 7.078 1 98.94 30 LYS B C 1
ATOM 2492 O O . LYS B 1 30 ? -18.031 -8.609 5.992 1 98.94 30 LYS B O 1
ATOM 2497 N N . VAL B 1 31 ? -17.031 -10.172 7.293 1 98.94 31 VAL B N 1
ATOM 2498 C CA . VAL B 1 31 ? -16.656 -11.008 6.156 1 98.94 31 VAL B CA 1
ATOM 2499 C C . VAL B 1 31 ? -17.891 -11.711 5.602 1 98.94 31 VAL B C 1
ATOM 2501 O O . VAL B 1 31 ? -18.625 -12.383 6.34 1 98.94 31 VAL B O 1
ATOM 2504 N N . HIS B 1 32 ? -18.125 -11.539 4.328 1 98.94 32 HIS B N 1
ATOM 2505 C CA . HIS B 1 32 ? -19.203 -12.258 3.66 1 98.94 32 HIS B CA 1
ATOM 2506 C C . HIS B 1 32 ? -18.672 -13.469 2.908 1 98.94 32 HIS B C 1
ATOM 2508 O O . HIS B 1 32 ? -19.344 -14.5 2.82 1 98.94 32 HIS B O 1
ATOM 2514 N N . ALA B 1 33 ? -17.5 -13.367 2.398 1 98.94 33 ALA B N 1
ATOM 2515 C CA . ALA B 1 33 ? -16.859 -14.469 1.692 1 98.94 33 ALA B CA 1
ATOM 2516 C C . ALA B 1 33 ? -15.344 -14.398 1.814 1 98.94 33 ALA B C 1
ATOM 2518 O O . ALA B 1 33 ? -14.789 -13.312 2.01 1 98.94 33 ALA B O 1
ATOM 2519 N N . ALA B 1 34 ? -14.695 -15.523 1.763 1 98.88 34 ALA B N 1
ATOM 2520 C CA . ALA B 1 34 ? -13.242 -15.656 1.798 1 98.88 34 ALA B CA 1
ATOM 2521 C C . ALA B 1 34 ? -12.75 -16.562 0.678 1 98.88 34 ALA B C 1
ATOM 2523 O O . ALA B 1 34 ? -13.328 -17.625 0.421 1 98.88 34 ALA B O 1
ATOM 2524 N N . GLY B 1 35 ? -11.734 -16.125 -0.03 1 98.81 35 GLY B N 1
ATOM 2525 C CA . GLY B 1 35 ? -11.133 -16.984 -1.034 1 98.81 35 GLY B CA 1
ATOM 2526 C C . GLY B 1 35 ? -10.289 -18.094 -0.439 1 98.81 35 GLY B C 1
ATOM 2527 O O . GLY B 1 35 ? -9.828 -17.984 0.698 1 98.81 35 GLY B O 1
ATOM 2528 N N . VAL B 1 36 ? -10.133 -19.172 -1.143 1 98.12 36 VAL B N 1
ATOM 2529 C CA . VAL B 1 36 ? -9.305 -20.297 -0.748 1 98.12 36 VAL B CA 1
ATOM 2530 C C . VAL B 1 36 ? -8.062 -20.359 -1.636 1 98.12 36 VAL B C 1
ATOM 2532 O O . VAL B 1 36 ? -8.172 -20.344 -2.865 1 98.12 36 VAL B O 1
ATOM 2535 N N . ASN B 1 37 ? -6.91 -20.359 -1.029 1 97.12 37 ASN B N 1
ATOM 2536 C CA . ASN B 1 37 ? -5.641 -20.375 -1.749 1 97.12 37 ASN B CA 1
ATOM 2537 C C . ASN B 1 37 ? -4.719 -21.469 -1.233 1 97.12 37 ASN B C 1
ATOM 2539 O O . ASN B 1 37 ? -4.836 -21.906 -0.083 1 97.12 37 ASN B O 1
ATOM 2543 N N . PRO B 1 38 ? -3.797 -21.922 -2.068 1 93.94 38 PRO B N 1
ATOM 2544 C CA . PRO B 1 38 ? -2.832 -22.922 -1.611 1 93.94 38 PRO B CA 1
ATOM 2545 C C . PRO B 1 38 ? -2.086 -22.484 -0.351 1 93.94 38 PRO B C 1
ATOM 2547 O O . PRO B 1 38 ? -1.797 -23.312 0.514 1 93.94 38 PRO B O 1
ATOM 2550 N N . THR B 1 39 ? -1.792 -21.203 -0.21 1 92.5 39 THR B N 1
ATOM 2551 C CA . THR B 1 39 ? -1.072 -20.688 0.95 1 92.5 39 THR B CA 1
ATOM 2552 C C . THR B 1 39 ? -1.875 -20.922 2.229 1 92.5 39 THR B C 1
ATOM 2554 O O . THR B 1 39 ? -1.313 -20.938 3.326 1 92.5 39 THR B O 1
ATOM 2557 N N . ASP B 1 40 ? -3.145 -21.078 2.145 1 92.06 40 ASP B N 1
ATOM 2558 C CA . ASP B 1 40 ? -3.98 -21.328 3.314 1 92.06 40 ASP B CA 1
ATOM 2559 C C . ASP B 1 40 ? -3.668 -22.688 3.936 1 92.06 40 ASP B C 1
ATOM 2561 O O . ASP B 1 40 ? -3.605 -22.812 5.16 1 92.06 40 ASP B O 1
ATOM 2565 N N . TRP B 1 41 ? -3.494 -23.672 3.078 1 86.38 41 TRP B N 1
ATOM 2566 C CA . TRP B 1 41 ? -3.238 -25 3.643 1 86.38 41 TRP B CA 1
ATOM 2567 C C . TRP B 1 41 ? -1.741 -25.281 3.723 1 86.38 41 TRP B C 1
ATOM 2569 O O . TRP B 1 41 ? -1.301 -26.125 4.504 1 86.38 41 TRP B O 1
ATOM 2579 N N . LYS B 1 42 ? -0.897 -24.578 2.959 1 82.81 42 LYS B N 1
ATOM 2580 C CA . LYS B 1 42 ? 0.547 -24.766 3.061 1 82.81 42 LYS B CA 1
ATOM 2581 C C . LYS B 1 42 ? 1.103 -24.094 4.312 1 82.81 42 LYS B C 1
ATOM 2583 O O . LYS B 1 42 ? 2.127 -24.516 4.852 1 82.81 42 LYS B O 1
ATOM 2588 N N . SER B 1 43 ? 0.49 -23 4.668 1 73.12 43 SER B N 1
ATOM 2589 C CA . SER B 1 43 ? 0.899 -22.344 5.902 1 73.12 43 SER B CA 1
ATOM 2590 C C . SER B 1 43 ? 0.672 -23.234 7.113 1 73.12 43 SER B C 1
ATOM 2592 O O . SER B 1 43 ? 1.325 -23.078 8.148 1 73.12 43 SER B O 1
ATOM 2594 N N . ARG B 1 44 ? -0.26 -24.156 7.02 1 57.81 44 ARG B N 1
ATOM 2595 C CA . ARG B 1 44 ? -0.545 -25.156 8.039 1 57.81 44 ARG B CA 1
ATOM 2596 C C . ARG B 1 44 ? 0.718 -25.922 8.43 1 57.81 44 ARG B C 1
ATOM 2598 O O . ARG B 1 44 ? 0.979 -26.141 9.617 1 57.81 44 ARG B O 1
ATOM 2605 N N . ARG B 1 45 ? 1.282 -26.375 7.391 1 54.91 45 ARG B N 1
ATOM 2606 C CA . ARG B 1 45 ? 2.416 -27.281 7.543 1 54.91 45 ARG B CA 1
ATOM 2607 C C . ARG B 1 45 ? 3.611 -26.562 8.164 1 54.91 45 ARG B C 1
ATOM 2609 O O . ARG B 1 45 ? 4.465 -27.203 8.789 1 54.91 45 ARG B O 1
ATOM 2616 N N . THR B 1 46 ? 3.682 -25.406 7.836 1 53.84 46 THR B N 1
ATOM 2617 C CA . THR B 1 46 ? 4.859 -24.719 8.359 1 53.84 46 THR B CA 1
ATOM 2618 C C . THR B 1 46 ? 4.586 -24.156 9.75 1 53.84 46 THR B C 1
ATOM 2620 O O . THR B 1 46 ? 5.43 -23.453 10.32 1 53.84 46 THR B O 1
ATOM 2623 N N . ALA B 1 47 ? 3.738 -24.969 10.594 1 46.69 47 ALA B N 1
ATOM 2624 C CA . ALA B 1 47 ? 3.4 -24.531 11.945 1 46.69 47 ALA B CA 1
ATOM 2625 C C . ALA B 1 47 ? 3.344 -23 12.023 1 46.69 47 ALA B C 1
ATOM 2627 O O . ALA B 1 47 ? 4.355 -22.344 12.289 1 46.69 47 ALA B O 1
ATOM 2628 N N . GLY B 1 48 ? 2.299 -22.469 11.32 1 49.81 48 GLY B N 1
ATOM 2629 C CA . GLY B 1 48 ? 2.051 -21.031 11.352 1 49.81 48 GLY B CA 1
ATOM 2630 C C . GLY B 1 48 ? 3.324 -20.203 11.312 1 49.81 48 GLY B C 1
ATOM 2631 O O . GLY B 1 48 ? 4.32 -20.562 11.945 1 49.81 48 GLY B O 1
ATOM 2632 N N . SER B 1 49 ? 3.652 -19.703 10.18 1 59.72 49 SER B N 1
ATOM 2633 C CA . SER B 1 49 ? 4.77 -18.75 10.133 1 59.72 49 SER B CA 1
ATOM 2634 C C . SER B 1 49 ? 4.91 -18 11.445 1 59.72 49 SER B C 1
ATOM 2636 O O . SER B 1 49 ? 3.93 -17.797 12.164 1 59.72 49 SER B O 1
ATOM 2638 N N . LYS B 1 50 ? 6.066 -18.109 12.148 1 68.31 50 LYS B N 1
ATOM 2639 C CA . LYS B 1 50 ? 6.367 -17.266 13.305 1 68.31 50 LYS B CA 1
ATOM 2640 C C . LYS B 1 50 ? 5.648 -15.93 13.211 1 68.31 50 LYS B C 1
ATOM 2642 O O . LYS B 1 50 ? 5.602 -15.172 14.188 1 68.31 50 LYS B O 1
ATOM 2647 N N . LEU B 1 51 ? 4.793 -15.875 12.094 1 82.94 51 LEU B N 1
ATOM 2648 C CA . LEU B 1 51 ? 4.156 -14.578 11.867 1 82.94 51 LEU B CA 1
ATOM 2649 C C . LEU B 1 51 ? 2.676 -14.625 12.227 1 82.94 51 LEU B C 1
ATOM 2651 O O . LEU B 1 51 ? 1.981 -13.609 12.164 1 82.94 51 LEU B O 1
ATOM 2655 N N . TRP B 1 52 ? 2.166 -15.836 12.68 1 85.25 52 TRP B N 1
ATOM 2656 C CA . TRP B 1 52 ? 0.737 -15.969 12.938 1 85.25 52 TRP B CA 1
ATOM 2657 C C . TRP B 1 52 ? 0.459 -15.984 14.438 1 85.25 52 TRP B C 1
ATOM 2659 O O . TRP B 1 52 ? 1.312 -16.391 15.234 1 85.25 52 TRP B O 1
ATOM 2669 N N . SER B 1 53 ? -0.71 -15.555 14.773 1 83.88 53 SER B N 1
ATOM 2670 C CA . SER B 1 53 ? -1.154 -15.539 16.172 1 83.88 53 SER B CA 1
ATOM 2671 C C . SER B 1 53 ? -1.719 -16.906 16.578 1 83.88 53 SER B C 1
ATOM 2673 O O . SER B 1 53 ? -1.929 -17.766 15.727 1 83.88 53 SER B O 1
ATOM 2675 N N . ASP B 1 54 ? -1.949 -17.047 17.859 1 84.75 54 ASP B N 1
ATOM 2676 C CA . ASP B 1 54 ? -2.645 -18.203 18.438 1 84.75 54 ASP B CA 1
ATOM 2677 C C . ASP B 1 54 ? -4.051 -17.828 18.906 1 84.75 54 ASP B C 1
ATOM 2679 O O . ASP B 1 54 ? -4.219 -16.906 19.719 1 84.75 54 ASP B O 1
ATOM 2683 N N . PRO B 1 55 ? -4.965 -18.547 18.453 1 88.12 55 PRO B N 1
ATOM 2684 C CA . PRO B 1 55 ? -4.977 -19.656 17.484 1 88.12 55 PRO B CA 1
ATOM 2685 C C . PRO B 1 55 ? -4.781 -19.188 16.047 1 88.12 55 PRO B C 1
ATOM 2687 O O . PRO B 1 55 ? -5.246 -18.109 15.672 1 88.12 55 PRO B O 1
ATOM 2690 N N . PRO B 1 56 ? -4.148 -20.031 15.281 1 90.56 56 PRO B N 1
ATOM 2691 C CA . PRO B 1 56 ? -3.941 -19.672 13.875 1 90.56 56 PRO B CA 1
ATOM 2692 C C . PRO B 1 56 ? -5.219 -19.766 13.047 1 90.56 56 PRO B C 1
ATOM 2694 O O . PRO B 1 56 ? -5.875 -20.812 13.039 1 90.56 56 PRO B O 1
ATOM 2697 N N . ILE B 1 57 ? -5.621 -18.75 12.445 1 93.69 57 ILE B N 1
ATOM 2698 C CA . ILE B 1 57 ? -6.785 -18.703 11.57 1 93.69 57 ILE B CA 1
ATOM 2699 C C . ILE B 1 57 ? -6.34 -18.422 10.133 1 93.69 57 ILE B C 1
ATOM 2701 O O . ILE B 1 57 ? -5.781 -17.359 9.852 1 93.69 57 ILE B O 1
ATOM 2705 N N . PRO B 1 58 ? -6.59 -19.312 9.172 1 94.5 58 PRO B N 1
ATOM 2706 C CA . PRO B 1 58 ? -6.141 -19.141 7.793 1 94.5 58 PRO B CA 1
ATOM 2707 C C . PRO B 1 58 ? -7.031 -18.172 7.004 1 94.5 58 PRO B C 1
ATOM 2709 O O . PRO B 1 58 ? -8.031 -17.672 7.531 1 94.5 58 PRO B O 1
ATOM 2712 N N . GLY B 1 59 ? -6.645 -17.969 5.75 1 96.56 59 GLY B N 1
ATOM 2713 C CA . GLY B 1 59 ? -7.383 -17.125 4.82 1 96.56 59 GLY B CA 1
ATOM 2714 C C . GLY B 1 59 ? -6.766 -15.758 4.637 1 96.56 59 GLY B C 1
ATOM 2715 O O . GLY B 1 59 ? -6.508 -15.055 5.613 1 96.56 59 GLY B O 1
ATOM 2716 N N . PHE B 1 60 ? -6.66 -15.391 3.35 1 97.62 60 PHE B N 1
ATOM 2717 C CA . PHE B 1 60 ? -6 -14.125 3.055 1 97.62 60 PHE B CA 1
ATOM 2718 C C . PHE B 1 60 ? -6.863 -13.266 2.141 1 97.62 60 PHE B C 1
ATOM 2720 O O . PHE B 1 60 ? -6.543 -12.102 1.888 1 97.62 60 PHE B O 1
ATOM 2727 N N . ASP B 1 61 ? -7.945 -13.805 1.662 1 98.62 61 ASP B N 1
ATOM 2728 C CA . ASP B 1 61 ? -8.883 -13.094 0.807 1 98.62 61 ASP B CA 1
ATOM 2729 C C . ASP B 1 61 ? -10.156 -12.727 1.57 1 98.62 61 ASP B C 1
ATOM 2731 O O . ASP B 1 61 ? -10.789 -13.594 2.176 1 98.62 61 ASP B O 1
ATOM 2735 N N . VAL B 1 62 ? -10.523 -11.5 1.389 1 98.81 62 VAL B N 1
ATOM 2736 C CA . VAL B 1 62 ? -11.719 -11.062 2.102 1 98.81 62 VAL B CA 1
ATOM 2737 C C . VAL B 1 62 ? -12.609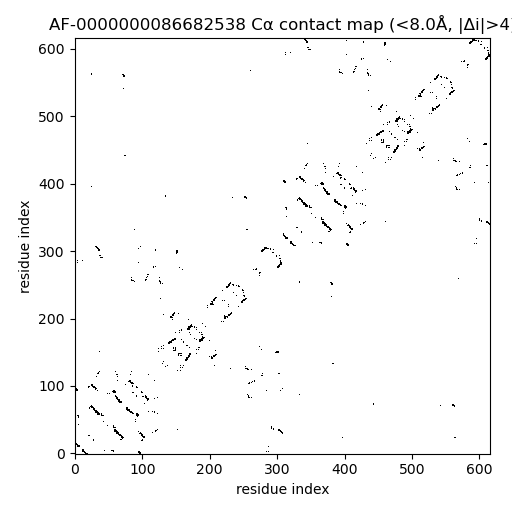 -10.25 1.162 1 98.81 62 VAL B C 1
ATOM 2739 O O . VAL B 1 62 ? -12.117 -9.414 0.394 1 98.81 62 VAL B O 1
ATOM 2742 N N . ALA B 1 63 ? -13.852 -10.484 1.14 1 98.94 63 ALA B N 1
ATOM 2743 C CA . ALA B 1 63 ? -14.883 -9.57 0.647 1 98.94 63 ALA B CA 1
ATOM 2744 C C . ALA B 1 63 ? -16 -9.414 1.669 1 98.94 63 ALA B C 1
ATOM 2746 O O . ALA B 1 63 ? -16.469 -10.398 2.252 1 98.94 63 ALA B O 1
ATOM 2747 N N . GLY B 1 64 ? -16.359 -8.227 1.915 1 98.88 64 GLY B N 1
ATOM 2748 C CA . GLY B 1 64 ? -17.391 -7.98 2.908 1 98.88 64 GLY B CA 1
ATOM 2749 C C . GLY B 1 64 ? -17.766 -6.516 3.018 1 98.88 64 GLY B C 1
ATOM 2750 O O . GLY B 1 64 ? -17.688 -5.77 2.037 1 98.88 64 GLY B O 1
ATOM 2751 N N . VAL B 1 65 ? -18.328 -6.219 4.152 1 98.94 65 VAL B N 1
ATOM 2752 C CA . VAL B 1 65 ? -18.844 -4.875 4.398 1 98.94 65 VAL B CA 1
ATOM 2753 C C . VAL B 1 65 ? -18.109 -4.254 5.586 1 98.94 65 VAL B C 1
ATOM 2755 O O . VAL B 1 65 ? -17.922 -4.902 6.617 1 98.94 65 VAL B O 1
ATOM 2758 N N . VAL B 1 66 ? -17.641 -2.998 5.422 1 98.94 66 VAL B N 1
ATOM 2759 C CA . VAL B 1 66 ? -17.016 -2.289 6.535 1 98.94 66 VAL B CA 1
ATOM 2760 C C . VAL B 1 66 ? -18.031 -2.104 7.664 1 98.94 66 VAL B C 1
ATOM 2762 O O . VAL B 1 66 ? -19.094 -1.534 7.461 1 98.94 66 VAL B O 1
ATOM 2765 N N . GLU B 1 67 ? -17.672 -2.617 8.797 1 98.81 67 GLU B N 1
ATOM 2766 C CA . GLU B 1 67 ? -18.531 -2.504 9.977 1 98.81 67 GLU B CA 1
ATOM 2767 C C . GLU B 1 67 ? -18.125 -1.306 10.836 1 98.81 67 GLU B C 1
ATOM 2769 O O . GLU B 1 67 ? -18.984 -0.618 11.391 1 98.81 67 GLU B O 1
ATOM 2774 N N . GLU B 1 68 ? -16.859 -1.097 11 1 98.75 68 GLU B N 1
ATOM 2775 C CA . GLU B 1 68 ? -16.266 -0.015 11.781 1 98.75 68 GLU B CA 1
ATOM 2776 C C . GLU B 1 68 ? -14.953 0.464 11.148 1 98.75 68 GLU B C 1
ATOM 2778 O O . GLU B 1 68 ? -14.273 -0.303 10.469 1 98.75 68 GLU B O 1
ATOM 2783 N N . VAL B 1 69 ? -14.672 1.743 11.359 1 98.69 69 VAL B N 1
ATOM 2784 C CA . VAL B 1 69 ? -13.383 2.27 10.922 1 98.69 69 VAL B CA 1
ATOM 2785 C C . VAL B 1 69 ? -12.594 2.777 12.125 1 98.69 69 VAL B C 1
ATOM 2787 O O . VAL B 1 69 ? -13.172 3.312 13.07 1 98.69 69 VAL B O 1
ATOM 2790 N N . GLY B 1 70 ? -11.312 2.502 12.102 1 98.19 70 GLY B N 1
ATOM 2791 C CA . GLY B 1 70 ? -10.422 3.002 13.141 1 98.19 70 GLY B CA 1
ATOM 2792 C C . GLY B 1 70 ? -10.102 4.477 12.992 1 98.19 70 GLY B C 1
ATOM 2793 O O . GLY B 1 70 ? -10.453 5.094 11.984 1 98.19 70 GLY B O 1
ATOM 2794 N N . PHE B 1 71 ? -9.406 4.957 14 1 96.69 71 PHE B N 1
ATOM 2795 C CA . PHE B 1 71 ? -9.039 6.363 14.078 1 96.69 71 PHE B CA 1
ATOM 2796 C C . PHE B 1 71 ? -8.242 6.777 12.844 1 96.69 71 PHE B C 1
ATOM 2798 O O . PHE B 1 71 ? -7.258 6.121 12.484 1 96.69 71 PHE B O 1
ATOM 2805 N N . GLY B 1 72 ? -8.734 7.84 12.078 1 98 72 GLY B N 1
ATOM 2806 C CA . GLY B 1 72 ? -7.969 8.438 10.992 1 98 72 GLY B CA 1
ATOM 2807 C C . GLY B 1 72 ? -8.359 7.91 9.625 1 98 72 GLY B C 1
ATOM 2808 O O . GLY B 1 72 ? -7.906 8.43 8.602 1 98 72 GLY B O 1
ATOM 2809 N N . VAL B 1 73 ? -9.18 6.879 9.57 1 98.69 73 VAL B N 1
ATOM 2810 C CA . VAL B 1 73 ? -9.57 6.293 8.297 1 98.69 73 VAL B CA 1
ATOM 2811 C C . VAL B 1 73 ? -10.539 7.227 7.574 1 98.69 73 VAL B C 1
ATOM 2813 O O . VAL B 1 73 ? -11.539 7.66 8.156 1 98.69 73 VAL B O 1
ATOM 2816 N N . THR B 1 74 ? -10.25 7.496 6.32 1 98.5 74 THR B N 1
ATOM 2817 C CA . THR B 1 74 ? -11.141 8.344 5.539 1 98.5 74 THR B CA 1
ATOM 2818 C C . THR B 1 74 ? -11.492 7.688 4.207 1 98.5 74 THR B C 1
ATOM 2820 O O . THR B 1 74 ? -12.398 8.133 3.51 1 98.5 74 THR B O 1
ATOM 2823 N N . LEU B 1 75 ? -10.812 6.605 3.857 1 98.19 75 LEU B N 1
ATOM 2824 C CA . LEU B 1 75 ? -11.008 5.941 2.572 1 98.19 75 LEU B CA 1
ATOM 2825 C C . LEU B 1 75 ? -12.359 5.23 2.523 1 98.19 75 LEU B C 1
ATOM 2827 O O . LEU B 1 75 ? -12.961 5.109 1.454 1 98.19 75 LEU B O 1
ATOM 2831 N N . PHE B 1 76 ? -12.734 4.754 3.666 1 98.69 76 PHE B N 1
ATOM 2832 C CA . PHE B 1 76 ? -13.953 3.953 3.758 1 98.69 76 PHE B CA 1
ATOM 2833 C C . PHE B 1 76 ? -14.828 4.426 4.91 1 98.69 76 PHE B C 1
ATOM 2835 O O . PHE B 1 76 ? -14.367 5.16 5.785 1 98.69 76 PHE B O 1
ATOM 2842 N N . ARG B 1 77 ? -16.078 4.062 4.941 1 98.19 77 ARG B N 1
ATOM 2843 C CA . ARG B 1 77 ? -17.031 4.262 6.027 1 98.19 77 ARG B CA 1
ATOM 2844 C C . ARG B 1 77 ? -17.875 3.008 6.258 1 98.19 77 ARG B C 1
ATOM 2846 O O . ARG B 1 77 ? -17.969 2.152 5.379 1 98.19 77 ARG B O 1
ATOM 2853 N N . PRO B 1 78 ? -18.406 2.828 7.461 1 98.75 78 PRO B N 1
ATOM 2854 C CA . PRO B 1 78 ? -19.312 1.696 7.676 1 98.75 78 PRO B CA 1
ATOM 2855 C C . PRO B 1 78 ? -20.375 1.577 6.59 1 98.75 78 PRO B C 1
ATOM 2857 O O . PRO B 1 78 ? -20.969 2.582 6.188 1 98.75 78 PRO B O 1
ATOM 2860 N N . GLY B 1 79 ? -20.578 0.393 6.066 1 98.81 79 GLY B N 1
ATOM 2861 C CA . GLY B 1 79 ? -21.547 0.148 5.008 1 98.81 79 GLY B CA 1
ATOM 2862 C C . GLY B 1 79 ? -20.906 -0.05 3.646 1 98.81 79 GLY B C 1
ATOM 2863 O O . GLY B 1 79 ? -21.531 -0.598 2.736 1 98.81 79 GLY B O 1
ATOM 2864 N N . ASP B 1 80 ? -19.703 0.404 3.49 1 98.81 80 ASP B N 1
ATOM 2865 C CA . ASP B 1 80 ? -19 0.237 2.217 1 98.81 80 ASP B CA 1
ATOM 2866 C C . ASP B 1 80 ? -18.688 -1.232 1.956 1 98.81 80 ASP B C 1
ATOM 2868 O O . ASP B 1 80 ? -18.266 -1.954 2.867 1 98.81 80 ASP B O 1
ATOM 2872 N N . GLU B 1 81 ? -18.859 -1.734 0.71 1 98.94 81 GLU B N 1
ATOM 2873 C CA . GLU B 1 81 ? -18.406 -3.057 0.285 1 98.94 81 GLU B CA 1
ATOM 2874 C C . GLU B 1 81 ? -16.953 -3.027 -0.154 1 98.94 81 GLU B C 1
ATOM 2876 O O . GLU B 1 81 ? -16.578 -2.23 -1.016 1 98.94 81 GLU B O 1
ATOM 2881 N N . VAL B 1 82 ? -16.156 -3.859 0.465 1 98.94 82 VAL B N 1
ATOM 2882 C CA . VAL B 1 82 ? -14.719 -3.859 0.167 1 98.94 82 VAL B CA 1
ATOM 2883 C C . VAL B 1 82 ? -14.25 -5.285 -0.115 1 98.94 82 VAL B C 1
ATOM 2885 O O . VAL B 1 82 ? -14.914 -6.25 0.273 1 98.94 82 VAL B O 1
ATOM 2888 N N . PHE B 1 83 ? -13.234 -5.48 -0.833 1 98.94 83 PHE B N 1
ATOM 2889 C CA . PHE B 1 83 ? -12.461 -6.707 -0.995 1 98.94 83 PHE B CA 1
ATOM 2890 C C . PHE B 1 83 ? -10.969 -6.434 -0.827 1 98.94 83 PHE B C 1
ATOM 2892 O O . PHE B 1 83 ? -10.508 -5.316 -1.065 1 98.94 83 PHE B O 1
ATOM 2899 N N . GLY B 1 84 ? -10.25 -7.359 -0.313 1 98.94 84 GLY B N 1
ATOM 2900 C CA . GLY B 1 84 ? -8.836 -7.113 -0.089 1 98.94 84 GLY B CA 1
ATOM 2901 C C . GLY B 1 84 ? -8.078 -8.344 0.368 1 98.94 84 GLY B C 1
ATOM 2902 O O . GLY B 1 84 ? -8.664 -9.422 0.5 1 98.94 84 GLY B O 1
ATOM 2903 N N . MET B 1 85 ? -6.754 -8.234 0.467 1 98.88 85 MET B N 1
ATOM 2904 C CA . MET B 1 85 ? -5.797 -9.219 0.961 1 98.88 85 MET B CA 1
ATOM 2905 C C . MET B 1 85 ? -5.035 -8.688 2.168 1 98.88 85 MET B C 1
ATOM 2907 O O . MET B 1 85 ? -3.9 -8.227 2.039 1 98.88 85 MET B O 1
ATOM 2911 N N . PRO B 1 86 ? -5.629 -8.828 3.299 1 98.06 86 PRO B N 1
ATOM 2912 C CA . PRO B 1 86 ? -5.008 -8.203 4.469 1 98.06 86 PRO B CA 1
ATOM 2913 C C . PRO B 1 86 ? -3.762 -8.945 4.945 1 98.06 86 PRO B C 1
ATOM 2915 O O . PRO B 1 86 ? -3.695 -10.172 4.848 1 98.06 86 PRO B O 1
ATOM 2918 N N . TRP B 1 87 ? -2.725 -8.211 5.402 1 96.19 87 TRP B N 1
ATOM 2919 C CA . TRP B 1 87 ? -1.666 -8.547 6.348 1 96.19 87 TRP B CA 1
ATOM 2920 C C . TRP B 1 87 ? -0.68 -9.531 5.73 1 96.19 87 TRP B C 1
ATOM 2922 O O . TRP B 1 87 ? 0.384 -9.797 6.297 1 96.19 87 TRP B O 1
ATOM 2932 N N . PHE B 1 88 ? -0.971 -10.133 4.5 1 95.62 88 PHE B N 1
ATOM 2933 C CA . PHE B 1 88 ? -0.076 -11.141 3.934 1 95.62 88 PHE B CA 1
ATOM 2934 C C . PHE B 1 88 ? 1.361 -10.633 3.91 1 95.62 88 PHE B C 1
ATOM 2936 O O . PHE B 1 88 ? 1.622 -9.508 3.475 1 95.62 88 PHE B O 1
ATOM 2943 N N . PRO B 1 89 ? 2.334 -11.461 4.445 1 93.12 89 PRO B N 1
ATOM 2944 C CA . PRO B 1 89 ? 2.223 -12.883 4.785 1 93.12 89 PRO B CA 1
ATOM 2945 C C . PRO B 1 89 ? 1.923 -13.117 6.262 1 93.12 89 PRO B C 1
ATOM 2947 O O . PRO B 1 89 ? 1.941 -14.258 6.727 1 93.12 89 PRO B O 1
ATOM 2950 N N . ARG B 1 90 ? 1.651 -12.102 7.051 1 92.19 90 ARG B N 1
ATOM 2951 C CA . ARG B 1 90 ? 1.177 -12.297 8.414 1 92.19 90 ARG B CA 1
ATOM 2952 C C . ARG B 1 90 ? -0.264 -12.797 8.43 1 92.19 90 ARG B C 1
ATOM 2954 O O . ARG B 1 90 ? -0.9 -12.898 7.375 1 92.19 90 ARG B O 1
ATOM 2961 N N . GLN B 1 91 ? -0.769 -13.117 9.602 1 92 91 GLN B N 1
ATOM 2962 C CA . GLN B 1 91 ? -2.109 -13.688 9.703 1 92 91 GLN B CA 1
ATOM 2963 C C . GLN B 1 91 ? -3.176 -12.633 9.43 1 92 91 GLN B C 1
ATOM 2965 O O . GLN B 1 91 ? -3.26 -11.625 10.141 1 92 91 GLN B O 1
ATOM 2970 N N . ALA B 1 92 ? -3.973 -12.891 8.43 1 93.69 92 ALA B N 1
ATOM 2971 C CA . ALA B 1 92 ? -5.164 -12.078 8.18 1 93.69 92 ALA B CA 1
ATOM 2972 C C . ALA B 1 92 ? -6.375 -12.641 8.922 1 93.69 92 ALA B C 1
ATOM 2974 O O . ALA B 1 92 ? -7.082 -11.906 9.609 1 93.69 92 ALA B O 1
ATOM 2975 N N . GLY B 1 93 ? -6.504 -14.031 8.773 1 95.69 93 GLY B N 1
ATOM 2976 C CA . GLY B 1 93 ? -7.582 -14.711 9.477 1 95.69 93 GLY B CA 1
ATOM 2977 C C . GLY B 1 93 ? -8.938 -14.5 8.828 1 95.69 93 GLY B C 1
ATOM 2978 O O . GLY B 1 93 ? -9.922 -14.211 9.516 1 95.69 93 GLY B O 1
ATOM 2979 N N . ALA B 1 94 ? -9.008 -14.648 7.539 1 97.69 94 ALA B N 1
ATOM 2980 C CA . ALA B 1 94 ? -10.227 -14.352 6.785 1 97.69 94 ALA B CA 1
ATOM 2981 C C . ALA B 1 94 ? -11.266 -15.453 6.965 1 97.69 94 ALA B C 1
ATOM 2983 O O . ALA B 1 94 ? -12.438 -15.266 6.629 1 97.69 94 ALA B O 1
ATOM 2984 N N . TYR B 1 95 ? -10.797 -16.656 7.402 1 97.69 95 TYR B N 1
ATOM 2985 C CA . TYR B 1 95 ? -11.766 -17.703 7.711 1 97.69 95 TYR B CA 1
ATOM 2986 C C . TYR B 1 95 ? -12.484 -17.422 9.023 1 97.69 95 TYR B C 1
ATOM 2988 O O . TYR B 1 95 ? -12.445 -18.234 9.953 1 97.69 95 TYR B O 1
ATOM 2996 N N . ALA B 1 96 ? -13.109 -16.297 9.141 1 98.44 96 ALA B N 1
ATOM 2997 C CA . ALA B 1 96 ? -13.797 -15.805 10.336 1 98.44 96 ALA B CA 1
ATOM 2998 C C . ALA B 1 96 ? -14.875 -14.789 9.969 1 98.44 96 ALA B C 1
ATOM 3000 O O . ALA B 1 96 ? -14.906 -14.289 8.844 1 98.44 96 ALA B O 1
ATOM 3001 N N . GLU B 1 97 ? -15.711 -14.461 10.875 1 98.81 97 GLU B N 1
ATOM 3002 C CA . GLU B 1 97 ? -16.844 -13.562 10.633 1 98.81 97 GLU B CA 1
ATOM 3003 C C . GLU B 1 97 ? -16.375 -12.117 10.469 1 98.81 97 GLU B C 1
ATOM 3005 O O . GLU B 1 97 ? -17.047 -11.312 9.828 1 98.81 97 GLU B O 1
ATOM 3010 N N . TYR B 1 98 ? -15.195 -11.789 11.117 1 98.81 98 TYR B N 1
ATOM 3011 C CA . TYR B 1 98 ? -14.664 -10.438 11.062 1 98.81 98 TYR B CA 1
ATOM 3012 C C . TYR B 1 98 ? -13.148 -10.445 10.906 1 98.81 98 TYR B C 1
ATOM 3014 O O . TYR B 1 98 ? -12.477 -11.344 11.414 1 98.81 98 TYR B O 1
ATOM 3022 N N . VAL B 1 99 ? -12.641 -9.469 10.25 1 98.56 99 VAL B N 1
ATOM 3023 C CA . VAL B 1 99 ? -11.203 -9.234 10.18 1 98.56 99 VAL B CA 1
ATOM 3024 C C . VAL B 1 99 ? -10.914 -7.742 10.344 1 98.56 99 VAL B C 1
ATOM 3026 O O . VAL B 1 99 ? -11.773 -6.906 10.047 1 98.56 99 VAL B O 1
ATOM 3029 N N . THR B 1 100 ? -9.789 -7.41 10.891 1 98.56 100 THR B N 1
ATOM 3030 C CA . THR B 1 100 ? -9.266 -6.047 10.844 1 98.56 100 THR B CA 1
ATOM 3031 C C . THR B 1 100 ? -7.949 -5.996 10.078 1 98.56 100 THR B C 1
ATOM 3033 O O . THR B 1 100 ? -7.18 -6.957 10.086 1 98.56 100 THR B O 1
ATOM 3036 N N . ALA B 1 101 ? -7.742 -4.984 9.406 1 98.69 101 ALA B N 1
ATOM 3037 C CA . ALA B 1 101 ? -6.48 -4.699 8.727 1 98.69 101 ALA B CA 1
ATOM 3038 C C . ALA B 1 101 ? -6.398 -3.23 8.32 1 98.69 101 ALA B C 1
ATOM 3040 O O . ALA B 1 101 ? -7.402 -2.518 8.336 1 98.69 101 ALA B O 1
ATOM 3041 N N . PRO B 1 102 ? -5.164 -2.75 8.039 1 98.62 102 PRO B N 1
ATOM 3042 C CA . PRO B 1 102 ? -5.051 -1.396 7.492 1 98.62 102 PRO B CA 1
ATOM 3043 C C . PRO B 1 102 ? -6.004 -1.145 6.328 1 98.62 102 PRO B C 1
ATOM 3045 O O . PRO B 1 102 ? -6.211 -2.029 5.492 1 98.62 102 PRO B O 1
ATOM 3048 N N . SER B 1 103 ? -6.602 0.025 6.305 1 98.88 103 SER B N 1
ATOM 3049 C CA . SER B 1 103 ? -7.598 0.339 5.289 1 98.88 103 SER B CA 1
ATOM 3050 C C . SER B 1 103 ? -7.031 0.159 3.885 1 98.88 103 SER B C 1
ATOM 3052 O O . SER B 1 103 ? -7.742 -0.269 2.973 1 98.88 103 SER B O 1
ATOM 3054 N N . ARG B 1 104 ? -5.723 0.334 3.766 1 98.75 104 ARG B N 1
ATOM 3055 C CA . ARG B 1 104 ? -5.113 0.34 2.441 1 98.75 104 ARG B CA 1
ATOM 3056 C C . ARG B 1 104 ? -4.707 -1.067 2.02 1 98.75 104 ARG B C 1
ATOM 3058 O O . ARG B 1 104 ? -3.945 -1.24 1.064 1 98.75 104 ARG B O 1
ATOM 3065 N N . HIS B 1 105 ? -5.195 -2.068 2.697 1 98.88 105 HIS B N 1
ATOM 3066 C CA . HIS B 1 105 ? -5.125 -3.453 2.242 1 98.88 105 HIS B CA 1
ATOM 3067 C C . HIS B 1 105 ? -6.398 -3.855 1.504 1 98.88 105 HIS B C 1
ATOM 3069 O O . HIS B 1 105 ? -6.531 -5 1.066 1 98.88 105 HIS B O 1
ATOM 3075 N N . PHE B 1 106 ? -7.305 -2.896 1.354 1 98.94 106 PHE B N 1
ATOM 3076 C CA . PHE B 1 106 ? -8.602 -3.125 0.733 1 98.94 106 PHE B CA 1
ATOM 3077 C C . PHE B 1 106 ? -8.844 -2.133 -0.398 1 98.94 106 PHE B C 1
ATOM 3079 O O . PHE B 1 106 ? -8.141 -1.13 -0.514 1 98.94 106 PHE B O 1
ATOM 3086 N N . ALA B 1 107 ? -9.773 -2.43 -1.205 1 98.88 107 ALA B N 1
ATOM 3087 C CA . ALA B 1 107 ? -10.383 -1.53 -2.178 1 98.88 107 ALA B CA 1
ATOM 3088 C C . ALA B 1 107 ? -11.906 -1.696 -2.193 1 98.88 107 ALA B C 1
ATOM 3090 O O . ALA B 1 107 ? -12.438 -2.666 -1.646 1 98.88 107 ALA B O 1
ATOM 3091 N N . ARG B 1 108 ? -12.586 -0.762 -2.764 1 98.81 108 ARG B N 1
ATOM 3092 C CA . ARG B 1 108 ? -14.023 -0.888 -2.934 1 98.81 108 ARG B CA 1
ATOM 3093 C C . ARG B 1 108 ? -14.367 -2.006 -3.914 1 98.81 108 ARG B C 1
ATOM 3095 O O . ARG B 1 108 ? -13.695 -2.168 -4.934 1 98.81 108 ARG B O 1
ATOM 3102 N N . THR B 1 109 ? -15.32 -2.756 -3.555 1 98.81 109 THR B N 1
ATOM 3103 C CA . THR B 1 109 ? -15.789 -3.811 -4.449 1 98.81 109 THR B CA 1
ATOM 3104 C C . THR B 1 109 ? -16.391 -3.215 -5.715 1 98.81 109 THR B C 1
ATOM 3106 O O . THR B 1 109 ? -17.172 -2.254 -5.648 1 98.81 109 THR B O 1
ATOM 3109 N N . PRO B 1 110 ? -15.977 -3.746 -6.879 1 98.19 110 PRO B N 1
ATOM 3110 C CA . PRO B 1 110 ? -16.672 -3.297 -8.094 1 98.19 110 PRO B CA 1
ATOM 3111 C C . PRO B 1 110 ? -18.188 -3.385 -7.977 1 98.19 110 PRO B C 1
ATOM 3113 O O . PRO B 1 110 ? -18.719 -4.34 -7.402 1 98.19 110 PRO B O 1
ATOM 3116 N N . ALA B 1 111 ? -18.859 -2.443 -8.555 1 95.25 111 ALA B N 1
ATOM 3117 C CA . ALA B 1 111 ? -20.312 -2.367 -8.461 1 95.25 111 ALA B CA 1
ATOM 3118 C C . ALA B 1 111 ? -20.969 -3.631 -9.016 1 95.25 111 ALA B C 1
ATOM 3120 O O . ALA B 1 111 ? -20.641 -4.07 -10.125 1 95.25 111 ALA B O 1
ATOM 3121 N N . GLY B 1 112 ? -21.766 -4.203 -8.219 1 95.5 112 GLY B N 1
ATOM 3122 C CA . GLY B 1 112 ? -22.562 -5.324 -8.68 1 95.5 112 GLY B CA 1
ATOM 3123 C C . GLY B 1 112 ? -21.844 -6.652 -8.578 1 95.5 112 GLY B C 1
ATOM 3124 O O . GLY B 1 112 ? -22.422 -7.703 -8.859 1 95.5 112 GLY B O 1
ATOM 3125 N N . LEU B 1 113 ? -20.625 -6.668 -8.266 1 98.38 113 LEU B N 1
ATOM 3126 C CA . LEU B 1 113 ? -19.875 -7.914 -8.133 1 98.38 113 LEU B CA 1
ATOM 3127 C C . LEU B 1 113 ? -20.266 -8.648 -6.848 1 98.38 113 LEU B C 1
ATOM 3129 O O . LEU B 1 113 ? -20.156 -8.094 -5.754 1 98.38 113 LEU B O 1
ATOM 3133 N N . PRO B 1 114 ? -20.766 -9.891 -6.965 1 98.69 114 PRO B N 1
ATOM 3134 C CA . PRO B 1 114 ? -21.094 -10.641 -5.75 1 98.69 114 PRO B CA 1
ATOM 3135 C C . PRO B 1 114 ? -19.906 -10.828 -4.816 1 98.69 114 PRO B C 1
ATOM 3137 O O . PRO B 1 114 ? -18.766 -10.93 -5.281 1 98.69 114 PRO B O 1
ATOM 3140 N N . PHE B 1 115 ? -20.172 -10.898 -3.535 1 98.81 115 PHE B N 1
ATOM 3141 C CA . PHE B 1 115 ? -19.109 -11.039 -2.547 1 98.81 115 PHE B CA 1
ATOM 3142 C C . PHE B 1 115 ? -18.266 -12.281 -2.832 1 98.81 115 PHE B C 1
ATOM 3144 O O . PHE B 1 115 ? -17.062 -12.281 -2.596 1 98.81 115 PHE B O 1
ATOM 3151 N N . THR B 1 116 ? -18.891 -13.359 -3.32 1 98.88 116 THR B N 1
ATOM 3152 C CA . THR B 1 116 ? -18.156 -14.586 -3.6 1 98.88 116 THR B CA 1
ATOM 3153 C C . THR B 1 116 ? -17.125 -14.352 -4.707 1 98.88 116 THR B C 1
ATOM 3155 O O . THR B 1 116 ? -15.984 -14.797 -4.602 1 98.88 116 THR B O 1
ATOM 3158 N N . ASP B 1 117 ? -17.531 -13.648 -5.742 1 98.88 117 ASP B N 1
ATOM 3159 C CA . ASP B 1 117 ? -16.609 -13.32 -6.816 1 98.88 117 ASP B CA 1
ATOM 3160 C C . ASP B 1 117 ? -15.531 -12.352 -6.336 1 98.88 117 ASP B C 1
ATOM 3162 O O . ASP B 1 117 ? -14.352 -12.523 -6.656 1 98.88 117 ASP B O 1
ATOM 3166 N N . ALA B 1 118 ? -15.914 -11.359 -5.578 1 98.94 118 ALA B N 1
ATOM 3167 C CA . ALA B 1 118 ? -14.969 -10.367 -5.066 1 98.94 118 ALA B CA 1
ATOM 3168 C C . ALA B 1 118 ? -13.906 -11.016 -4.191 1 98.94 118 ALA B C 1
ATOM 3170 O O . ALA B 1 118 ? -12.719 -10.695 -4.305 1 98.94 118 ALA B O 1
ATOM 3171 N N . ALA B 1 119 ? -14.297 -11.969 -3.381 1 98.88 119 ALA B N 1
ATOM 3172 C CA . ALA B 1 119 ? -13.383 -12.625 -2.449 1 98.88 119 ALA B CA 1
ATOM 3173 C C . ALA B 1 119 ? -12.391 -13.516 -3.189 1 98.88 119 ALA B C 1
ATOM 3175 O O . ALA B 1 119 ? -11.344 -13.883 -2.646 1 98.88 119 ALA B O 1
ATOM 3176 N N . ALA B 1 120 ? -12.742 -13.875 -4.383 1 98.88 120 ALA B N 1
ATOM 3177 C CA . ALA B 1 120 ? -11.914 -14.789 -5.176 1 98.88 120 ALA B CA 1
ATOM 3178 C C . ALA B 1 120 ? -10.773 -14.039 -5.855 1 98.88 120 ALA B C 1
ATOM 3180 O O . ALA B 1 120 ? -9.867 -14.656 -6.422 1 98.88 120 ALA B O 1
ATOM 3181 N N . LEU B 1 121 ? -10.672 -12.727 -5.738 1 98.88 121 LEU B N 1
ATOM 3182 C CA . LEU B 1 121 ? -9.836 -11.922 -6.625 1 98.88 121 LEU B CA 1
ATOM 3183 C C . LEU B 1 121 ? -8.547 -11.508 -5.922 1 98.88 121 LEU B C 1
ATOM 3185 O O . LEU B 1 121 ? -7.469 -11.531 -6.523 1 98.88 121 LEU B O 1
ATOM 3189 N N . PRO B 1 122 ? -8.539 -11.133 -4.672 1 98.88 122 PRO B N 1
ATOM 3190 C CA . PRO B 1 122 ? -7.453 -10.297 -4.16 1 98.88 122 PRO B CA 1
ATOM 3191 C C . PRO B 1 122 ? -6.086 -10.961 -4.281 1 98.88 122 PRO B C 1
ATOM 3193 O O . PRO B 1 122 ? -5.207 -10.461 -4.984 1 98.88 122 PRO B O 1
ATOM 3196 N N . LEU B 1 123 ? -5.879 -12.102 -3.68 1 98.88 123 LEU B N 1
ATOM 3197 C CA . LEU B 1 123 ? -4.551 -12.703 -3.627 1 98.88 123 LEU B CA 1
ATOM 3198 C C . LEU B 1 123 ? -4.059 -13.055 -5.027 1 98.88 123 LEU B C 1
ATOM 3200 O O . LEU B 1 123 ? -2.926 -12.719 -5.391 1 98.88 123 LEU B O 1
ATOM 3204 N N . VAL B 1 124 ? -4.863 -13.648 -5.848 1 98.88 124 VAL B N 1
ATOM 3205 C CA . VAL B 1 124 ? -4.406 -14.141 -7.145 1 98.88 124 VAL B CA 1
ATOM 3206 C C . VAL B 1 124 ? -4.184 -12.969 -8.094 1 98.88 124 VAL B C 1
ATOM 3208 O O . VAL B 1 124 ? -3.252 -12.984 -8.906 1 98.88 124 VAL B O 1
ATOM 3211 N N . SER B 1 125 ? -5.035 -11.945 -8.023 1 98.94 125 SER B N 1
ATOM 3212 C CA . SER B 1 125 ? -4.863 -10.805 -8.914 1 98.94 125 SER B CA 1
ATOM 3213 C C . SER B 1 125 ? -3.639 -9.977 -8.523 1 98.94 125 SER B C 1
ATOM 3215 O O . SER B 1 125 ? -2.895 -9.516 -9.391 1 98.94 125 SER B O 1
ATOM 3217 N N . LEU B 1 126 ? -3.436 -9.789 -7.234 1 98.94 126 LEU B N 1
ATOM 3218 C CA . LEU B 1 126 ? -2.24 -9.086 -6.789 1 98.94 126 LEU B CA 1
ATOM 3219 C C . LEU B 1 126 ? -0.981 -9.867 -7.145 1 98.94 126 LEU B C 1
ATOM 3221 O O . LEU B 1 126 ? 0.029 -9.281 -7.539 1 98.94 126 LEU B O 1
ATOM 3225 N N . THR B 1 127 ? -1.041 -11.188 -6.945 1 98.88 127 THR B N 1
ATOM 3226 C CA . THR B 1 127 ? 0.09 -12.023 -7.34 1 98.88 127 THR B CA 1
ATOM 3227 C C . THR B 1 127 ? 0.414 -11.828 -8.82 1 98.88 127 THR B C 1
ATOM 3229 O O . THR B 1 127 ? 1.566 -11.586 -9.18 1 98.88 127 THR B O 1
ATOM 3232 N N . ALA B 1 128 ? -0.584 -11.938 -9.648 1 98.94 128 ALA B N 1
ATOM 3233 C CA . ALA B 1 128 ? -0.405 -11.773 -11.094 1 98.94 128 ALA B CA 1
ATOM 3234 C C . ALA B 1 128 ? 0.103 -10.375 -11.43 1 98.94 128 ALA B C 1
ATOM 3236 O O . ALA B 1 128 ? 1.029 -10.227 -12.227 1 98.94 128 ALA B O 1
ATOM 3237 N N . TRP B 1 129 ? -0.53 -9.375 -10.836 1 98.94 129 TRP B N 1
ATOM 3238 C CA . TRP B 1 129 ? -0.165 -7.98 -11.078 1 98.94 129 TRP B CA 1
ATOM 3239 C C . TRP B 1 129 ? 1.283 -7.723 -10.68 1 98.94 129 TRP B C 1
ATOM 3241 O O . TRP B 1 129 ? 2.051 -7.141 -11.453 1 98.94 129 TRP B O 1
ATOM 3251 N N . GLN B 1 130 ? 1.657 -8.141 -9.555 1 98.88 130 GLN B N 1
ATOM 3252 C CA . GLN B 1 130 ? 2.998 -7.879 -9.039 1 98.88 130 GLN B CA 1
ATOM 3253 C C . GLN B 1 130 ? 4.051 -8.664 -9.82 1 98.88 130 GLN B C 1
ATOM 3255 O O . GLN B 1 130 ? 5.164 -8.188 -10.023 1 98.88 130 GLN B O 1
ATOM 3260 N N . ALA B 1 131 ? 3.705 -9.828 -10.297 1 98.94 131 ALA B N 1
ATOM 3261 C CA . ALA B 1 131 ? 4.621 -10.609 -11.125 1 98.94 131 ALA B CA 1
ATOM 3262 C C . ALA B 1 131 ? 4.754 -10 -12.523 1 98.94 131 ALA B C 1
ATOM 3264 O O . ALA B 1 131 ? 5.855 -9.648 -12.945 1 98.94 131 ALA B O 1
ATOM 3265 N N . LEU B 1 132 ? 3.656 -9.742 -13.188 1 98.94 132 LEU B N 1
ATOM 3266 C CA . LEU B 1 132 ? 3.67 -9.414 -14.609 1 98.94 132 LEU B CA 1
ATOM 3267 C C . LEU B 1 132 ? 3.873 -7.918 -14.82 1 98.94 132 LEU B C 1
ATOM 3269 O O . LEU B 1 132 ? 4.539 -7.508 -15.773 1 98.94 132 LEU B O 1
ATOM 3273 N N . VAL B 1 133 ? 3.268 -7.117 -13.969 1 98.75 133 VAL B N 1
ATOM 3274 C CA . VAL B 1 133 ? 3.295 -5.672 -14.172 1 98.75 133 VAL B CA 1
ATOM 3275 C C . VAL B 1 133 ? 4.457 -5.059 -13.398 1 98.75 133 VAL B C 1
ATOM 3277 O O . VAL B 1 133 ? 5.352 -4.445 -13.992 1 98.75 133 VAL B O 1
ATOM 3280 N N . ASP B 1 134 ? 4.52 -5.289 -12.133 1 98.56 134 ASP B N 1
ATOM 3281 C CA . ASP B 1 134 ? 5.512 -4.602 -11.312 1 98.56 134 ASP B CA 1
ATOM 3282 C C . ASP B 1 134 ? 6.91 -5.172 -11.547 1 98.56 134 ASP B C 1
ATOM 3284 O O . ASP B 1 134 ? 7.895 -4.434 -11.516 1 98.56 134 ASP B O 1
ATOM 3288 N N . THR B 1 135 ? 7 -6.52 -11.719 1 98.62 135 THR B N 1
ATOM 3289 C CA . THR B 1 135 ? 8.305 -7.172 -11.773 1 98.62 135 THR B CA 1
ATOM 3290 C C . THR B 1 135 ? 8.773 -7.305 -13.219 1 98.62 135 THR B C 1
ATOM 3292 O O . THR B 1 135 ? 9.852 -6.812 -13.578 1 98.62 135 THR B O 1
ATOM 3295 N N . ALA B 1 136 ? 7.93 -7.867 -14.07 1 98.75 136 ALA B N 1
ATOM 3296 C CA . ALA B 1 136 ? 8.352 -8.133 -15.445 1 98.75 136 ALA B CA 1
ATOM 3297 C C . ALA B 1 136 ? 8.109 -6.914 -16.344 1 98.75 136 ALA B C 1
ATOM 3299 O O . ALA B 1 136 ? 8.688 -6.805 -17.422 1 98.75 136 ALA B O 1
ATOM 3300 N N . ASP B 1 137 ? 7.172 -6.012 -15.891 1 98.38 137 ASP B N 1
ATOM 3301 C CA . ASP B 1 137 ? 6.816 -4.84 -16.688 1 98.38 137 ASP B CA 1
ATOM 3302 C C . ASP B 1 137 ? 6.488 -5.23 -18.125 1 98.38 137 ASP B C 1
ATOM 3304 O O . ASP B 1 137 ? 7.098 -4.715 -19.062 1 98.38 137 ASP B O 1
ATOM 3308 N N . ILE B 1 138 ? 5.578 -6.152 -18.234 1 98.69 138 ILE B N 1
ATOM 3309 C CA . ILE B 1 138 ? 5.254 -6.668 -19.562 1 98.69 138 ILE B CA 1
ATOM 3310 C C . ILE B 1 138 ? 4.754 -5.531 -20.438 1 98.69 138 ILE B C 1
ATOM 3312 O O . ILE B 1 138 ? 4.051 -4.633 -19.984 1 98.69 138 ILE B O 1
ATOM 3316 N N . GLN B 1 139 ? 5.094 -5.594 -21.703 1 98.44 139 GLN B N 1
ATOM 3317 C CA . GLN B 1 139 ? 4.77 -4.602 -22.719 1 98.44 139 GLN B CA 1
ATOM 3318 C C . GLN B 1 139 ? 3.871 -5.191 -23.797 1 98.44 139 GLN B C 1
ATOM 3320 O O . GLN B 1 139 ? 3.834 -6.41 -23.984 1 98.44 139 GLN B O 1
ATOM 3325 N N . PRO B 1 140 ? 3.121 -4.281 -24.5 1 98.69 140 PRO B N 1
ATOM 3326 C CA . PRO B 1 140 ? 2.307 -4.785 -25.609 1 98.69 140 PRO B CA 1
ATOM 3327 C C . PRO B 1 140 ? 3.125 -5.562 -26.641 1 98.69 140 PRO B C 1
ATOM 3329 O O . PRO B 1 140 ? 4.238 -5.156 -26.984 1 98.69 140 PRO B O 1
ATOM 3332 N N . GLY B 1 141 ? 2.588 -6.66 -27.016 1 98.62 141 GLY B N 1
ATOM 3333 C CA . GLY B 1 141 ? 3.225 -7.453 -28.062 1 98.62 141 GLY B CA 1
ATOM 3334 C C . GLY B 1 141 ? 4.148 -8.523 -27.516 1 98.62 141 GLY B C 1
ATOM 3335 O O . GLY B 1 141 ? 4.516 -9.461 -28.219 1 98.62 141 GLY B O 1
ATOM 3336 N N . GLN B 1 142 ? 4.559 -8.43 -26.266 1 98.88 142 GLN B N 1
ATOM 3337 C CA . GLN B 1 142 ? 5.438 -9.43 -25.672 1 98.88 142 GLN B CA 1
ATOM 3338 C C . GLN B 1 142 ? 4.711 -10.758 -25.5 1 98.88 142 GLN B C 1
ATOM 3340 O O . GLN B 1 142 ? 3.506 -10.781 -25.234 1 98.88 142 GLN B O 1
ATOM 3345 N N . ARG B 1 143 ? 5.449 -11.812 -2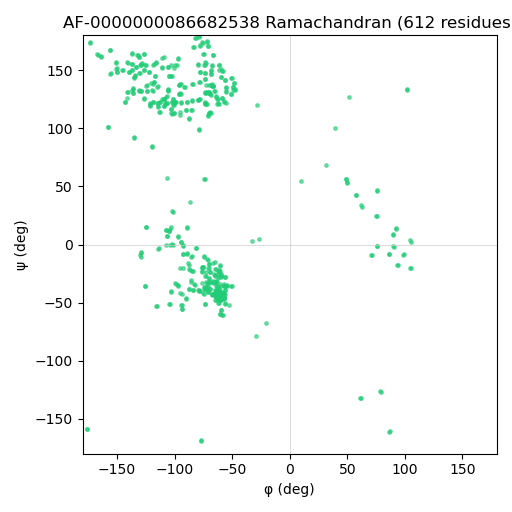5.641 1 98.88 143 ARG B N 1
ATOM 3346 C CA . ARG B 1 143 ? 4.941 -13.164 -25.453 1 98.88 143 ARG B CA 1
ATOM 3347 C C . ARG B 1 143 ? 5.07 -13.609 -24 1 98.88 143 ARG B C 1
ATOM 3349 O O . ARG B 1 143 ? 6.168 -13.602 -23.438 1 98.88 143 ARG B O 1
ATOM 3356 N N . VAL B 1 144 ? 3.977 -13.969 -23.422 1 98.94 144 VAL B N 1
ATOM 3357 C CA . VAL B 1 144 ? 3.926 -14.375 -22.016 1 98.94 144 VAL B CA 1
ATOM 3358 C C . VAL B 1 144 ? 3.377 -15.797 -21.906 1 98.94 144 VAL B C 1
ATOM 3360 O O . VAL B 1 144 ? 2.27 -16.078 -22.375 1 98.94 144 VAL B O 1
ATOM 3363 N N . LEU B 1 145 ? 4.156 -16.703 -21.312 1 98.94 145 LEU B N 1
ATOM 3364 C CA . LEU B 1 145 ? 3.703 -18.062 -21.047 1 98.94 145 LEU B CA 1
ATOM 3365 C C . LEU B 1 145 ? 3.262 -18.219 -19.609 1 98.94 145 LEU B C 1
ATOM 3367 O O . LEU B 1 145 ? 4.039 -17.953 -18.688 1 98.94 145 LEU B O 1
ATOM 3371 N N . ILE B 1 146 ? 2.076 -18.609 -19.438 1 98.94 146 ILE B N 1
ATOM 3372 C CA . ILE B 1 146 ? 1.504 -18.812 -18.109 1 98.94 146 ILE B CA 1
ATOM 3373 C C . ILE B 1 146 ? 1.226 -20.297 -17.891 1 98.94 146 ILE B C 1
ATOM 3375 O O . ILE B 1 146 ? 0.387 -20.891 -18.578 1 98.94 146 ILE B O 1
ATOM 3379 N N . HIS B 1 147 ? 1.945 -20.891 -16.969 1 98.75 147 HIS B N 1
ATOM 3380 C CA . HIS B 1 147 ? 1.688 -22.281 -16.641 1 98.75 147 HIS B CA 1
ATOM 3381 C C . HIS B 1 147 ? 0.455 -22.422 -15.75 1 98.75 147 HIS B C 1
ATOM 3383 O O . HIS B 1 147 ? 0.216 -21.578 -14.875 1 98.75 147 HIS B O 1
ATOM 3389 N N . ALA B 1 148 ? -0.286 -23.578 -15.906 1 98.44 148 ALA B N 1
ATOM 3390 C CA . ALA B 1 148 ? -1.551 -23.797 -15.211 1 98.44 148 ALA B CA 1
ATOM 3391 C C . ALA B 1 148 ? -2.479 -22.594 -15.367 1 98.44 148 ALA B C 1
ATOM 3393 O O . ALA B 1 148 ? -2.988 -22.062 -14.383 1 98.44 148 ALA B O 1
ATOM 3394 N N . ALA B 1 149 ? -2.738 -22.25 -16.656 1 98.81 149 ALA B N 1
ATOM 3395 C CA . ALA B 1 149 ? -3.4 -20.984 -17.016 1 98.81 149 ALA B CA 1
ATOM 3396 C C . ALA B 1 149 ? -4.871 -21.016 -16.594 1 98.81 149 ALA B C 1
ATOM 3398 O O . ALA B 1 149 ? -5.52 -19.969 -16.531 1 98.81 149 ALA B O 1
ATOM 3399 N N . ALA B 1 150 ? -5.371 -22.188 -16.328 1 98.62 150 ALA B N 1
ATOM 3400 C CA . ALA B 1 150 ? -6.773 -22.297 -15.945 1 98.62 150 ALA B CA 1
ATOM 3401 C C . ALA B 1 150 ? -6.934 -22.25 -14.43 1 98.62 150 ALA B C 1
ATOM 3403 O O . ALA B 1 150 ? -8.055 -22.219 -13.914 1 98.62 150 ALA B O 1
ATOM 3404 N N . GLY B 1 151 ? -5.832 -22.281 -13.695 1 98.19 151 GLY B N 1
ATOM 3405 C CA . GLY B 1 151 ? -5.879 -22.312 -12.242 1 98.19 151 GLY B CA 1
ATOM 3406 C C . GLY B 1 151 ? -6.184 -20.953 -11.625 1 98.19 151 GLY B C 1
ATOM 3407 O O . GLY B 1 151 ? -6.633 -20.031 -12.32 1 98.19 151 GLY B O 1
ATOM 3408 N N . GLY B 1 152 ? -6.016 -20.875 -10.289 1 98.06 152 GLY B N 1
ATOM 3409 C CA . GLY B 1 152 ? -6.359 -19.672 -9.547 1 98.06 152 GLY B CA 1
ATOM 3410 C C . GLY B 1 152 ? -5.625 -18.438 -10.031 1 98.06 152 GLY B C 1
ATOM 3411 O O . GLY B 1 152 ? -6.242 -17.5 -10.539 1 98.06 152 GLY B O 1
ATOM 3412 N N . VAL B 1 153 ? -4.293 -18.453 -9.961 1 98.75 153 VAL B N 1
ATOM 3413 C CA . VAL B 1 153 ? -3.488 -17.312 -10.383 1 98.75 153 VAL B CA 1
ATOM 3414 C C . VAL B 1 153 ? -3.473 -17.234 -11.914 1 98.75 153 VAL B C 1
ATOM 3416 O O . VAL B 1 153 ? -3.574 -16.156 -12.484 1 98.75 153 VAL B O 1
ATOM 3419 N N . GLY B 1 154 ? -3.455 -18.375 -12.594 1 98.81 154 GLY B N 1
ATOM 3420 C CA . GLY B 1 154 ? -3.277 -18.438 -14.031 1 98.81 154 GLY B CA 1
ATOM 3421 C C . GLY B 1 154 ? -4.379 -17.734 -14.805 1 98.81 154 GLY B C 1
ATOM 3422 O O . GLY B 1 154 ? -4.105 -16.953 -15.719 1 98.81 154 GLY B O 1
ATOM 3423 N N . HIS B 1 155 ? -5.602 -17.984 -14.445 1 98.88 155 HIS B N 1
ATOM 3424 C CA . HIS B 1 155 ? -6.699 -17.453 -15.242 1 98.88 155 HIS B CA 1
ATOM 3425 C C . HIS B 1 155 ? -6.805 -15.945 -15.109 1 98.88 155 HIS B C 1
ATOM 3427 O O . HIS B 1 155 ? -7.23 -15.258 -16.047 1 98.88 155 HIS B O 1
ATOM 3433 N N . VAL B 1 156 ? -6.395 -15.445 -13.969 1 98.88 156 VAL B N 1
ATOM 3434 C CA . VAL B 1 156 ? -6.383 -14 -13.758 1 98.88 156 VAL B CA 1
ATOM 3435 C C . VAL B 1 156 ? -5.164 -13.391 -14.445 1 98.88 156 VAL B C 1
ATOM 3437 O O . VAL B 1 156 ? -5.266 -12.344 -15.094 1 98.88 156 VAL B O 1
ATOM 3440 N N . ALA B 1 157 ? -4.039 -14.07 -14.359 1 98.94 157 ALA B N 1
ATOM 3441 C CA . ALA B 1 157 ? -2.795 -13.617 -14.969 1 98.94 157 ALA B CA 1
ATOM 3442 C C . ALA B 1 157 ? -2.947 -13.484 -16.484 1 98.94 157 ALA B C 1
ATOM 3444 O O . ALA B 1 157 ? -2.469 -12.516 -17.078 1 98.94 157 ALA B O 1
ATOM 3445 N N . ALA B 1 158 ? -3.613 -14.453 -17.109 1 98.94 158 ALA B N 1
ATOM 3446 C CA . ALA B 1 158 ? -3.836 -14.414 -18.547 1 98.94 158 ALA B CA 1
ATOM 3447 C C . ALA B 1 158 ? -4.602 -13.148 -18.953 1 98.94 158 ALA B C 1
ATOM 3449 O O . ALA B 1 158 ? -4.227 -12.469 -19.906 1 98.94 158 ALA B O 1
ATOM 3450 N N . GLN B 1 159 ? -5.605 -12.844 -18.188 1 98.94 159 GLN B N 1
ATOM 3451 C CA . GLN B 1 159 ? -6.457 -11.703 -18.5 1 98.94 159 GLN B CA 1
ATOM 3452 C C . GLN B 1 159 ? -5.727 -10.391 -18.25 1 98.94 159 GLN B C 1
ATOM 3454 O O . GLN B 1 159 ? -5.863 -9.445 -19.031 1 98.94 159 GLN B O 1
ATOM 3459 N N . ILE B 1 160 ? -4.918 -10.305 -17.172 1 98.94 160 ILE B N 1
ATOM 3460 C CA . ILE B 1 160 ? -4.129 -9.109 -16.891 1 98.94 160 ILE B CA 1
ATOM 3461 C C . ILE B 1 160 ? -3.086 -8.914 -17.984 1 98.94 160 ILE B C 1
ATOM 3463 O O . ILE B 1 160 ? -2.879 -7.797 -18.469 1 98.94 160 ILE B O 1
ATOM 3467 N N . ALA B 1 161 ? -2.438 -10 -18.391 1 98.94 161 ALA B N 1
ATOM 3468 C CA . ALA B 1 161 ? -1.47 -9.922 -19.484 1 98.94 161 ALA B CA 1
ATOM 3469 C C . ALA B 1 161 ? -2.131 -9.43 -20.766 1 98.94 161 ALA B C 1
ATOM 3471 O O . ALA B 1 161 ? -1.581 -8.578 -21.469 1 98.94 161 ALA B O 1
ATOM 3472 N N . LYS B 1 162 ? -3.328 -9.945 -21.047 1 98.88 162 LYS B N 1
ATOM 3473 C CA . LYS B 1 162 ? -4.066 -9.523 -22.234 1 98.88 162 LYS B CA 1
ATOM 3474 C C . LYS B 1 162 ? -4.434 -8.047 -22.172 1 98.88 162 LYS B C 1
ATOM 3476 O O . LYS B 1 162 ? -4.305 -7.32 -23.156 1 98.88 162 LYS B O 1
ATOM 3481 N N . ALA B 1 163 ? -4.883 -7.641 -21.031 1 98.75 163 ALA B N 1
ATOM 3482 C CA . ALA B 1 163 ? -5.258 -6.242 -20.844 1 98.75 163 ALA B CA 1
ATOM 3483 C C . ALA B 1 163 ? -4.066 -5.316 -21.062 1 98.75 163 ALA B C 1
ATOM 3485 O O . ALA B 1 163 ? -4.234 -4.141 -21.391 1 98.75 163 ALA B O 1
ATOM 3486 N N . ARG B 1 164 ? -2.846 -5.871 -20.922 1 98.5 164 ARG B N 1
ATOM 3487 C CA . ARG B 1 164 ? -1.623 -5.105 -21.125 1 98.5 164 ARG B CA 1
ATOM 3488 C C . ARG B 1 164 ? -1.126 -5.238 -22.562 1 98.5 164 ARG B C 1
ATOM 3490 O O . ARG B 1 164 ? -0.065 -4.715 -22.906 1 98.5 164 ARG B O 1
ATOM 3497 N N . GLY B 1 165 ? -1.825 -5.996 -23.359 1 98.75 165 GLY B N 1
ATOM 3498 C CA . GLY B 1 165 ? -1.536 -6.082 -24.781 1 98.75 165 GLY B CA 1
ATOM 3499 C C . GLY B 1 165 ? -0.578 -7.207 -25.141 1 98.75 165 GLY B C 1
ATOM 3500 O O . GLY B 1 165 ? -0.04 -7.254 -26.234 1 98.75 165 GLY B O 1
ATOM 3501 N N . ALA B 1 166 ? -0.359 -8.109 -24.234 1 98.88 166 ALA B N 1
ATOM 3502 C CA . ALA B 1 166 ? 0.592 -9.195 -24.453 1 98.88 166 ALA B CA 1
ATOM 3503 C C . ALA B 1 166 ? -0.023 -10.297 -25.312 1 98.88 166 ALA B C 1
ATOM 3505 O O . ALA B 1 166 ? -1.246 -10.375 -25.453 1 98.88 166 ALA B O 1
ATOM 3506 N N . TYR B 1 167 ? 0.833 -11.078 -26.031 1 98.88 167 TYR B N 1
ATOM 3507 C CA . TYR B 1 167 ? 0.477 -12.359 -26.625 1 98.88 167 TYR B CA 1
ATOM 3508 C C . TYR B 1 167 ? 0.622 -13.492 -25.625 1 98.88 167 TYR B C 1
ATOM 3510 O O . TYR B 1 167 ? 1.732 -13.805 -25.188 1 98.88 167 TYR B O 1
ATOM 3518 N N . VAL B 1 168 ? -0.471 -14.18 -25.25 1 98.94 168 VAL B N 1
ATOM 3519 C CA . VAL B 1 168 ? -0.47 -15.055 -24.094 1 98.94 168 VAL B CA 1
ATOM 3520 C C . VAL B 1 168 ? -0.518 -16.516 -24.531 1 98.94 168 VAL B C 1
ATOM 3522 O O . VAL B 1 168 ? -1.41 -16.906 -25.297 1 98.94 168 VAL B O 1
ATOM 3525 N N . LEU B 1 169 ? 0.464 -17.281 -24.156 1 98.94 169 LEU B N 1
ATOM 3526 C CA . LEU B 1 169 ? 0.425 -18.75 -24.172 1 98.94 169 LEU B CA 1
ATOM 3527 C C . LEU B 1 169 ? 0.048 -19.297 -22.812 1 98.94 169 LEU B C 1
ATOM 3529 O O . LEU B 1 169 ? 0.495 -18.781 -21.781 1 98.94 169 LEU B O 1
ATOM 3533 N N . GLY B 1 170 ? -0.806 -20.281 -22.781 1 98.88 170 GLY B N 1
ATOM 3534 C CA . GLY B 1 170 ? -1.228 -20.859 -21.531 1 98.88 170 GLY B CA 1
ATOM 3535 C C . GLY B 1 170 ? -1.262 -22.375 -21.547 1 98.88 170 GLY B C 1
ATOM 3536 O O . GLY B 1 170 ? -1.771 -22.984 -22.5 1 98.88 170 GLY B O 1
ATOM 3537 N N . THR B 1 171 ? -0.66 -22.984 -20.562 1 98.81 171 THR B N 1
ATOM 3538 C CA . THR B 1 171 ? -0.72 -24.438 -20.516 1 98.81 171 THR B CA 1
ATOM 3539 C C . THR B 1 171 ? -1.918 -24.906 -19.688 1 98.81 171 THR B C 1
ATOM 3541 O O . THR B 1 171 ? -2.24 -24.312 -18.656 1 98.81 171 THR B O 1
ATOM 3544 N N . ALA B 1 172 ? -2.625 -25.844 -20.125 1 98.44 172 ALA B N 1
ATOM 3545 C CA . ALA B 1 172 ? -3.717 -26.562 -19.469 1 98.44 172 ALA B CA 1
ATOM 3546 C C . ALA B 1 172 ? -4.074 -27.828 -20.25 1 98.44 172 ALA B C 1
ATOM 3548 O O . ALA B 1 172 ? -3.648 -28 -21.391 1 98.44 172 ALA B O 1
ATOM 3549 N N . ARG B 1 173 ? -4.789 -28.719 -19.609 1 97.75 173 ARG B N 1
ATOM 3550 C CA . ARG B 1 173 ? -5.312 -29.859 -20.328 1 97.75 173 ARG B CA 1
ATOM 3551 C C . ARG B 1 173 ? -6.27 -29.422 -21.438 1 97.75 173 ARG B C 1
ATOM 3553 O O . ARG B 1 173 ? -6.934 -28.391 -21.312 1 97.75 173 ARG B O 1
ATOM 3560 N N . ALA B 1 174 ? -6.367 -30.25 -22.422 1 98 174 ALA B N 1
ATOM 3561 C CA . ALA B 1 174 ? -7.156 -29.922 -23.594 1 98 174 ALA B CA 1
ATOM 3562 C C . ALA B 1 174 ? -8.594 -29.578 -23.219 1 98 174 ALA B C 1
ATOM 3564 O O . ALA B 1 174 ? -9.219 -28.719 -23.844 1 98 174 ALA B O 1
ATOM 3565 N N . ALA B 1 175 ? -9.117 -30.219 -22.25 1 97.81 175 ALA B N 1
ATOM 3566 C CA . ALA B 1 175 ? -10.508 -30.031 -21.828 1 97.81 175 ALA B CA 1
ATOM 3567 C C . ALA B 1 175 ? -10.758 -28.594 -21.391 1 97.81 175 ALA B C 1
ATOM 3569 O O . ALA B 1 175 ? -11.906 -28.141 -21.359 1 97.81 175 ALA B O 1
ATOM 3570 N N . LYS B 1 176 ? -9.664 -27.844 -21.094 1 98.25 176 LYS B N 1
ATOM 3571 C CA . LYS B 1 176 ? -9.812 -26.5 -20.578 1 98.25 176 LYS B CA 1
ATOM 3572 C C . LYS B 1 176 ? -9.461 -25.453 -21.641 1 98.25 176 LYS B C 1
ATOM 3574 O O . LYS B 1 176 ? -9.43 -24.25 -21.359 1 98.25 176 LYS B O 1
ATOM 3579 N N . HIS B 1 177 ? -9.234 -25.844 -22.875 1 98.69 177 HIS B N 1
ATOM 3580 C CA . HIS B 1 177 ? -8.719 -24.938 -23.891 1 98.69 177 HIS B CA 1
ATOM 3581 C C . HIS B 1 177 ? -9.781 -23.922 -24.312 1 98.69 177 HIS B C 1
ATOM 3583 O O . HIS B 1 177 ? -9.461 -22.781 -24.609 1 98.69 177 HIS B O 1
ATOM 3589 N N . ASP B 1 178 ? -10.992 -24.344 -24.359 1 98.69 178 ASP B N 1
ATOM 3590 C CA . ASP B 1 178 ? -12.047 -23.391 -24.703 1 98.69 178 ASP B CA 1
ATOM 3591 C C . ASP B 1 178 ? -12.164 -22.312 -23.625 1 98.69 178 ASP B C 1
ATOM 3593 O O . ASP B 1 178 ? -12.344 -21.141 -23.953 1 98.69 178 ASP B O 1
ATOM 3597 N N . PHE B 1 179 ? -12.062 -22.812 -22.406 1 98.62 179 PHE B N 1
ATOM 3598 C CA . PHE B 1 179 ? -12.047 -21.859 -21.297 1 98.62 179 PHE B CA 1
ATOM 3599 C C . PHE B 1 179 ? -10.906 -20.859 -21.469 1 98.62 179 PHE B C 1
ATOM 3601 O O . PHE B 1 179 ? -11.109 -19.641 -21.344 1 98.62 179 PHE B O 1
ATOM 3608 N N . LEU B 1 180 ? -9.719 -21.312 -21.781 1 98.88 180 LEU B N 1
ATOM 3609 C CA . LEU B 1 180 ? -8.547 -20.453 -21.969 1 98.88 180 LEU B CA 1
ATOM 3610 C C . LEU B 1 180 ? -8.773 -19.438 -23.078 1 98.88 180 LEU B C 1
ATOM 3612 O O . LEU B 1 180 ? -8.461 -18.266 -22.922 1 98.88 180 LEU B O 1
ATOM 3616 N N . ARG B 1 181 ? -9.297 -19.906 -24.219 1 98.75 181 ARG B N 1
ATOM 3617 C CA . ARG B 1 181 ? -9.578 -19 -25.312 1 98.75 181 ARG B CA 1
ATOM 3618 C C . ARG B 1 181 ? -10.586 -17.938 -24.906 1 98.75 181 ARG B C 1
ATOM 3620 O O . ARG B 1 181 ? -10.469 -16.766 -25.297 1 98.75 181 ARG B O 1
ATOM 3627 N N . GLY B 1 182 ? -11.508 -18.359 -24.047 1 98.5 182 GLY B N 1
ATOM 3628 C CA . GLY B 1 182 ? -12.539 -17.453 -23.578 1 98.5 182 GLY B CA 1
ATOM 3629 C C . GLY B 1 182 ? -12 -16.328 -22.734 1 98.5 182 GLY B C 1
ATOM 3630 O O . GLY B 1 182 ? -12.578 -15.234 -22.688 1 98.5 182 GLY B O 1
ATOM 3631 N N . ILE B 1 183 ? -10.844 -16.609 -22.125 1 98.56 183 ILE B N 1
ATOM 3632 C CA . ILE B 1 183 ? -10.297 -15.562 -21.25 1 98.56 183 ILE B CA 1
ATOM 3633 C C . ILE B 1 183 ? -9.125 -14.883 -21.953 1 98.56 183 ILE B C 1
ATOM 3635 O O . ILE B 1 183 ? -8.352 -14.156 -21.312 1 98.56 183 ILE B O 1
ATOM 3639 N N . GLY B 1 184 ? -8.93 -15.109 -23.172 1 98.5 184 GLY B N 1
ATOM 3640 C CA . GLY B 1 184 ? -8.039 -14.289 -23.984 1 98.5 184 GLY B CA 1
ATOM 3641 C C . GLY B 1 184 ? -6.719 -14.961 -24.297 1 98.5 184 GLY B C 1
ATOM 3642 O O . GLY B 1 184 ? -5.855 -14.383 -24.953 1 98.5 184 GLY B O 1
ATOM 3643 N N . VAL B 1 185 ? -6.547 -16.188 -23.859 1 98.88 185 VAL B N 1
ATOM 3644 C CA . VAL B 1 185 ? -5.312 -16.891 -24.188 1 98.88 185 VAL B CA 1
ATOM 3645 C C . VAL B 1 185 ? -5.219 -17.094 -25.703 1 98.88 185 VAL B C 1
ATOM 3647 O O . VAL B 1 185 ? -6.145 -17.625 -26.328 1 98.88 185 VAL B O 1
ATOM 3650 N N . ASP B 1 186 ? -4.129 -16.688 -26.25 1 98.81 186 ASP B N 1
ATOM 3651 C CA . ASP B 1 186 ? -3.936 -16.75 -27.688 1 98.81 186 ASP B CA 1
ATOM 3652 C C . ASP B 1 186 ? -3.559 -18.172 -28.141 1 98.81 186 ASP B C 1
ATOM 3654 O O . ASP B 1 186 ? -3.988 -18.625 -29.188 1 98.81 186 ASP B O 1
ATOM 3658 N N . GLU B 1 187 ? -2.758 -18.828 -27.375 1 98.69 187 GLU B N 1
ATOM 3659 C CA . GLU B 1 187 ? -2.238 -20.141 -27.719 1 98.69 187 GLU B CA 1
ATOM 3660 C C . GLU B 1 187 ? -2.314 -21.094 -26.531 1 98.69 187 GLU B C 1
ATOM 3662 O O . GLU B 1 187 ? -1.362 -21.219 -25.766 1 98.69 187 GLU B O 1
ATOM 3667 N N . PRO B 1 188 ? -3.408 -21.812 -26.438 1 98.81 188 PRO B N 1
ATOM 3668 C CA . PRO B 1 188 ? -3.451 -22.875 -25.422 1 98.81 188 PRO B CA 1
ATOM 3669 C C . PRO B 1 188 ? -2.537 -24.047 -25.766 1 98.81 188 PRO B C 1
ATOM 3671 O O . PRO B 1 188 ? -2.438 -24.438 -26.922 1 98.81 188 PRO B O 1
ATOM 3674 N N . ILE B 1 189 ? -1.831 -24.531 -24.781 1 98.81 189 ILE B N 1
ATOM 3675 C CA . ILE B 1 189 ? -0.917 -25.656 -24.953 1 98.81 189 ILE B CA 1
ATOM 3676 C C . ILE B 1 189 ? -1.323 -26.797 -24.016 1 98.81 189 ILE B C 1
ATOM 3678 O O . ILE B 1 189 ? -1.348 -26.625 -22.797 1 98.81 189 ILE B O 1
ATOM 3682 N N . ASP B 1 190 ? -1.651 -27.969 -24.562 1 98.69 190 ASP B N 1
ATOM 3683 C CA . ASP B 1 190 ? -1.917 -29.156 -23.75 1 98.69 190 ASP B CA 1
ATOM 3684 C C . ASP B 1 190 ? -0.616 -29.812 -23.281 1 98.69 190 ASP B C 1
ATOM 3686 O O . ASP B 1 190 ? -0.024 -30.609 -24.016 1 98.69 190 ASP B O 1
ATOM 3690 N N . TYR B 1 191 ? -0.282 -29.484 -22.062 1 96.81 191 TYR B N 1
ATOM 3691 C CA . TYR B 1 191 ? 1.012 -29.906 -21.531 1 96.81 191 TYR B CA 1
ATOM 3692 C C . TYR B 1 191 ? 1.093 -31.422 -21.406 1 96.81 191 TYR B C 1
ATOM 3694 O O . TYR B 1 191 ? 2.178 -31.969 -21.203 1 96.81 191 TYR B O 1
ATOM 3702 N N . THR B 1 192 ? -0.055 -32.156 -21.469 1 96.88 192 THR B N 1
ATOM 3703 C CA . THR B 1 192 ? -0.07 -33.594 -21.391 1 96.88 192 THR B CA 1
ATOM 3704 C C . THR B 1 192 ? 0.204 -34.219 -22.75 1 96.88 192 THR B C 1
ATOM 3706 O O . THR B 1 192 ? 0.616 -35.375 -22.844 1 96.88 192 THR B O 1
ATOM 3709 N N . ALA B 1 193 ? -0.049 -33.5 -23.719 1 97.69 193 ALA B N 1
ATOM 3710 C CA . ALA B 1 193 ? 0.066 -34.031 -25.078 1 97.69 193 ALA B CA 1
ATOM 3711 C C . ALA B 1 193 ? 1.405 -33.656 -25.703 1 97.69 193 ALA B C 1
ATOM 3713 O O . ALA B 1 193 ? 1.949 -34.406 -26.516 1 97.69 193 ALA B O 1
ATOM 3714 N N . VAL B 1 194 ? 1.916 -32.5 -25.422 1 97.62 194 VAL B N 1
ATOM 3715 C CA . VAL B 1 194 ? 3.17 -32.031 -26 1 97.62 194 VAL B CA 1
ATOM 3716 C C . VAL B 1 194 ? 4.055 -31.453 -24.891 1 97.62 194 VAL B C 1
ATOM 3718 O O . VAL B 1 194 ? 3.553 -30.969 -23.875 1 97.62 194 VAL B O 1
ATOM 3721 N N . ASP B 1 195 ? 5.355 -31.516 -25.141 1 97.31 195 ASP B N 1
ATOM 3722 C CA . ASP B 1 195 ? 6.285 -30.75 -24.328 1 97.31 195 ASP B CA 1
ATOM 3723 C C . ASP B 1 195 ? 6.145 -29.25 -24.578 1 97.31 195 ASP B C 1
ATOM 3725 O O . ASP B 1 195 ? 6.426 -28.781 -25.688 1 97.31 195 ASP B O 1
ATOM 3729 N N . PHE B 1 196 ? 5.695 -28.5 -23.531 1 97.88 196 PHE B N 1
ATOM 3730 C CA . PHE B 1 196 ? 5.469 -27.078 -23.75 1 97.88 196 PHE B CA 1
ATOM 3731 C C . PHE B 1 196 ? 6.75 -26.375 -24.188 1 97.88 196 PHE B C 1
ATOM 3733 O O . PHE B 1 196 ? 6.703 -25.344 -24.859 1 97.88 196 PHE B O 1
ATOM 3740 N N . ALA B 1 197 ? 7.922 -26.906 -23.766 1 97 197 ALA B N 1
ATOM 3741 C CA . ALA B 1 197 ? 9.203 -26.297 -24.109 1 97 197 ALA B CA 1
ATOM 3742 C C . ALA B 1 197 ? 9.5 -26.453 -25.594 1 97 197 ALA B C 1
ATOM 3744 O O . ALA B 1 197 ? 10.328 -25.719 -26.156 1 97 197 ALA B O 1
ATOM 3745 N N . ALA B 1 198 ? 8.93 -27.406 -26.219 1 96.19 198 ALA B N 1
ATOM 3746 C CA . ALA B 1 198 ? 9.047 -27.578 -27.656 1 96.19 198 ALA B CA 1
ATOM 3747 C C . ALA B 1 198 ? 8 -26.75 -28.406 1 96.19 198 ALA B C 1
ATOM 3749 O O . ALA B 1 198 ? 8.242 -26.281 -29.516 1 96.19 198 ALA B O 1
ATOM 3750 N N . ALA B 1 199 ? 6.89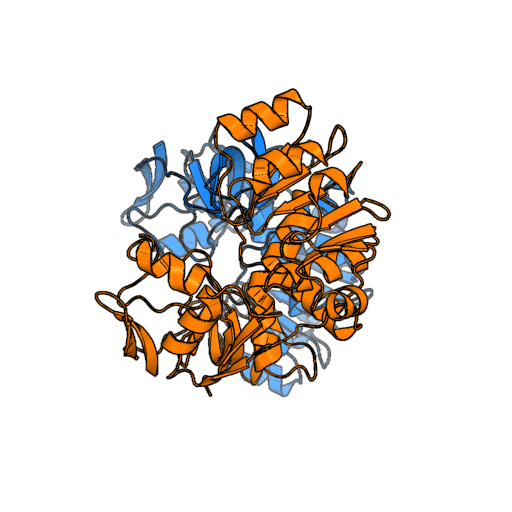8 -26.578 -27.781 1 97.06 199 ALA B N 1
ATOM 3751 C CA . ALA B 1 199 ? 5.754 -25.938 -28.406 1 97.06 199 ALA B CA 1
ATOM 3752 C C . ALA B 1 199 ? 5.875 -24.422 -28.328 1 97.06 199 ALA B C 1
ATOM 3754 O O . ALA B 1 199 ? 5.398 -23.703 -29.219 1 97.06 199 ALA B O 1
ATOM 3755 N N . ALA B 1 200 ? 6.457 -23.875 -27.25 1 97.31 200 ALA B N 1
ATOM 3756 C CA . ALA B 1 200 ? 6.598 -22.438 -27.016 1 97.31 200 ALA B CA 1
ATOM 3757 C C . ALA B 1 200 ? 8.039 -21.984 -27.234 1 97.31 200 ALA B C 1
ATOM 3759 O O . ALA B 1 200 ? 8.977 -22.656 -26.781 1 97.31 200 ALA B O 1
ATOM 3760 N N . ARG B 1 201 ? 8.227 -20.938 -27.953 1 94.88 201 ARG B N 1
ATOM 3761 C CA . ARG B 1 201 ? 9.555 -20.375 -28.203 1 94.88 201 ARG B CA 1
ATOM 3762 C C . ARG B 1 201 ? 9.516 -18.844 -28.188 1 94.88 201 ARG B C 1
ATOM 3764 O O . ARG B 1 201 ? 8.445 -18.25 -28.312 1 94.88 201 ARG B O 1
ATOM 3771 N N . ASP B 1 202 ? 10.688 -18.297 -27.922 1 97.56 202 ASP B N 1
ATOM 3772 C CA . ASP B 1 202 ? 10.906 -16.844 -27.984 1 97.56 202 ASP B CA 1
ATOM 3773 C C . ASP B 1 202 ? 9.945 -16.109 -27.047 1 97.56 202 ASP B C 1
ATOM 3775 O O . ASP B 1 202 ? 9.312 -15.133 -27.453 1 97.56 202 ASP B O 1
ATOM 3779 N N . VAL B 1 203 ? 9.805 -16.656 -25.906 1 98.81 203 VAL B N 1
ATOM 3780 C CA . VAL B 1 203 ? 8.93 -16.078 -24.891 1 98.81 203 VAL B CA 1
ATOM 3781 C C . VAL B 1 203 ? 9.672 -15.008 -24.109 1 98.81 203 VAL B C 1
ATOM 3783 O O . VAL B 1 203 ? 10.852 -15.164 -23.797 1 98.81 203 VAL B O 1
ATOM 3786 N N . ASP B 1 204 ? 8.984 -13.898 -23.844 1 98.94 204 ASP B N 1
ATOM 3787 C CA . ASP B 1 204 ? 9.594 -12.797 -23.109 1 98.94 204 ASP B CA 1
ATOM 3788 C C . ASP B 1 204 ? 9.508 -13.023 -21.594 1 98.94 204 ASP B C 1
ATOM 3790 O O . ASP B 1 204 ? 10.453 -12.719 -20.859 1 98.94 204 ASP B O 1
ATOM 3794 N N . VAL B 1 205 ? 8.406 -13.547 -21.109 1 98.94 205 VAL B N 1
ATOM 3795 C CA . VAL B 1 205 ? 8.164 -13.727 -19.688 1 98.94 205 VAL B CA 1
ATOM 3796 C C . VAL B 1 205 ? 7.445 -15.055 -19.453 1 98.94 205 VAL B C 1
ATOM 3798 O O . VAL B 1 205 ? 6.492 -15.391 -20.156 1 98.94 205 VAL B O 1
ATOM 3801 N N . VAL B 1 206 ? 7.902 -15.852 -18.531 1 98.94 206 VAL B N 1
ATOM 3802 C CA . VAL B 1 206 ? 7.211 -17.047 -18.047 1 98.94 206 VAL B CA 1
ATOM 3803 C C . VAL B 1 206 ? 6.734 -16.812 -16.609 1 98.94 206 VAL B C 1
ATOM 3805 O O . VAL B 1 206 ? 7.504 -16.375 -15.75 1 98.94 206 VAL B O 1
ATOM 3808 N N . LEU B 1 207 ? 5.477 -17 -16.406 1 98.94 207 LEU B N 1
ATOM 3809 C CA . LEU B 1 207 ? 4.941 -17.125 -15.047 1 98.94 207 LEU B CA 1
ATOM 3810 C C . LEU B 1 207 ? 4.695 -18.578 -14.688 1 98.94 207 LEU B C 1
ATOM 3812 O O . LEU B 1 207 ? 3.799 -19.219 -15.242 1 98.94 207 LEU B O 1
ATOM 3816 N N . ASP B 1 208 ? 5.465 -19.031 -13.742 1 98.81 208 ASP B N 1
ATOM 3817 C CA . ASP B 1 208 ? 5.43 -20.438 -13.344 1 98.81 208 ASP B CA 1
ATOM 3818 C C . ASP B 1 208 ? 4.664 -20.609 -12.039 1 98.81 208 ASP B C 1
ATOM 3820 O O . ASP B 1 208 ? 5.137 -20.219 -10.977 1 98.81 208 ASP B O 1
ATOM 3824 N N . THR B 1 209 ? 3.531 -21.266 -12.117 1 98 209 THR B N 1
ATOM 3825 C CA . THR B 1 209 ? 2.686 -21.531 -10.961 1 98 209 THR B CA 1
ATOM 3826 C C . THR B 1 209 ? 2.746 -23 -10.57 1 98 209 THR B C 1
ATOM 3828 O O . THR B 1 209 ? 1.908 -23.484 -9.805 1 98 209 THR B O 1
ATOM 3831 N N . ILE B 1 210 ? 3.695 -23.766 -11.109 1 96.75 210 ILE B N 1
ATOM 3832 C CA . ILE B 1 210 ? 3.754 -25.203 -10.906 1 96.75 210 ILE B CA 1
ATOM 3833 C C . ILE B 1 210 ? 5.027 -25.562 -10.148 1 96.75 210 ILE B C 1
ATOM 3835 O O . ILE B 1 210 ? 4.969 -26.266 -9.125 1 96.75 210 ILE B O 1
ATOM 3839 N N . GLY B 1 211 ? 6.164 -25.125 -10.617 1 95.88 211 GLY B N 1
ATOM 3840 C CA . GLY B 1 211 ? 7.441 -25.453 -10.008 1 95.88 211 GLY B CA 1
ATOM 3841 C C . GLY B 1 211 ? 8.023 -26.766 -10.5 1 95.88 211 GLY B C 1
ATOM 3842 O O . GLY B 1 211 ? 7.703 -27.219 -11.594 1 95.88 211 GLY B O 1
ATOM 3843 N N . GLY B 1 212 ? 8.977 -27.312 -9.695 1 94.94 212 GLY B N 1
ATOM 3844 C CA . GLY B 1 212 ? 9.625 -28.562 -10.062 1 94.94 212 GLY B CA 1
ATOM 3845 C C . GLY B 1 212 ? 10.406 -28.469 -11.367 1 94.94 212 GLY B C 1
ATOM 3846 O O . GLY B 1 212 ? 11.172 -27.516 -11.562 1 94.94 212 GLY B O 1
ATOM 3847 N N . ASP B 1 213 ? 10.195 -29.438 -12.242 1 95.06 213 ASP B N 1
ATOM 3848 C CA . ASP B 1 213 ? 10.977 -29.5 -13.469 1 95.06 213 ASP B CA 1
ATOM 3849 C C . ASP B 1 213 ? 10.531 -28.438 -14.477 1 95.06 213 ASP B C 1
ATOM 3851 O O . ASP B 1 213 ? 11.203 -28.203 -15.484 1 95.06 213 ASP B O 1
ATOM 3855 N N . TYR B 1 214 ? 9.438 -27.797 -14.203 1 97.5 214 TYR B N 1
ATOM 3856 C CA . TYR B 1 214 ? 8.977 -26.719 -15.086 1 97.5 214 TYR B CA 1
ATOM 3857 C C . TYR B 1 214 ? 9.977 -25.578 -15.117 1 97.5 214 TYR B C 1
ATOM 3859 O O . TYR B 1 214 ? 10.094 -24.859 -16.125 1 97.5 214 TYR B O 1
ATOM 3867 N N . ALA B 1 215 ? 10.648 -25.375 -14.047 1 97.56 215 ALA B N 1
ATOM 3868 C CA . ALA B 1 215 ? 11.562 -24.25 -13.938 1 97.56 215 ALA B CA 1
ATOM 3869 C C . ALA B 1 215 ? 12.648 -24.312 -15.008 1 97.56 215 ALA B C 1
ATOM 3871 O O . ALA B 1 215 ? 12.742 -23.438 -15.859 1 97.56 215 ALA B O 1
ATOM 3872 N N . GLU B 1 216 ? 13.375 -25.391 -15.062 1 96.44 216 GLU B N 1
ATOM 3873 C CA . GLU B 1 216 ? 14.469 -25.531 -16.016 1 96.44 216 GLU B CA 1
ATOM 3874 C C . GLU B 1 216 ? 13.945 -25.547 -17.453 1 96.44 216 GLU B C 1
ATOM 3876 O O . GLU B 1 216 ? 14.555 -24.953 -18.344 1 96.44 216 GLU B O 1
ATOM 3881 N N . ARG B 1 217 ? 12.859 -26.234 -17.656 1 97.56 217 ARG B N 1
ATOM 3882 C CA . ARG B 1 217 ? 12.273 -26.297 -18.984 1 97.56 217 ARG B CA 1
ATOM 3883 C C . ARG B 1 217 ? 11.797 -24.922 -19.438 1 97.56 217 ARG B C 1
ATOM 3885 O O . ARG B 1 217 ? 11.891 -24.594 -20.625 1 97.56 217 ARG B O 1
ATOM 3892 N N . SER B 1 218 ? 11.289 -24.109 -18.5 1 98.5 218 SER B N 1
ATOM 3893 C CA . SER B 1 218 ? 10.812 -22.766 -18.828 1 98.5 218 SER B CA 1
ATOM 3894 C C . SER B 1 218 ? 11.953 -21.859 -19.25 1 98.5 218 SER B C 1
ATOM 3896 O O . SER B 1 218 ? 11.773 -20.969 -20.078 1 98.5 218 SER B O 1
ATOM 3898 N N . LEU B 1 219 ? 13.148 -22.078 -18.703 1 98.06 219 LEU B N 1
ATOM 3899 C CA . LEU B 1 219 ? 14.297 -21.281 -19.109 1 98.06 219 LEU B CA 1
ATOM 3900 C C . LEU B 1 219 ? 14.602 -21.484 -20.594 1 98.06 219 LEU B C 1
ATOM 3902 O O . LEU B 1 219 ? 15.07 -20.578 -21.266 1 98.06 219 LEU B O 1
ATOM 3906 N N . ARG B 1 220 ? 14.25 -22.641 -21.109 1 96.81 220 ARG B N 1
ATOM 3907 C CA . ARG B 1 220 ? 14.586 -23 -22.484 1 96.81 220 ARG B CA 1
ATOM 3908 C C . ARG B 1 220 ? 13.672 -22.281 -23.484 1 96.81 220 ARG B C 1
ATOM 3910 O O . ARG B 1 220 ? 14.031 -22.094 -24.641 1 96.81 220 ARG B O 1
ATOM 3917 N N . VAL B 1 221 ? 12.555 -21.906 -22.984 1 98.12 221 VAL B N 1
ATOM 3918 C CA . VAL B 1 221 ? 11.586 -21.312 -23.906 1 98.12 221 VAL B CA 1
ATOM 3919 C C . VAL B 1 221 ? 11.82 -19.812 -24 1 98.12 221 VAL B C 1
ATOM 3921 O O . VAL B 1 221 ? 11.336 -19.156 -24.922 1 98.12 221 VAL B O 1
ATOM 3924 N N . LEU B 1 222 ? 12.562 -19.234 -23.062 1 98.75 222 LEU B N 1
ATOM 3925 C CA . LEU B 1 222 ? 12.742 -17.781 -22.969 1 98.75 222 LEU B CA 1
ATOM 3926 C C . LEU B 1 222 ? 13.773 -17.297 -23.984 1 98.75 222 LEU B C 1
ATOM 3928 O O . LEU B 1 222 ? 14.781 -17.953 -24.219 1 98.75 222 LEU B O 1
ATOM 3932 N N . ARG B 1 223 ? 13.547 -16.203 -24.594 1 98.12 223 ARG B N 1
ATOM 3933 C CA . ARG B 1 223 ? 14.555 -15.531 -25.406 1 98.12 223 ARG B CA 1
ATOM 3934 C C . ARG B 1 223 ? 15.602 -14.852 -24.516 1 98.12 223 ARG B C 1
ATOM 3936 O O . ARG B 1 223 ? 15.359 -14.625 -23.328 1 98.12 223 ARG B O 1
ATOM 3943 N N . PRO B 1 224 ? 16.766 -14.5 -25.188 1 96.75 224 PRO B N 1
ATOM 3944 C CA . PRO B 1 224 ? 17.75 -13.734 -24.406 1 96.75 224 PRO B CA 1
ATOM 3945 C C . PRO B 1 224 ? 17.156 -12.461 -23.812 1 96.75 224 PRO B C 1
ATOM 3947 O O . PRO B 1 224 ? 16.406 -11.75 -24.484 1 96.75 224 PRO B O 1
ATOM 3950 N N . GLY B 1 225 ? 17.391 -12.266 -22.547 1 97.94 225 GLY B N 1
ATOM 3951 C CA . GLY B 1 225 ? 16.859 -11.102 -21.859 1 97.94 225 GLY B CA 1
ATOM 3952 C C . GLY B 1 225 ? 15.492 -11.344 -21.234 1 97.94 225 GLY B C 1
ATOM 3953 O O . GLY B 1 225 ? 14.938 -10.461 -20.578 1 97.94 225 GLY B O 1
ATOM 3954 N N . GLY B 1 226 ? 14.977 -12.555 -21.438 1 98.75 226 GLY B N 1
ATOM 3955 C CA . GLY B 1 226 ? 13.664 -12.891 -20.906 1 98.75 226 GLY B CA 1
ATOM 3956 C C . GLY B 1 226 ? 13.641 -13.039 -19.406 1 98.75 226 GLY B C 1
ATOM 3957 O O . GLY B 1 226 ? 14.688 -12.992 -18.75 1 98.75 226 GLY B O 1
ATOM 3958 N N . THR B 1 227 ? 12.453 -13.164 -18.844 1 98.88 227 THR B N 1
ATOM 3959 C CA . THR B 1 227 ? 12.266 -13.219 -17.391 1 98.88 227 THR B CA 1
ATOM 3960 C C . THR B 1 227 ? 11.461 -14.453 -17 1 98.88 227 THR B C 1
ATOM 3962 O O . THR B 1 227 ? 10.398 -14.719 -17.562 1 98.88 227 THR B O 1
ATOM 3965 N N . TYR B 1 228 ? 12.023 -15.227 -16.094 1 98.88 228 TYR B N 1
ATOM 3966 C CA . TYR B 1 228 ? 11.336 -16.344 -15.445 1 98.88 228 TYR B CA 1
ATOM 3967 C C . TYR B 1 228 ? 10.852 -15.938 -14.055 1 98.88 228 TYR B C 1
ATOM 3969 O O . TYR B 1 228 ? 11.656 -15.562 -13.195 1 98.88 228 TYR B O 1
ATOM 3977 N N . LEU B 1 229 ? 9.547 -16.047 -13.828 1 98.94 229 LEU B N 1
ATOM 3978 C CA . LEU B 1 229 ? 8.953 -15.719 -12.539 1 98.94 229 LEU B CA 1
ATOM 3979 C C . LEU B 1 229 ? 8.273 -16.938 -11.922 1 98.94 229 LEU B C 1
ATOM 3981 O O . LEU B 1 229 ? 7.395 -17.547 -12.531 1 98.94 229 LEU B O 1
ATOM 3985 N N . SER B 1 230 ? 8.688 -17.312 -10.727 1 98.75 230 SER B N 1
ATOM 3986 C CA . SER B 1 230 ? 8.031 -18.344 -9.938 1 98.75 230 SER B CA 1
ATOM 3987 C C . SER B 1 230 ? 7.18 -17.75 -8.828 1 98.75 230 SER B C 1
ATOM 3989 O O . SER B 1 230 ? 7.535 -16.719 -8.25 1 98.75 230 SER B O 1
ATOM 3991 N N . ILE B 1 231 ? 6.039 -18.406 -8.531 1 98.12 231 ILE B N 1
ATOM 3992 C CA . ILE B 1 231 ? 5.242 -18 -7.379 1 98.12 231 ILE B CA 1
ATOM 3993 C C . ILE B 1 231 ? 5.02 -19.203 -6.457 1 98.12 231 ILE B C 1
ATOM 3995 O O . ILE B 1 231 ? 4.156 -19.156 -5.574 1 98.12 231 ILE B O 1
ATOM 3999 N N . VAL B 1 232 ? 5.742 -20.281 -6.602 1 95.12 232 VAL B N 1
ATOM 4000 C CA . VAL B 1 232 ? 5.52 -21.484 -5.812 1 95.12 232 VAL B CA 1
ATOM 4001 C C . VAL B 1 232 ? 6.816 -21.906 -5.133 1 95.12 232 VAL B C 1
ATOM 4003 O O . VAL B 1 232 ? 6.797 -22.484 -4.043 1 95.12 232 VAL B O 1
ATOM 4006 N N . ALA B 1 233 ? 7.902 -21.688 -5.855 1 90.88 233 ALA B N 1
ATOM 4007 C CA . ALA B 1 233 ? 9.188 -22.109 -5.301 1 90.88 233 ALA B CA 1
ATOM 4008 C C . ALA B 1 233 ? 10.234 -21 -5.469 1 90.88 233 ALA B C 1
ATOM 4010 O O . ALA B 1 233 ? 10.273 -20.328 -6.5 1 90.88 233 ALA B O 1
ATOM 4011 N N . GLY B 1 234 ? 11.094 -20.906 -4.512 1 94 234 GLY B N 1
ATOM 4012 C CA . GLY B 1 234 ? 12.219 -19.984 -4.598 1 94 234 GLY B CA 1
ATOM 4013 C C . GLY B 1 234 ? 13.211 -20.359 -5.68 1 94 234 GLY B C 1
ATOM 4014 O O . GLY B 1 234 ? 13.172 -21.469 -6.211 1 94 234 GLY B O 1
ATOM 4015 N N . ILE B 1 235 ? 14.062 -19.375 -6.043 1 96.62 235 ILE B N 1
ATOM 4016 C CA . ILE B 1 235 ? 15.117 -19.594 -7.016 1 96.62 235 ILE B CA 1
ATOM 4017 C C . ILE B 1 235 ? 16.375 -20.125 -6.309 1 96.62 235 ILE B C 1
ATOM 4019 O O . ILE B 1 235 ? 17.047 -19.375 -5.602 1 96.62 235 ILE B O 1
ATOM 4023 N N . ASP B 1 236 ? 16.703 -21.359 -6.488 1 95.62 236 ASP B N 1
ATOM 4024 C CA . ASP B 1 236 ? 17.906 -21.875 -5.848 1 95.62 236 ASP B CA 1
ATOM 4025 C C . ASP B 1 236 ? 19.156 -21.531 -6.652 1 95.62 236 ASP B C 1
ATOM 4027 O O . ASP B 1 236 ? 19.047 -20.938 -7.73 1 95.62 236 ASP B O 1
ATOM 4031 N N . ASP B 1 237 ? 20.297 -21.891 -6.172 1 95.94 237 ASP B N 1
ATOM 4032 C CA . ASP B 1 237 ? 21.562 -21.5 -6.777 1 95.94 237 ASP B CA 1
ATOM 4033 C C . ASP B 1 237 ? 21.719 -22.094 -8.18 1 95.94 237 ASP B C 1
ATOM 4035 O O . ASP B 1 237 ? 22.234 -21.438 -9.086 1 95.94 237 ASP B O 1
ATOM 4039 N N . GLY B 1 238 ? 21.297 -23.297 -8.305 1 96.56 238 GLY B N 1
ATOM 4040 C CA . GLY B 1 238 ? 21.375 -23.953 -9.602 1 96.56 238 GLY B CA 1
ATOM 4041 C C . GLY B 1 238 ? 20.562 -23.25 -10.672 1 96.56 238 GLY B C 1
ATOM 4042 O O . GLY B 1 238 ? 21.078 -22.953 -11.758 1 96.56 238 GLY B O 1
ATOM 4043 N N . LEU B 1 239 ? 19.328 -23 -10.32 1 97.25 239 LEU B N 1
ATOM 4044 C CA . LEU B 1 239 ? 18.438 -22.312 -11.266 1 97.25 239 LEU B CA 1
ATOM 4045 C C . LEU B 1 239 ? 18.938 -20.906 -11.555 1 97.25 239 LEU B C 1
ATOM 4047 O O . LEU B 1 239 ? 18.875 -20.438 -12.695 1 97.25 239 LEU B O 1
ATOM 4051 N N . SER B 1 240 ? 19.375 -20.234 -10.516 1 97.25 240 SER B N 1
ATOM 4052 C CA . SER B 1 240 ? 19.922 -18.906 -10.68 1 97.25 240 SER B CA 1
ATOM 4053 C C . SER B 1 240 ? 21.109 -18.906 -11.648 1 97.25 240 SER B C 1
ATOM 4055 O O . SER B 1 240 ? 21.203 -18.047 -12.531 1 97.25 240 SER B O 1
ATOM 4057 N N . ALA B 1 241 ? 21.969 -19.812 -11.492 1 97.62 241 ALA B N 1
ATOM 4058 C CA . ALA B 1 241 ? 23.141 -19.938 -12.352 1 97.62 241 ALA B CA 1
ATOM 4059 C C . ALA B 1 241 ? 22.734 -20.25 -13.789 1 97.62 241 ALA B C 1
ATOM 4061 O O . ALA B 1 241 ? 23.281 -19.672 -14.734 1 97.62 241 ALA B O 1
ATOM 4062 N N . ALA B 1 242 ? 21.844 -21.125 -13.922 1 97.56 242 ALA B N 1
ATOM 4063 C CA . ALA B 1 242 ? 21.375 -21.516 -15.25 1 97.56 242 ALA B CA 1
ATOM 4064 C C . ALA B 1 242 ? 20.75 -20.328 -15.977 1 97.56 242 ALA B C 1
ATOM 4066 O O . ALA B 1 242 ? 20.984 -20.125 -17.172 1 97.56 242 ALA B O 1
ATOM 4067 N N . ALA B 1 243 ? 19.969 -19.531 -15.273 1 98.38 243 ALA B N 1
ATOM 4068 C CA . ALA B 1 243 ? 19.344 -18.344 -15.852 1 98.38 243 ALA B CA 1
ATOM 4069 C C . ALA B 1 243 ? 20.406 -17.328 -16.266 1 98.38 243 ALA B C 1
ATOM 4071 O O . ALA B 1 243 ? 20.375 -16.812 -17.375 1 98.38 243 ALA B O 1
ATOM 4072 N N . SER B 1 244 ? 21.312 -17.109 -15.312 1 97.5 244 SER B N 1
ATOM 4073 C CA . SER B 1 244 ? 22.375 -16.125 -15.562 1 97.5 244 SER B CA 1
ATOM 4074 C C . SER B 1 244 ? 23.203 -16.516 -16.766 1 97.5 244 SER B C 1
ATOM 4076 O O . SER B 1 244 ? 23.578 -15.656 -17.578 1 97.5 244 SER B O 1
ATOM 4078 N N . ALA B 1 245 ? 23.516 -17.734 -16.891 1 97.44 245 ALA B N 1
ATOM 4079 C CA . ALA B 1 245 ? 24.328 -18.25 -18 1 97.44 245 ALA B CA 1
ATOM 4080 C C . ALA B 1 245 ? 23.656 -17.984 -19.344 1 97.44 245 ALA B C 1
ATOM 4082 O O . ALA B 1 245 ? 24.328 -17.859 -20.359 1 97.44 245 ALA B O 1
ATOM 4083 N N . ARG B 1 246 ? 22.438 -17.859 -19.328 1 96.88 246 ARG B N 1
ATOM 4084 C CA . ARG B 1 246 ? 21.672 -17.656 -20.562 1 96.88 246 ARG B CA 1
ATOM 4085 C C . ARG B 1 246 ? 21.281 -16.203 -20.719 1 96.88 246 ARG B C 1
ATOM 4087 O O . ARG B 1 246 ? 20.531 -15.852 -21.641 1 96.88 246 ARG B O 1
ATOM 4094 N N . GLY B 1 247 ? 21.672 -15.336 -19.75 1 97.88 247 GLY B N 1
ATOM 4095 C CA . GLY B 1 247 ? 21.328 -13.922 -19.781 1 97.88 247 GLY B CA 1
ATOM 4096 C C . GLY B 1 247 ? 19.875 -13.648 -19.422 1 97.88 247 GLY B C 1
ATOM 4097 O O . GLY B 1 247 ? 19.266 -12.695 -19.922 1 97.88 247 GLY B O 1
ATOM 4098 N N . LEU B 1 248 ? 19.297 -14.555 -18.688 1 98.62 248 LEU B N 1
ATOM 4099 C CA . LEU B 1 248 ? 17.891 -14.43 -18.266 1 98.62 248 LEU B CA 1
ATOM 4100 C C . LEU B 1 248 ? 17.781 -13.883 -16.859 1 98.62 248 LEU B C 1
ATOM 4102 O O . LEU B 1 248 ? 18.75 -13.961 -16.078 1 98.62 248 LEU B O 1
ATOM 4106 N N . ARG B 1 249 ? 16.688 -13.266 -16.547 1 97.81 249 ARG B N 1
ATOM 4107 C CA . ARG B 1 249 ? 16.328 -12.922 -15.18 1 97.81 249 ARG B CA 1
ATOM 4108 C C . ARG B 1 249 ? 15.43 -13.984 -14.562 1 97.81 249 ARG B C 1
ATOM 4110 O O . ARG B 1 249 ? 14.477 -14.438 -15.203 1 97.81 249 ARG B O 1
ATOM 4117 N N . ALA B 1 250 ? 15.727 -14.477 -13.391 1 98.62 250 ALA B N 1
ATOM 4118 C CA . ALA B 1 250 ? 14.875 -15.398 -12.641 1 98.62 250 ALA B CA 1
ATOM 4119 C C . ALA B 1 250 ? 14.562 -14.852 -11.25 1 98.62 250 ALA B C 1
ATOM 4121 O O . ALA B 1 250 ? 15.453 -14.375 -10.547 1 98.62 250 ALA B O 1
ATOM 4122 N N . ALA B 1 251 ? 13.273 -14.898 -10.891 1 98.44 251 ALA B N 1
ATOM 4123 C CA . ALA B 1 251 ? 12.914 -14.375 -9.578 1 98.44 251 ALA B CA 1
ATOM 4124 C C . ALA B 1 251 ? 11.703 -15.109 -9.008 1 98.44 251 ALA B C 1
ATOM 4126 O O . ALA B 1 251 ? 10.883 -15.648 -9.766 1 98.44 251 ALA B O 1
ATOM 4127 N N . PHE B 1 252 ? 11.641 -15.234 -7.746 1 98.56 252 PHE B N 1
ATOM 4128 C CA . PHE B 1 252 ? 10.461 -15.656 -7 1 98.56 252 PHE B CA 1
ATOM 4129 C C . PHE B 1 252 ? 9.695 -14.445 -6.473 1 98.56 252 PHE B C 1
ATOM 4131 O O . PHE B 1 252 ? 10.273 -13.547 -5.859 1 98.56 252 PHE B O 1
ATOM 4138 N N . VAL B 1 253 ? 8.398 -14.414 -6.727 1 98.62 253 VAL B N 1
ATOM 4139 C CA . VAL B 1 253 ? 7.562 -13.289 -6.316 1 98.62 253 VAL B CA 1
ATOM 4140 C C . VAL B 1 253 ? 6.637 -13.711 -5.18 1 98.62 253 VAL B C 1
ATOM 4142 O O . VAL B 1 253 ? 5.848 -14.648 -5.332 1 98.62 253 VAL B O 1
ATOM 4145 N N . LEU B 1 254 ? 6.738 -13.086 -4.02 1 98.19 254 LEU B N 1
ATOM 4146 C CA . LEU B 1 254 ? 5.77 -13.234 -2.938 1 98.19 254 LEU B CA 1
ATOM 4147 C C . LEU B 1 254 ? 4.902 -11.984 -2.812 1 98.19 254 LEU B C 1
ATOM 4149 O O . LEU B 1 254 ? 5.414 -10.883 -2.598 1 98.19 254 LEU B O 1
ATOM 4153 N N . VAL B 1 255 ? 3.678 -12.18 -2.936 1 98.44 255 VAL B N 1
ATOM 4154 C CA . VAL B 1 255 ? 2.701 -11.109 -3.09 1 98.44 255 VAL B CA 1
ATOM 4155 C C . VAL B 1 255 ? 2.607 -10.305 -1.794 1 98.44 255 VAL B C 1
ATOM 4157 O O . VAL B 1 255 ? 2.85 -10.836 -0.708 1 98.44 255 VAL B O 1
ATOM 4160 N N . GLU B 1 256 ? 2.299 -9.023 -1.928 1 98.62 256 GLU B N 1
ATOM 4161 C CA . GLU B 1 256 ? 2.057 -8.102 -0.824 1 98.62 256 GLU B CA 1
ATOM 4162 C C . GLU B 1 256 ? 0.713 -7.391 -0.983 1 98.62 256 GLU B C 1
ATOM 4164 O O . GLU B 1 256 ? 0.241 -7.188 -2.104 1 98.62 256 GLU B O 1
ATOM 4169 N N . PRO B 1 257 ? 0.067 -7.02 0.217 1 98.62 257 PRO B N 1
ATOM 4170 C CA . PRO B 1 257 ? -1.105 -6.152 0.105 1 98.62 257 PRO B CA 1
ATOM 4171 C C . PRO B 1 257 ? -0.807 -4.852 -0.642 1 98.62 257 PRO B C 1
ATOM 4173 O O . PRO B 1 257 ? 0.285 -4.293 -0.506 1 98.62 257 PRO B O 1
ATOM 4176 N N . ASP B 1 258 ? -1.758 -4.438 -1.432 1 98.62 258 ASP B N 1
ATOM 4177 C CA . ASP B 1 258 ? -1.527 -3.271 -2.277 1 98.62 258 ASP B CA 1
ATOM 4178 C C . ASP B 1 258 ? -2.848 -2.621 -2.689 1 98.62 258 ASP B C 1
ATOM 4180 O O . ASP B 1 258 ? -3.49 -3.062 -3.645 1 98.62 258 ASP B O 1
ATOM 4184 N N . HIS B 1 259 ? -3.205 -1.517 -2.01 1 98.69 259 HIS B N 1
ATOM 4185 C CA . HIS B 1 259 ? -4.445 -0.802 -2.297 1 98.69 259 HIS B CA 1
ATOM 4186 C C . HIS B 1 259 ? -4.469 -0.298 -3.734 1 98.69 259 HIS B C 1
ATOM 4188 O O . HIS B 1 259 ? -5.488 -0.411 -4.418 1 98.69 259 HIS B O 1
ATOM 4194 N N . GLY B 1 260 ? -3.377 0.322 -4.207 1 98.12 260 GLY B N 1
ATOM 4195 C CA . GLY B 1 260 ? -3.311 0.854 -5.559 1 98.12 260 GLY B CA 1
ATOM 4196 C C . GLY B 1 260 ? -3.58 -0.19 -6.625 1 98.12 260 GLY B C 1
ATOM 4197 O O . GLY B 1 260 ? -4.379 0.037 -7.539 1 98.12 260 GLY B O 1
ATOM 4198 N N . ALA B 1 261 ? -2.951 -1.338 -6.449 1 98.69 261 ALA B N 1
ATOM 4199 C CA . ALA B 1 261 ? -3.139 -2.402 -7.43 1 98.69 261 ALA B CA 1
ATOM 4200 C C . ALA B 1 261 ? -4.555 -2.965 -7.367 1 98.69 261 ALA B C 1
ATOM 4202 O O . ALA B 1 261 ? -5.141 -3.303 -8.398 1 98.69 261 ALA B O 1
ATOM 4203 N N . LEU B 1 262 ? -5.137 -3.102 -6.156 1 98.81 262 LEU B N 1
ATOM 4204 C CA . LEU B 1 262 ? -6.512 -3.58 -6.039 1 98.81 262 LEU B CA 1
ATOM 4205 C C . LEU B 1 262 ? -7.48 -2.627 -6.73 1 98.81 262 LEU B C 1
ATOM 4207 O O . LEU B 1 262 ? -8.484 -3.059 -7.305 1 98.81 262 LEU B O 1
ATOM 4211 N N . THR B 1 263 ? -7.207 -1.358 -6.617 1 98.62 263 THR B N 1
ATOM 4212 C CA . THR B 1 263 ? -8.039 -0.369 -7.289 1 98.62 263 THR B CA 1
ATOM 4213 C C . THR B 1 263 ? -7.965 -0.536 -8.805 1 98.62 263 THR B C 1
ATOM 4215 O O . THR B 1 263 ? -8.984 -0.448 -9.492 1 98.62 263 THR B O 1
ATOM 4218 N N . GLU B 1 264 ? -6.75 -0.801 -9.305 1 98.56 264 GLU B N 1
ATOM 4219 C CA . GLU B 1 264 ? -6.586 -1.07 -10.734 1 98.56 264 GLU B CA 1
ATOM 4220 C C . GLU B 1 264 ? -7.316 -2.348 -11.141 1 98.56 264 GLU B C 1
ATOM 4222 O O . GLU B 1 264 ? -7.922 -2.408 -12.211 1 98.56 264 GLU B O 1
ATOM 4227 N N . ILE B 1 265 ? -7.25 -3.336 -10.32 1 98.75 265 ILE B N 1
ATOM 4228 C CA . ILE B 1 265 ? -7.93 -4.602 -10.57 1 98.75 265 ILE B CA 1
ATOM 4229 C C . ILE B 1 265 ? -9.438 -4.379 -10.617 1 98.75 265 ILE B C 1
ATOM 4231 O O . ILE B 1 265 ? -10.125 -4.902 -11.5 1 98.75 265 ILE B O 1
ATOM 4235 N N . ALA B 1 266 ? -9.953 -3.615 -9.68 1 98.88 266 ALA B N 1
ATOM 4236 C CA . ALA B 1 266 ? -11.375 -3.281 -9.672 1 98.88 266 ALA B CA 1
ATOM 4237 C C . ALA B 1 266 ? -11.789 -2.602 -10.969 1 98.88 266 ALA B C 1
ATOM 4239 O O . ALA B 1 266 ? -12.844 -2.906 -11.531 1 98.88 266 ALA B O 1
ATOM 4240 N N . ALA B 1 267 ? -10.969 -1.721 -11.422 1 98.69 267 ALA B N 1
ATOM 4241 C CA . ALA B 1 267 ? -11.258 -1.01 -12.672 1 98.69 267 ALA B CA 1
ATOM 4242 C C . ALA B 1 267 ? -11.297 -1.972 -13.852 1 98.69 267 ALA B C 1
ATOM 4244 O O . ALA B 1 267 ? -12.125 -1.825 -14.75 1 98.69 267 ALA B O 1
ATOM 4245 N N . LEU B 1 268 ? -10.367 -2.91 -13.914 1 98.81 268 LEU B N 1
ATOM 4246 C CA . LEU B 1 268 ? -10.375 -3.92 -14.969 1 98.81 268 LEU B CA 1
ATOM 4247 C C . LEU B 1 268 ? -11.68 -4.711 -14.953 1 98.81 268 LEU B C 1
ATOM 4249 O O . LEU B 1 268 ? -12.242 -5.008 -16.016 1 98.81 268 LEU B O 1
ATOM 4253 N N . VAL B 1 269 ? -12.141 -5.051 -13.75 1 98.88 269 VAL B N 1
ATOM 4254 C CA . VAL B 1 269 ? -13.383 -5.801 -13.609 1 98.88 269 VAL B CA 1
ATOM 4255 C C . VAL B 1 269 ? -14.555 -4.961 -14.109 1 98.88 269 VAL B C 1
ATOM 4257 O O . VAL B 1 269 ? -15.398 -5.453 -14.867 1 98.88 269 VAL B O 1
ATOM 4260 N N . GLU B 1 270 ? -14.594 -3.746 -13.773 1 98.44 270 GLU B N 1
ATOM 4261 C CA . GLU B 1 270 ? -15.688 -2.85 -14.133 1 98.44 270 GLU B CA 1
ATOM 4262 C C . GLU B 1 270 ? -15.758 -2.646 -15.648 1 98.44 270 GLU B C 1
ATOM 4264 O O . GLU B 1 270 ? -16.844 -2.531 -16.219 1 98.44 270 GLU B O 1
ATOM 4269 N N . ARG B 1 271 ? -14.617 -2.672 -16.297 1 97.44 271 ARG B N 1
ATOM 4270 C CA . ARG B 1 271 ? -14.578 -2.441 -17.734 1 97.44 271 ARG B CA 1
ATOM 4271 C C . ARG B 1 271 ? -14.75 -3.748 -18.5 1 97.44 271 ARG B C 1
ATOM 4273 O O . ARG B 1 271 ? -14.805 -3.746 -19.734 1 97.44 271 ARG B O 1
ATOM 4280 N N . GLY B 1 272 ? -14.742 -4.871 -17.797 1 97.62 272 GLY B N 1
ATOM 4281 C CA . GLY B 1 272 ? -14.969 -6.16 -18.438 1 97.62 272 GLY B CA 1
ATOM 4282 C C . GLY B 1 272 ? -13.695 -6.816 -18.922 1 97.62 272 GLY B C 1
ATOM 4283 O O . GLY B 1 272 ? -13.734 -7.871 -19.562 1 97.62 272 GLY B O 1
ATOM 4284 N N . ASP B 1 273 ? -12.57 -6.25 -18.578 1 98.56 273 ASP B N 1
ATOM 4285 C CA . ASP B 1 273 ? -11.281 -6.77 -19.016 1 98.56 273 ASP B CA 1
ATOM 4286 C C . ASP B 1 273 ? -10.781 -7.883 -18.094 1 98.56 273 ASP B C 1
ATOM 4288 O O . ASP B 1 273 ? -9.82 -8.578 -18.422 1 98.56 273 ASP B O 1
ATOM 4292 N N . LEU B 1 274 ? -11.43 -8.07 -16.969 1 98.81 274 LEU B N 1
ATOM 4293 C CA . LEU B 1 274 ? -11.078 -9.125 -16.016 1 98.81 274 LEU B CA 1
ATOM 4294 C C . LEU B 1 274 ? -12.336 -9.711 -15.375 1 98.81 274 LEU B C 1
ATOM 4296 O O . LEU B 1 274 ? -13.156 -8.969 -14.828 1 98.81 274 LEU B O 1
ATOM 4300 N N . THR B 1 275 ? -12.469 -10.938 -15.531 1 98.56 275 THR B N 1
ATOM 4301 C CA . THR B 1 275 ? -13.523 -11.688 -14.867 1 98.56 275 THR B CA 1
ATOM 4302 C C . THR B 1 275 ? -12.945 -12.852 -14.062 1 98.56 275 THR B C 1
ATOM 4304 O O . THR B 1 275 ? -12.039 -13.539 -14.523 1 98.56 275 THR B O 1
ATOM 4307 N N . VAL B 1 276 ? -13.453 -13.023 -12.852 1 98.69 276 VAL B N 1
ATOM 4308 C CA . VAL B 1 276 ? -12.984 -14.133 -12.023 1 98.69 276 VAL B CA 1
ATOM 4309 C C . VAL B 1 276 ? -13.906 -15.336 -12.195 1 98.69 276 VAL B C 1
ATOM 4311 O O . VAL B 1 276 ? -15.125 -15.172 -12.32 1 98.69 276 VAL B O 1
ATOM 4314 N N . THR B 1 277 ? -13.336 -16.484 -12.289 1 98.75 277 THR B N 1
ATOM 4315 C CA . THR B 1 277 ? -14.086 -17.734 -12.352 1 98.75 277 THR B CA 1
ATOM 4316 C C . THR B 1 277 ? -14.086 -18.438 -10.992 1 98.75 277 THR B C 1
ATOM 4318 O O . THR B 1 277 ? -13.023 -18.719 -10.43 1 98.75 277 THR B O 1
ATOM 4321 N N . VAL B 1 278 ? -15.25 -18.641 -10.453 1 98.81 278 VAL B N 1
ATOM 4322 C CA . VAL B 1 278 ? -15.414 -19.359 -9.195 1 98.81 278 VAL B CA 1
ATOM 4323 C C . VAL B 1 278 ? -15.914 -20.781 -9.484 1 98.81 278 VAL B C 1
ATOM 4325 O O . VAL B 1 278 ? -17.016 -20.953 -10 1 98.81 278 VAL B O 1
ATOM 4328 N N . ASP B 1 279 ? -15.094 -21.703 -9.133 1 98.62 279 ASP B N 1
ATOM 4329 C CA . ASP B 1 279 ? -15.391 -23.109 -9.391 1 98.62 279 ASP B CA 1
ATOM 4330 C C . ASP B 1 279 ? -16.453 -23.641 -8.422 1 98.62 279 ASP B C 1
ATOM 4332 O O . ASP B 1 279 ? -17.359 -24.359 -8.828 1 98.62 279 ASP B O 1
ATOM 4336 N N . ALA B 1 280 ? -16.359 -23.281 -7.176 1 98.56 280 ALA B N 1
ATOM 4337 C CA . ALA B 1 280 ? -17.312 -23.734 -6.16 1 98.56 280 ALA B CA 1
ATOM 4338 C C . ALA B 1 280 ? -17.359 -22.766 -4.984 1 98.56 280 ALA B C 1
ATOM 4340 O O . ALA B 1 280 ? -16.359 -22.094 -4.676 1 98.56 280 ALA B O 1
ATOM 4341 N N . VAL B 1 281 ? -18.516 -22.641 -4.402 1 98.81 281 VAL B N 1
ATOM 4342 C CA . VAL B 1 281 ? -18.75 -21.922 -3.152 1 98.81 281 VAL B CA 1
ATOM 4343 C C . VAL B 1 281 ? -19.188 -22.906 -2.066 1 98.81 281 VAL B C 1
ATOM 4345 O O . VAL B 1 281 ? -20.141 -23.672 -2.264 1 98.81 281 VAL B O 1
ATOM 4348 N N . LEU B 1 282 ? -18.484 -22.953 -1.029 1 98.69 282 LEU B N 1
ATOM 4349 C CA . LEU B 1 282 ? -18.812 -23.812 0.105 1 98.69 282 LEU B CA 1
ATOM 4350 C C . LEU B 1 282 ? -19.062 -22.969 1.357 1 98.69 282 LEU B C 1
ATOM 4352 O O . LEU B 1 282 ? -18.578 -21.844 1.467 1 98.69 282 LEU B O 1
ATOM 4356 N N . PRO B 1 283 ? -19.859 -23.516 2.311 1 98.31 283 PRO B N 1
ATOM 4357 C CA . PRO B 1 283 ? -19.969 -22.797 3.582 1 98.31 283 PRO B CA 1
ATOM 4358 C C . PRO B 1 283 ? -18.672 -22.797 4.375 1 98.31 283 PRO B C 1
ATOM 4360 O O . PRO B 1 283 ? -17.844 -23.688 4.223 1 98.31 283 PRO B O 1
ATOM 4363 N N . LEU B 1 284 ? -18.5 -21.812 5.195 1 98.12 284 LEU B N 1
ATOM 4364 C CA . LEU B 1 284 ? -17.312 -21.672 6.035 1 98.12 284 LEU B CA 1
ATOM 4365 C C . LEU B 1 284 ? -17.016 -22.953 6.793 1 98.12 284 LEU B C 1
ATOM 4367 O O . LEU B 1 284 ? -15.859 -23.344 6.941 1 98.12 284 LEU B O 1
ATOM 4371 N N . ALA B 1 285 ? -18.016 -23.656 7.207 1 95.75 285 ALA B N 1
ATOM 4372 C CA . ALA B 1 285 ? -17.891 -24.891 7.988 1 95.75 285 ALA B CA 1
ATOM 4373 C C . ALA B 1 285 ? -17.203 -25.984 7.18 1 95.75 285 ALA B C 1
ATOM 4375 O O . ALA B 1 285 ? -16.688 -26.938 7.746 1 95.75 285 ALA B O 1
ATOM 4376 N N . ASP B 1 286 ? -17.219 -25.844 5.875 1 96.44 286 ASP B N 1
ATOM 4377 C CA . ASP B 1 286 ? -16.641 -26.859 5 1 96.44 286 ASP B CA 1
ATOM 4378 C C . ASP B 1 286 ? -15.273 -26.422 4.492 1 96.44 286 ASP B C 1
ATOM 4380 O O . ASP B 1 286 ? -14.875 -26.766 3.373 1 96.44 286 ASP B O 1
ATOM 4384 N N . ALA B 1 287 ? -14.594 -25.625 5.262 1 96.44 287 ALA B N 1
ATOM 4385 C CA . ALA B 1 287 ? -13.266 -25.156 4.883 1 96.44 287 ALA B CA 1
ATOM 4386 C C . ALA B 1 287 ? -12.32 -26.312 4.613 1 96.44 287 ALA B C 1
ATOM 4388 O O . ALA B 1 287 ? -11.492 -26.25 3.697 1 96.44 287 ALA B O 1
ATOM 4389 N N . ALA B 1 288 ? -12.406 -27.359 5.402 1 93.88 288 ALA B N 1
ATOM 4390 C CA . ALA B 1 288 ? -11.555 -28.531 5.199 1 93.88 288 ALA B CA 1
ATOM 4391 C C . ALA B 1 288 ? -11.805 -29.156 3.826 1 93.88 288 ALA B C 1
ATOM 4393 O O . ALA B 1 288 ? -10.859 -29.531 3.129 1 93.88 288 ALA B O 1
ATOM 4394 N N . LYS B 1 289 ? -13.016 -29.281 3.531 1 94.94 289 LYS B N 1
ATOM 4395 C CA . LYS B 1 289 ? -13.383 -29.797 2.219 1 94.94 289 LYS B CA 1
ATOM 4396 C C . LYS B 1 289 ? -12.859 -28.906 1.103 1 94.94 289 LYS B C 1
ATOM 4398 O O . LYS B 1 289 ? -12.367 -29.391 0.082 1 94.94 289 LYS B O 1
ATOM 4403 N N . ALA B 1 290 ? -12.977 -27.625 1.287 1 96.25 290 ALA B N 1
ATOM 4404 C CA . ALA B 1 290 ? -12.453 -26.672 0.303 1 96.25 290 ALA B CA 1
ATOM 4405 C C . ALA B 1 290 ? -10.953 -26.859 0.106 1 96.25 290 ALA B C 1
ATOM 4407 O O . ALA B 1 290 ? -10.461 -26.828 -1.023 1 96.25 290 ALA B O 1
ATOM 4408 N N . HIS B 1 291 ? -10.234 -27.062 1.229 1 94.56 291 HIS B N 1
ATOM 4409 C CA . HIS B 1 291 ? -8.797 -27.312 1.145 1 94.56 291 HIS B CA 1
ATOM 4410 C C . HIS B 1 291 ? -8.508 -28.594 0.365 1 94.56 291 HIS B C 1
ATOM 4412 O O . HIS B 1 291 ? -7.578 -28.625 -0.447 1 94.56 291 HIS B O 1
ATOM 4418 N N . GLU B 1 292 ? -9.258 -29.594 0.603 1 93.81 292 GLU B N 1
ATOM 4419 C CA . GLU B 1 292 ? -9.086 -30.859 -0.101 1 93.81 292 GLU B CA 1
ATOM 4420 C C . GLU B 1 292 ? -9.312 -30.703 -1.602 1 93.81 292 GLU B C 1
ATOM 4422 O O . GLU B 1 292 ? -8.531 -31.203 -2.412 1 93.81 292 GLU B O 1
ATOM 4427 N N . LEU B 1 293 ? -10.406 -30.016 -1.888 1 95.25 293 LEU B N 1
ATOM 4428 C CA . LEU B 1 293 ? -10.703 -29.75 -3.291 1 95.25 293 LEU B CA 1
ATOM 4429 C C . LEU B 1 293 ? -9.57 -28.969 -3.947 1 95.25 293 LEU B C 1
ATOM 4431 O O . LEU B 1 293 ? -9.125 -29.297 -5.047 1 95.25 293 LEU B O 1
ATOM 4435 N N . GLY B 1 294 ? -9.078 -27.953 -3.309 1 94.56 294 GLY B N 1
ATOM 4436 C CA . GLY B 1 294 ? -7.973 -27.156 -3.826 1 94.56 294 GLY B CA 1
ATOM 4437 C C . GLY B 1 294 ? -6.699 -27.953 -4.023 1 94.56 294 GLY B C 1
ATOM 4438 O O . GLY B 1 294 ? -6.023 -27.812 -5.043 1 94.56 294 GLY B O 1
ATOM 4439 N N . ALA B 1 295 ? -6.43 -28.812 -3.09 1 91.94 295 ALA B N 1
ATOM 4440 C CA . ALA B 1 295 ? -5.188 -29.578 -3.084 1 91.94 295 ALA B CA 1
ATOM 4441 C C . ALA B 1 295 ? -5.188 -30.625 -4.191 1 91.94 295 ALA B C 1
ATOM 4443 O O . ALA B 1 295 ? -4.137 -31.172 -4.531 1 91.94 295 ALA B O 1
ATOM 4444 N N . SER B 1 296 ? -6.324 -30.844 -4.754 1 91.56 296 SER B N 1
ATOM 4445 C CA . SER B 1 296 ? -6.418 -31.797 -5.852 1 91.56 296 SER B CA 1
ATOM 4446 C C . SER B 1 296 ? -5.852 -31.219 -7.141 1 91.56 296 SER B C 1
ATOM 4448 O O . SER B 1 296 ? -5.594 -31.953 -8.094 1 91.56 296 SER B O 1
ATOM 4450 N N . ASN B 1 297 ? -5.727 -29.891 -7.223 1 90.25 297 ASN B N 1
ATOM 4451 C CA . ASN B 1 297 ? -5.195 -29.141 -8.359 1 90.25 297 ASN B CA 1
ATOM 4452 C C . ASN B 1 297 ? -6.051 -29.359 -9.609 1 90.25 297 ASN B C 1
ATOM 4454 O O . ASN B 1 297 ? -5.527 -29.391 -10.727 1 90.25 297 ASN B O 1
ATOM 4458 N N . ARG B 1 298 ? -7.32 -29.516 -9.422 1 90.38 298 ARG B N 1
ATOM 4459 C CA . ARG B 1 298 ? -8.234 -29.75 -10.539 1 90.38 298 ARG B CA 1
ATOM 4460 C C . ARG B 1 298 ? -9.203 -28.578 -10.695 1 90.38 298 ARG B C 1
ATOM 4462 O O . ARG B 1 298 ? -9.984 -28.547 -11.656 1 90.38 298 ARG B O 1
ATOM 4469 N N . THR B 1 299 ? -9.117 -27.688 -9.836 1 93.81 299 THR B N 1
ATOM 4470 C CA . THR B 1 299 ? -10.047 -26.562 -9.805 1 93.81 299 THR B CA 1
ATOM 4471 C C . THR B 1 299 ? -9.812 -25.625 -10.984 1 93.81 299 THR B C 1
ATOM 4473 O O . THR B 1 299 ? -8.664 -25.328 -11.32 1 93.81 299 THR B O 1
ATOM 4476 N N . THR B 1 300 ? -10.828 -25.25 -11.688 1 97.62 300 THR B N 1
ATOM 4477 C CA . THR B 1 300 ? -10.773 -24.156 -12.648 1 97.62 300 THR B CA 1
ATOM 4478 C C . THR B 1 300 ? -11.133 -22.844 -11.984 1 97.62 300 THR B C 1
ATOM 4480 O O . THR B 1 300 ? -12.273 -22.641 -11.562 1 97.62 300 THR B O 1
ATOM 4483 N N . GLY B 1 301 ? -10.195 -21.953 -11.945 1 98.19 301 GLY B N 1
ATOM 4484 C CA . GLY B 1 301 ? -10.406 -20.703 -11.227 1 98.19 301 GLY B CA 1
ATOM 4485 C C . GLY B 1 301 ? -10.25 -20.844 -9.727 1 98.19 301 GLY B C 1
ATOM 4486 O O . GLY B 1 301 ? -9.234 -21.359 -9.242 1 98.19 301 GLY B O 1
ATOM 4487 N N . LYS B 1 302 ? -11.281 -20.422 -8.992 1 98.75 302 LYS B N 1
ATOM 4488 C CA . LYS B 1 302 ? -11.125 -20.234 -7.559 1 98.75 302 LYS B CA 1
ATOM 4489 C C . LYS B 1 302 ? -12.18 -21.016 -6.777 1 98.75 302 LYS B C 1
ATOM 4491 O O . LYS B 1 302 ? -13.242 -21.328 -7.312 1 98.75 302 LYS B O 1
ATOM 4496 N N . LEU B 1 303 ? -11.836 -21.344 -5.551 1 98.81 303 LEU B N 1
ATOM 4497 C CA . LEU B 1 303 ? -12.781 -21.781 -4.531 1 98.81 303 LEU B CA 1
ATOM 4498 C C . LEU B 1 303 ? -13.047 -20.688 -3.514 1 98.81 303 LEU B C 1
ATOM 4500 O O . LEU B 1 303 ? -12.148 -19.891 -3.201 1 98.81 303 LEU B O 1
ATOM 4504 N N . VAL B 1 304 ? -14.266 -20.609 -3.021 1 98.88 304 VAL B N 1
ATOM 4505 C CA . VAL B 1 304 ? -14.641 -19.547 -2.096 1 98.88 304 VAL B CA 1
ATOM 4506 C C . VAL B 1 304 ? -15.445 -20.141 -0.939 1 98.88 304 VAL B C 1
ATOM 4508 O O . VAL B 1 304 ? -16.188 -21.109 -1.117 1 98.88 304 VAL B O 1
ATOM 4511 N N . LEU B 1 305 ? -15.227 -19.594 0.216 1 98.88 305 LEU B N 1
ATOM 4512 C CA . LEU B 1 305 ? -16.047 -19.906 1.385 1 98.88 305 LEU B CA 1
ATOM 4513 C C . LEU B 1 305 ? -17.062 -18.812 1.643 1 98.88 305 LEU B C 1
ATOM 4515 O O . LEU B 1 305 ? -16.719 -17.625 1.726 1 98.88 305 LEU B O 1
ATOM 4519 N N . ARG B 1 306 ? -18.281 -19.172 1.713 1 98.75 306 ARG B N 1
ATOM 4520 C CA . ARG B 1 306 ? -19.312 -18.25 2.174 1 98.75 306 ARG B CA 1
ATOM 4521 C C . ARG B 1 306 ? -19.328 -18.156 3.695 1 98.75 306 ARG B C 1
ATOM 4523 O O . ARG B 1 306 ? -19.484 -19.156 4.383 1 98.75 306 ARG B O 1
ATOM 4530 N N . VAL B 1 307 ? -19.203 -17.016 4.273 1 98.44 307 VAL B N 1
ATOM 4531 C CA . VAL B 1 307 ? -19.078 -16.797 5.711 1 98.44 307 VAL B CA 1
ATOM 4532 C C . VAL B 1 307 ? -20.391 -16.281 6.273 1 98.44 307 VAL B C 1
ATOM 4534 O O . VAL B 1 307 ? -20.875 -16.766 7.301 1 98.44 307 VAL B O 1
ATOM 4537 N N . SER B 1 308 ? -21 -15.234 5.719 1 90.88 308 SER B N 1
ATOM 4538 C CA . SER B 1 308 ? -22.297 -14.695 6.109 1 90.88 308 SER B CA 1
ATOM 4539 C C . SER B 1 308 ? -23.094 -14.242 4.895 1 90.88 308 SER B C 1
ATOM 4541 O O . SER B 1 308 ? -22.516 -13.977 3.832 1 90.88 308 SER B O 1
#

Organism: NCBI:txid175570

Nearest PDB structures (foldseek):
  3tqh-assembly1_A  TM=9.248E-01  e=4.508E-32  Coxiella burnetii
  4rvs-assembly1_B  TM=8.142E-01  e=1.424E-24  Mycobacterium tuberculosis H37Rv
  8a3o-assembly1_A  TM=8.220E-01  e=2.060E-21  Homo sapiens
  7nd2-assembly1_D  TM=8.092E-01  e=1.394E-20  Homo sapiens
  8a3o-assembly1_B  TM=7.994E-01  e=8.336E-20  Homo sapiens

InterPro domains:
  IPR002364 Quinone oxidoreductase/zeta-crystallin, conserved site [PS01162] (141-162)
  IPR011032 GroES-like superfamily [SSF50129] (1-146)
  IPR013154 Alcohol dehydrogenase-like, N-terminal [PF08240] (24-110)
  IPR020843 Enoylreductase domain [SM00829] (7-305)
  IPR036291 NAD(P)-binding domain superfamily [SSF51735] (112-231)
  IPR050700 YIM1 and Zinc-containing Alcohol Dehydrogenase Families [PTHR11695] (17-308)

pLDDT: mean 95.81, std 7.97, range [46.69, 98.94]

Secondary structure (DSSP, 8-state):
-EEEEE-SSS-EEEEE-PPP-PPTTEEEEEEEEEEE-HHHHHHHHTTS-TT--SS------EEEEEEEE-TT--S--TT-EEEE--STTS----SBSEEEEEGGGEEEPPTT--HHHHHTSHHHHHHHHIIIIIIT---TT-EEEETTTTSHHHHHHHHHHHHTT-EEEEE--GGGHHHHHHTT-SEEE-TTTS-HHHH--SEEEEEESS-TTHHHHHHHHEEEEEEEEESSS---HHHHHHHHHTT-EEEE------HHHHHHHHHHHHHTS--PPEEEEEEGGGHHHHHHHHHTT--SSEEEEE--/-EEEEE-SSS-EEEEE-PPP-PPTTEEEEEEEEEEE-HHHHHHHHTSS-TT--SS------EEEEEEEE-TT--S--TT-EEEE--STTS----SBSEEEEEGGGEEEPPTT--HHHHHTSHHHHHHHHIIIIIIT---TT-EEEETTTTSHHHHHHHHHHHHTT-EEEEE--GGGHHHHHHTT-SEEE-TTTS-HHHH--SEEEEEESS-TTHHHHHHHHEEEEEEEEESSS---HHHHHHHHHTT-EEEE------HHHHHHHHHHHHHTS--PPEEEEEEGGGHHHHHHHHHTT--SSEEEEE--

Solvent-accessible surface area (backbone atoms only — not comparable to full-atom values): 30428 Å² total; per-residue (Å²): 67,58,29,38,26,65,39,88,86,88,36,68,38,80,42,81,44,82,71,80,74,43,48,72,32,11,26,23,29,40,27,27,9,18,21,60,53,70,67,43,62,55,34,57,75,52,75,39,57,99,57,42,59,88,78,40,31,42,28,45,11,29,6,30,30,28,65,42,65,14,60,28,46,62,87,63,51,62,72,42,48,33,23,20,22,32,58,44,89,35,60,35,22,31,41,23,44,51,36,53,35,54,49,58,25,32,28,66,48,43,86,87,58,51,44,57,57,43,4,48,37,34,56,33,44,43,35,30,42,49,44,42,50,71,54,62,52,65,45,65,67,37,30,34,38,29,38,51,22,51,23,51,42,21,42,41,31,45,17,54,41,41,73,49,43,31,43,32,33,25,28,38,53,67,92,46,38,65,60,41,48,73,48,58,33,71,42,69,36,36,58,87,79,42,61,56,55,76,74,42,66,70,22,43,34,36,43,36,66,74,40,77,73,49,51,68,45,52,60,68,17,38,32,80,66,12,37,42,36,25,63,70,47,75,73,48,71,66,58,47,50,57,28,49,75,56,51,30,46,72,45,26,50,47,62,60,55,43,26,63,58,42,46,51,50,30,49,34,40,71,72,65,54,40,76,81,52,72,60,48,77,38,51,51,91,42,48,56,58,50,48,53,51,55,72,64,72,71,54,51,25,24,40,26,29,40,58,96,66,57,29,38,25,67,37,91,84,90,39,69,37,81,43,81,42,82,72,77,75,42,48,73,33,11,26,22,29,40,27,27,10,18,21,60,54,72,65,44,63,53,38,56,74,58,62,46,52,98,55,43,58,90,78,39,32,39,26,45,10,30,5,29,31,29,65,40,65,14,60,27,47,62,86,63,53,60,71,41,48,32,24,20,21,32,58,44,89,34,60,34,23,32,42,22,45,50,37,50,36,54,51,58,24,32,26,66,49,43,86,88,58,51,44,57,57,44,5,48,37,33,56,32,44,44,38,30,42,47,44,43,48,69,56,62,52,66,45,64,68,38,30,33,37,28,38,52,22,50,24,53,42,20,40,41,30,44,16,53,42,40,72,48,42,31,44,32,33,24,28,39,56,68,92,45,38,65,59,40,47,72,50,55,34,71,42,68,37,36,57,86,80,41,61,56,53,78,75,41,65,69,21,41,33,37,42,36,65,75,40,77,73,50,52,68,46,50,58,69,17,38,32,80,67,12,36,44,37,25,63,69,46,77,72,48,71,65,58,46,49,55,29,50,75,57,50,30,46,71,46,26,50,46,60,62,54,44,26,62,58,45,46,53,50,30,49,32,38,72,72,65,54,40,74,82,52,71,61,47,77,38,52,51,90,41,47,55,58,52,50,53,51,55,72,64,72,70,56,52,23,25,39,26,28,42,59,96

Radius of gyration: 25.2 Å; Cα contacts (8 Å, |Δi|>4): 1601; chains: 2; bounding box: 51×74×60 Å

Sequence (616 aa):
MRAISLGDPDGLVEITATRPEPLPTEILVKVHAAGVNPTDWKSRRTAGSKLWSDPPIPGFDVAGVVEEVGFGVTLFRPGDEVFGMPWFPRQAGAYAEYVTAPSRHFARTPAGLPFTDAAALPLVSLTAWQALVDTADIQPGQRVLIHAAAGGVGHVAAQIAKARGAYVLGTARAAKHDFLRGIGVDEPIDYTAVDFAAAARDVDVVLDTIGGDYAERSLRVLRPGGTYLSIVAGIDDGLSAAASARGLRAAFVLVEPDHGALTEIAALVERGDLTVTVDAVLPLADAAKAHELGASNRTTGKLVLRVSMRAISLGDPDGLVEITATRPEPLPTEILVKVHAAGVNPTDWKSRRTAGSKLWSDPPIPGFDVAGVVEEVGFGVTLFRPGDEVFGMPWFPRQAGAYAEYVTAPSRHFARTPAGLPFTDAAALPLVSLTAWQALVDTADIQPGQRVLIHAAAGGVGHVAAQIAKARGAYVLGTARAAKHDFLRGIGVDEPIDYTAVDFAAAARDVDVVLDTIGGDYAERSLRVLRPGGTYLSIVAGIDDGLSAAASARGLRAAFVLVEPDHGALTEIAALVERGDLTVTVDAVLPLADAAKAHELGASNRTTGKLVLRVS